Protein AF-A0A8B7DEW8-F1 (afdb_monomer)

Foldseek 3Di:
DFLLVLVVPQPLVPDDPVDPVNLVVSQVVVVVVVDDPQLSVVVVVVVSVLCVVQVVDPVSSCVVCVVRRGDDSCVVRDDDDDDDDPDDDDDDDDDDDDDDLVPDDPVVVCVVCVVVVVPDDPLRVLVVVLVVCVVVVNNVVSVVSVPVNDPPDPPAADQLLLVLLCCLVVVHAPVRSVVVCVVCVVVVNNRYDDVVNNVVVLVLLDFPDWDFDLADTDDPPVRVVVSQVVLVCVVCVVVCVVVVVPDPDDDWDKDKDKDKDADADFDPDDDGDGIDMDIDIGTDGDDDDDAAALFVLLLQVQVLLLLCLLCVVVLAQDQPDPVSVVSSVVLNVQLQVLCCVVPVQRFQDDDPRRDDGSSGSVSSLSLLVVLVSVCVSSVHDSVLSVLSNVLSCQLQVFDQDDLVVSLVSLVVSVVVCCVRRVNHDRDPSSCCCSPVVSVRSVVDPTRNNSSYCPVVVVVVVVLSSCLPPPFDPPGSSRSNVRSVSSVSSSSRPSSVVSHD

Sequence (500 aa):
MKISDVHNRIRHDQLNPSDKSFSLSVEAILVSMNLGSTGCAAFLKVYQKKWKDANRGNIKFESKNKNWLTQDFKSTYSNNISKPDNSSQLHKIGGRSSCSFKDASEKTKRRRLNDIINNFSSDELLHSARFKLRNEYNYEAAKQVAEISEPSSQFKKYTPNEDLELIIDGGMSKSTYQLMRNGAEERDCHIYPSYNNIRLSKAKCYPENIFVDDYSAHVPLQELFKHTVKILCAVQAPVISTMLDGLTRLTLRCKAGFDVATGQSMYKQISSEEAMFITCLAPLELKLKYGLSSLHAWIRFFEMVLHIGYKLETQKWQSRAIEDKENVMQVKKRIQTEFMNQMGLVVDFPKSGGSGTSNDGNTARQAFANYQSTAKILKVDETLLFYFYIILVTLSSGFEIDTVQFKEFCITALKLYISKYSWYYMAQSVHKILVHGHAIIARQYLPIGLMSEEAQEACNKDFKKFREDFSRKTSRIDTNRDLVNRLLVSSDPVITSLRK

Solvent-accessible surface area (backbone atoms only — not comparable to full-atom values): 29169 Å² total; per-residue (Å²): 101,42,37,45,65,57,53,75,70,53,70,71,91,79,55,59,94,89,43,72,65,51,61,54,54,51,48,52,58,44,50,77,67,78,51,61,75,70,32,51,57,56,48,49,57,56,48,54,51,51,36,56,79,26,73,73,36,67,76,49,32,54,70,76,37,49,80,60,32,68,36,46,43,52,83,73,41,57,80,79,94,72,84,79,80,90,73,85,82,88,74,90,70,94,66,83,84,80,70,55,79,88,78,41,54,71,73,56,48,49,66,72,40,46,67,58,63,74,74,50,54,74,66,58,51,47,52,50,51,26,52,53,30,44,77,69,69,36,55,67,64,23,47,56,46,46,54,70,74,42,93,65,67,78,79,82,52,48,48,42,55,57,48,46,33,49,34,60,76,67,68,49,46,75,65,57,48,50,51,56,43,48,61,30,49,77,67,77,42,83,43,65,63,57,70,69,52,32,52,54,48,53,58,71,45,54,54,68,72,70,46,63,40,77,88,50,64,52,58,53,65,70,40,48,48,54,43,53,51,55,51,51,50,63,72,41,37,73,64,50,62,75,55,53,89,80,68,87,78,87,78,86,29,61,53,72,53,71,53,76,55,65,85,55,89,69,63,102,57,103,63,88,59,64,66,47,80,48,79,49,77,45,81,75,52,82,64,89,70,78,89,61,61,46,53,61,44,43,28,53,51,43,53,51,52,50,54,47,35,38,28,60,90,73,60,47,64,71,64,81,52,69,68,52,42,52,50,32,52,54,43,42,53,53,41,36,52,47,36,36,74,78,68,70,39,69,56,78,41,76,43,95,83,84,70,64,56,42,57,39,57,66,54,26,50,56,44,39,75,40,21,66,61,44,17,64,68,41,71,46,64,45,68,58,38,47,46,51,35,52,54,52,50,57,45,53,63,50,50,88,73,63,44,66,64,51,38,56,54,27,46,52,42,49,52,54,45,50,77,77,42,63,57,47,81,76,53,69,70,54,46,45,45,47,74,43,31,36,64,47,57,71,57,38,70,61,30,46,31,71,65,33,55,58,70,58,60,52,46,57,56,54,47,54,50,35,52,69,75,63,25,51,87,86,44,52,39,47,27,43,44,37,34,53,52,48,54,37,47,70,66,25,68,69,41,52,70,68,58,131

Structure (mmCIF, N/CA/C/O backbone):
data_AF-A0A8B7DEW8-F1
#
_entry.id   AF-A0A8B7DEW8-F1
#
loop_
_atom_site.group_PDB
_atom_site.id
_atom_site.type_symbol
_atom_site.label_atom_id
_atom_site.label_alt_id
_atom_site.label_comp_id
_atom_site.label_asym_id
_atom_site.label_entity_id
_atom_site.label_seq_id
_atom_site.pdbx_PDB_ins_code
_atom_site.Cartn_x
_atom_site.Cartn_y
_atom_site.Cartn_z
_atom_site.occupancy
_atom_site.B_iso_or_equiv
_atom_site.auth_seq_id
_atom_site.auth_comp_id
_atom_site.auth_asym_id
_atom_site.auth_atom_id
_atom_site.pdbx_PDB_model_num
ATOM 1 N N . MET A 1 1 ? -63.782 20.867 78.899 1.00 68.19 1 MET A N 1
ATOM 2 C CA . MET A 1 1 ? -63.549 19.552 79.562 1.00 68.19 1 MET A CA 1
ATOM 3 C C . MET A 1 1 ? -62.294 19.710 80.386 1.00 68.19 1 MET A C 1
ATOM 5 O O . MET A 1 1 ? -61.287 20.108 79.810 1.00 68.19 1 MET A O 1
ATOM 9 N N . LYS A 1 2 ? -62.329 19.483 81.701 1.00 78.88 2 LYS A N 1
ATOM 10 C CA . LYS A 1 2 ? -61.137 19.718 82.524 1.00 78.88 2 LYS A CA 1
ATOM 11 C C . LYS A 1 2 ? -60.130 18.593 82.331 1.00 78.88 2 LYS A C 1
ATOM 13 O O . LYS A 1 2 ? -60.497 17.452 82.056 1.00 78.88 2 LYS A O 1
ATOM 18 N N . ILE A 1 3 ? -58.849 18.905 82.500 1.00 79.25 3 ILE A N 1
ATOM 19 C CA . ILE A 1 3 ? -57.789 17.892 82.448 1.00 79.25 3 ILE A CA 1
ATOM 20 C C . ILE A 1 3 ? -57.995 16.821 83.540 1.00 79.25 3 ILE A C 1
ATOM 22 O O . ILE A 1 3 ? -57.688 15.651 83.309 1.00 79.25 3 ILE A O 1
ATOM 26 N N . SER A 1 4 ? -58.590 17.180 84.684 1.00 78.38 4 SER A N 1
ATOM 27 C CA . SER A 1 4 ? -59.024 16.238 85.728 1.00 78.38 4 SER A CA 1
ATOM 28 C C . SER A 1 4 ? -59.975 15.157 85.216 1.00 78.38 4 SER A C 1
ATOM 30 O O . SER A 1 4 ? -59.859 14.001 85.610 1.00 78.38 4 SER A O 1
ATOM 32 N N . ASP A 1 5 ? -60.880 15.504 84.299 1.00 73.69 5 ASP A N 1
ATOM 33 C CA . ASP A 1 5 ? -61.887 14.574 83.778 1.00 73.69 5 ASP A CA 1
ATOM 34 C C . ASP A 1 5 ? -61.237 13.506 82.887 1.00 73.69 5 ASP A C 1
ATOM 36 O O . ASP A 1 5 ? -61.684 12.360 82.842 1.00 73.69 5 ASP A O 1
ATOM 40 N N . VAL A 1 6 ? -60.148 13.876 82.205 1.00 72.88 6 VAL A N 1
ATOM 41 C CA . VAL A 1 6 ? -59.308 12.958 81.423 1.00 72.88 6 VAL A CA 1
ATOM 42 C C . VAL A 1 6 ? -58.459 12.095 82.352 1.00 72.88 6 VAL A C 1
ATOM 44 O O . VAL A 1 6 ? -58.383 10.887 82.153 1.00 72.88 6 VAL A O 1
ATOM 47 N N . HIS A 1 7 ? -57.853 12.693 83.382 1.00 77.38 7 HIS A N 1
ATOM 48 C CA . HIS A 1 7 ? -57.034 11.978 84.362 1.00 77.38 7 HIS A CA 1
ATOM 49 C C . HIS A 1 7 ? -57.823 10.871 85.076 1.00 77.38 7 HIS A C 1
ATOM 51 O O . HIS A 1 7 ? -57.369 9.732 85.096 1.00 77.38 7 HIS A O 1
ATOM 57 N N . ASN A 1 8 ? -59.038 11.164 85.544 1.00 74.00 8 ASN A N 1
ATOM 58 C CA . ASN A 1 8 ? -59.880 10.208 86.274 1.00 74.00 8 ASN A CA 1
ATOM 59 C C . ASN A 1 8 ? -60.351 9.016 85.425 1.00 74.00 8 ASN A C 1
ATOM 61 O O . ASN A 1 8 ? -60.764 7.993 85.966 1.00 74.00 8 ASN A O 1
ATOM 65 N N . ARG A 1 9 ? -60.310 9.133 84.093 1.00 71.12 9 ARG A N 1
ATOM 66 C CA . ARG A 1 9 ? -60.663 8.045 83.167 1.00 71.12 9 ARG A CA 1
ATOM 67 C C . ARG A 1 9 ? -59.483 7.127 82.843 1.00 71.12 9 ARG A C 1
ATOM 69 O O . ARG A 1 9 ? -59.686 6.081 82.230 1.00 71.12 9 ARG A O 1
ATOM 76 N N . ILE A 1 10 ? -58.265 7.492 83.245 1.00 71.25 10 ILE A N 1
ATOM 77 C CA . ILE A 1 10 ? -57.069 6.672 83.051 1.00 71.25 10 ILE A CA 1
ATOM 78 C C . ILE A 1 10 ? -56.986 5.666 84.207 1.00 71.25 10 ILE A C 1
ATOM 80 O O . ILE A 1 10 ? -56.755 6.033 85.356 1.00 71.25 10 ILE A O 1
ATOM 84 N N . ARG A 1 11 ? -57.168 4.376 83.902 1.00 63.09 11 ARG A N 1
ATOM 85 C CA . ARG A 1 11 ? -57.030 3.279 84.874 1.00 63.09 11 ARG A CA 1
ATOM 86 C C . ARG A 1 11 ? -55.557 2.989 85.161 1.00 63.09 11 ARG A C 1
ATOM 88 O O . ARG A 1 11 ? -54.897 2.248 84.438 1.00 63.09 11 ARG A O 1
ATOM 95 N N . HIS A 1 12 ? -55.020 3.631 86.191 1.00 62.38 12 HIS A N 1
ATOM 96 C CA . HIS A 1 12 ? -53.606 3.546 86.575 1.00 62.38 12 HIS A CA 1
ATOM 97 C C . HIS A 1 12 ? -53.171 2.179 87.126 1.00 62.38 12 HIS A C 1
ATOM 99 O O . HIS A 1 12 ? -51.982 1.871 87.141 1.00 62.38 12 HIS A O 1
ATOM 105 N N . ASP A 1 13 ? -54.132 1.372 87.553 1.00 53.75 13 ASP A N 1
ATOM 106 C CA . ASP A 1 13 ? -54.022 0.035 88.134 1.00 53.75 13 ASP A CA 1
ATOM 107 C C . ASP A 1 13 ? -53.723 -1.076 87.109 1.00 53.75 13 ASP A C 1
ATOM 109 O O . ASP A 1 13 ? -53.350 -2.179 87.498 1.00 53.75 13 ASP A O 1
ATOM 113 N N . GLN A 1 14 ? -53.806 -0.791 85.805 1.00 51.53 14 GLN A N 1
ATOM 114 C CA . GLN A 1 14 ? -53.577 -1.781 84.740 1.00 51.53 14 GLN A CA 1
ATOM 115 C C . GLN A 1 14 ? -52.366 -1.480 83.843 1.00 51.53 14 GLN A C 1
ATOM 117 O O . GLN A 1 14 ? -52.235 -2.060 82.768 1.00 51.53 14 GLN A O 1
ATOM 122 N N . LEU A 1 15 ? -51.484 -0.554 84.233 1.00 52.72 15 LEU A N 1
ATOM 123 C CA . LEU A 1 15 ? -50.548 0.054 83.285 1.00 52.72 15 LEU A CA 1
ATOM 124 C C . LEU A 1 15 ? -49.090 0.035 83.765 1.00 52.72 15 LEU A C 1
ATOM 126 O O . LEU A 1 15 ? -48.711 0.730 84.708 1.00 52.72 15 LEU A O 1
ATOM 130 N N . ASN A 1 16 ? -48.247 -0.719 83.047 1.00 53.38 16 ASN A N 1
ATOM 131 C CA . ASN A 1 16 ? -46.799 -0.741 83.244 1.00 53.38 16 ASN A CA 1
ATOM 132 C C . ASN A 1 16 ? -46.125 0.334 82.346 1.00 53.38 16 ASN A C 1
ATOM 134 O O . ASN A 1 16 ? -46.370 0.356 81.141 1.00 53.38 16 ASN A O 1
ATOM 138 N N . PRO A 1 17 ? -45.281 1.252 82.857 1.00 51.97 17 PRO A N 1
ATOM 139 C CA . PRO A 1 17 ? -44.921 2.489 82.136 1.00 51.97 17 PRO A CA 1
ATOM 140 C C . PRO A 1 17 ? -43.922 2.339 80.980 1.00 51.97 17 PRO A C 1
ATOM 142 O O . PRO A 1 17 ? -43.613 3.325 80.313 1.00 51.97 17 PRO A O 1
ATOM 145 N N . SER A 1 18 ? -43.366 1.147 80.779 1.00 53.31 18 SER A N 1
ATOM 146 C CA . SER A 1 18 ? -42.520 0.803 79.627 1.00 53.31 18 SER A CA 1
ATOM 147 C C . SER A 1 18 ? -43.319 0.228 78.457 1.00 53.31 18 SER A C 1
ATOM 149 O O . SER A 1 18 ? -42.736 -0.117 77.432 1.00 53.31 18 SER A O 1
ATOM 151 N N . ASP A 1 19 ? -44.638 0.115 78.606 1.00 54.44 19 ASP A N 1
ATOM 152 C CA . ASP A 1 19 ? -45.482 -0.620 77.686 1.00 54.44 19 ASP A CA 1
ATOM 153 C C . ASP A 1 19 ? -46.203 0.321 76.705 1.00 54.44 19 ASP A C 1
ATOM 155 O O . ASP A 1 19 ? -46.839 1.307 77.096 1.00 54.44 19 ASP A O 1
ATOM 159 N N . LYS A 1 20 ? -46.108 0.028 75.400 1.00 54.84 20 LYS A N 1
ATOM 160 C CA . LYS A 1 20 ? -46.786 0.803 74.336 1.00 54.84 20 LYS A CA 1
ATOM 161 C C . LYS A 1 20 ? -48.314 0.802 74.515 1.00 54.84 20 LYS A C 1
ATOM 163 O O . LYS A 1 20 ? -48.985 1.706 74.015 1.00 54.84 20 LYS A O 1
ATOM 168 N N . SER A 1 21 ? -48.83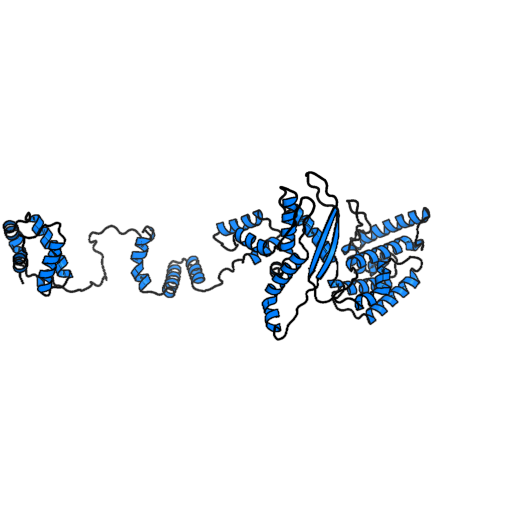8 -0.166 75.271 1.00 54.44 21 SER A N 1
ATOM 169 C CA . SER A 1 21 ? -50.246 -0.313 75.653 1.00 54.44 21 SER A CA 1
ATOM 170 C C . SER A 1 21 ? -50.811 0.901 76.411 1.00 54.44 21 SER A C 1
ATOM 172 O O . SER A 1 21 ? -51.972 1.255 76.196 1.00 54.44 21 SER A O 1
ATOM 174 N N . PHE A 1 22 ? -49.997 1.610 77.211 1.00 59.91 22 PHE A N 1
ATOM 175 C CA . PHE A 1 22 ? -50.421 2.825 77.927 1.00 59.91 22 PHE A CA 1
ATOM 176 C C . PHE A 1 22 ? -50.767 3.966 76.968 1.00 59.91 22 PHE A C 1
ATOM 178 O O . PHE A 1 22 ? -51.829 4.574 77.079 1.00 59.91 22 PHE A O 1
ATOM 185 N N . SER A 1 23 ? -49.883 4.244 76.005 1.00 59.16 23 SER A N 1
ATOM 186 C CA . SER A 1 23 ? -50.084 5.334 75.041 1.00 59.16 23 SER A CA 1
ATOM 187 C C . SER A 1 23 ? -51.309 5.073 74.168 1.00 59.16 23 SER A C 1
ATOM 189 O O . SER A 1 23 ? -52.117 5.973 73.980 1.00 59.16 23 SER A O 1
ATOM 191 N N . LEU A 1 24 ? -51.488 3.826 73.720 1.00 57.94 24 LEU A N 1
ATOM 192 C CA . LEU A 1 24 ? -52.620 3.402 72.891 1.00 57.94 24 LEU A CA 1
ATOM 193 C C . LEU A 1 24 ? -53.962 3.492 73.632 1.00 57.94 24 LEU A C 1
ATOM 195 O O . LEU A 1 24 ? -54.948 3.950 73.061 1.00 57.94 24 LEU A O 1
ATOM 199 N N . SER A 1 25 ? -54.001 3.111 74.913 1.00 61.91 25 SER A N 1
ATOM 200 C CA . SER A 1 25 ? -55.225 3.174 75.727 1.00 61.91 25 SER A CA 1
ATOM 201 C C . SER A 1 25 ? -55.659 4.618 75.993 1.00 61.91 25 SER A C 1
ATOM 203 O O . SER A 1 25 ? -56.843 4.942 75.920 1.00 61.91 25 SER A O 1
ATOM 205 N N . VAL A 1 26 ? -54.701 5.512 76.259 1.00 62.38 26 VAL A N 1
ATOM 206 C CA . VAL A 1 26 ? -54.993 6.933 76.487 1.00 62.38 26 VAL A CA 1
ATOM 207 C C . VAL A 1 26 ? -55.316 7.651 75.171 1.00 62.38 26 VAL A C 1
ATOM 209 O O . VAL A 1 26 ? -56.227 8.474 75.152 1.00 62.38 26 VAL A O 1
ATOM 212 N N . GLU A 1 27 ? -54.659 7.308 74.057 1.00 62.44 27 GLU A N 1
ATOM 213 C CA . GLU A 1 27 ? -55.038 7.796 72.722 1.00 62.44 27 GLU A CA 1
ATOM 214 C C . GLU A 1 27 ? -56.458 7.359 72.345 1.00 62.44 27 GLU A C 1
ATOM 216 O O . GLU A 1 27 ? -57.229 8.194 71.886 1.00 62.44 27 GLU A O 1
ATOM 221 N N . ALA A 1 28 ? -56.858 6.113 72.619 1.00 62.47 28 ALA A N 1
ATOM 222 C CA . ALA A 1 28 ? -58.223 5.642 72.373 1.00 62.47 28 ALA A CA 1
ATOM 223 C C . ALA A 1 28 ? -59.273 6.407 73.205 1.00 62.47 28 ALA A C 1
ATOM 225 O O . ALA A 1 28 ? -60.311 6.813 72.675 1.00 62.47 28 ALA A O 1
ATOM 226 N N . ILE A 1 29 ? -58.987 6.677 74.488 1.00 63.97 29 ILE A N 1
ATOM 227 C CA . ILE A 1 29 ? -59.851 7.498 75.355 1.00 63.97 29 ILE A CA 1
ATOM 228 C C . ILE A 1 29 ? -59.957 8.931 74.810 1.00 63.97 29 ILE A C 1
ATOM 230 O O . ILE A 1 29 ? -61.054 9.483 74.759 1.00 63.97 29 ILE A O 1
ATOM 234 N N . LEU A 1 30 ? -58.851 9.525 74.358 1.00 65.50 30 LEU A N 1
ATOM 235 C CA . LEU A 1 30 ? -58.822 10.893 73.832 1.00 65.50 30 LEU A CA 1
ATOM 236 C C . LEU A 1 30 ? -59.484 11.022 72.447 1.00 65.50 30 LEU A C 1
ATOM 238 O O . LEU A 1 30 ? -60.162 12.016 72.187 1.00 65.50 30 LEU A O 1
ATOM 242 N N . VAL A 1 31 ? -59.358 10.008 71.586 1.00 62.97 31 VAL A N 1
ATOM 243 C CA . VAL A 1 31 ? -60.039 9.937 70.281 1.00 62.97 31 VAL A CA 1
ATOM 244 C C . VAL A 1 31 ? -61.552 9.800 70.464 1.00 62.97 31 VAL A C 1
ATOM 246 O O . VAL A 1 31 ? -62.304 10.492 69.780 1.00 62.97 31 VAL A O 1
ATOM 249 N N . SER A 1 32 ? -62.018 9.022 71.454 1.00 60.53 32 SER A N 1
ATOM 250 C CA . SER A 1 32 ? -63.452 8.928 71.799 1.00 60.53 32 SER A CA 1
ATOM 251 C C . SER A 1 32 ? -64.078 10.262 72.247 1.00 60.53 32 SER A C 1
ATOM 253 O O . SER A 1 32 ? -65.298 10.399 72.294 1.00 60.53 32 SER A O 1
ATOM 255 N N . MET A 1 33 ? -63.249 11.268 72.549 1.00 61.16 33 MET A N 1
ATOM 256 C CA . MET A 1 33 ? -63.658 12.612 72.964 1.00 61.16 33 MET A CA 1
ATOM 257 C C . MET A 1 33 ? -63.623 13.648 71.818 1.00 61.16 33 MET A C 1
ATOM 259 O O . MET A 1 33 ? -63.798 14.840 72.084 1.00 61.16 33 MET A O 1
ATOM 263 N N . ASN A 1 34 ? -63.431 13.224 70.555 1.00 58.06 34 ASN A N 1
ATOM 264 C CA . ASN A 1 34 ? -63.363 14.086 69.358 1.00 58.06 34 ASN A CA 1
ATOM 265 C C . ASN A 1 34 ? -62.280 15.186 69.447 1.00 58.06 34 ASN A C 1
ATOM 267 O O . ASN A 1 34 ? -62.520 16.360 69.149 1.00 58.06 34 ASN A O 1
ATOM 271 N N . LEU A 1 35 ? -61.072 14.819 69.886 1.00 60.56 35 LEU A N 1
ATOM 272 C CA . LEU A 1 35 ? -59.922 15.722 70.016 1.00 60.56 35 LEU A CA 1
ATOM 273 C C . LEU A 1 35 ? -58.854 15.367 68.965 1.00 60.56 35 LEU A C 1
ATOM 275 O O . LEU A 1 35 ? -58.531 14.199 68.774 1.00 60.56 35 LEU A O 1
ATOM 279 N N . GLY A 1 36 ? -58.312 16.367 68.261 1.00 59.94 36 GLY A N 1
ATOM 280 C CA . GLY A 1 36 ? -57.350 16.160 67.166 1.00 59.94 36 GLY A CA 1
ATOM 281 C C . GLY A 1 36 ? -56.050 15.459 67.600 1.00 59.94 36 GLY A C 1
ATOM 282 O O . GLY A 1 36 ? -55.565 15.649 68.719 1.00 59.94 36 GLY A O 1
ATOM 283 N N . SER A 1 37 ? -55.452 14.671 66.697 1.00 59.88 37 SER A N 1
ATOM 284 C CA . SER A 1 37 ? -54.304 13.785 66.977 1.00 59.88 37 SER A CA 1
ATOM 285 C C . SER A 1 37 ? -53.048 14.508 67.490 1.00 59.88 37 SER A C 1
ATOM 287 O O . SER A 1 37 ? -52.331 13.992 68.349 1.00 59.88 37 SER A O 1
ATOM 289 N N . THR A 1 38 ? -52.794 15.736 67.035 1.00 61.50 38 THR A N 1
ATOM 290 C CA . THR A 1 38 ? -51.639 16.556 67.446 1.00 61.50 38 THR A CA 1
ATOM 291 C C . THR A 1 38 ? -51.750 17.091 68.875 1.00 61.50 38 THR A C 1
ATOM 293 O O . THR A 1 38 ? -50.761 17.069 69.612 1.00 61.50 38 THR A O 1
ATOM 296 N N . GLY A 1 39 ? -52.944 17.516 69.303 1.00 65.69 39 GLY A N 1
ATOM 297 C CA . GLY A 1 39 ? -53.196 17.961 70.680 1.00 65.69 39 GLY A CA 1
ATOM 298 C C . GLY A 1 39 ? -53.063 16.819 71.691 1.00 65.69 39 GLY A C 1
ATOM 299 O O . GLY A 1 39 ? -52.514 17.001 72.779 1.00 65.69 39 GLY A O 1
ATOM 300 N N . CYS A 1 40 ? -53.467 15.609 71.291 1.00 67.50 40 CYS A N 1
ATOM 301 C CA . CYS A 1 40 ? -53.345 14.399 72.105 1.00 67.50 40 CYS A CA 1
ATOM 302 C C . CYS A 1 40 ? -51.877 14.023 72.367 1.00 67.50 40 CYS A C 1
ATOM 304 O O . CYS A 1 40 ? -51.495 13.776 73.512 1.00 67.50 40 CYS A O 1
ATOM 306 N N . ALA A 1 41 ? -51.024 14.066 71.337 1.00 67.25 41 ALA A N 1
ATOM 307 C CA . ALA A 1 41 ? -49.595 13.781 71.480 1.00 67.25 41 ALA A CA 1
ATOM 308 C C . ALA A 1 41 ? -48.870 14.802 72.380 1.00 67.25 41 ALA A C 1
ATOM 310 O O . ALA A 1 41 ? -47.977 14.439 73.153 1.00 67.25 41 ALA A O 1
ATOM 311 N N . ALA A 1 42 ? -49.251 16.083 72.303 1.00 72.69 42 ALA A N 1
ATOM 312 C CA . ALA A 1 42 ? -48.710 17.130 73.167 1.00 72.69 42 ALA A CA 1
ATOM 313 C C . ALA A 1 42 ? -49.120 16.923 74.635 1.00 72.69 42 ALA A C 1
ATOM 315 O O . ALA A 1 42 ? -48.266 16.966 75.525 1.00 72.69 42 ALA A O 1
ATOM 316 N N . PHE A 1 43 ? -50.398 16.621 74.880 1.00 79.94 43 PHE A N 1
ATOM 317 C CA . PHE A 1 43 ? -50.906 16.304 76.211 1.00 79.94 43 PHE A CA 1
ATOM 318 C C . PHE A 1 43 ? -50.194 15.094 76.830 1.00 79.94 43 PHE A C 1
ATOM 320 O O . PHE A 1 43 ? -49.720 15.179 77.963 1.00 79.94 43 PHE A O 1
ATOM 327 N N . LEU A 1 44 ? -50.054 13.993 76.084 1.00 76.06 44 LEU A N 1
ATOM 328 C CA . LEU A 1 44 ? -49.427 12.759 76.571 1.00 76.06 44 LEU A CA 1
ATOM 329 C C . LEU A 1 44 ? -47.992 12.972 77.052 1.00 76.06 44 LEU A C 1
ATOM 331 O O . LEU A 1 44 ? -47.620 12.474 78.115 1.00 76.06 44 LEU A O 1
ATOM 335 N N . LYS A 1 45 ? -47.197 13.765 76.324 1.00 75.94 45 LYS A N 1
ATOM 336 C CA . LYS A 1 45 ? -45.825 14.100 76.736 1.00 75.94 45 LYS A CA 1
ATOM 337 C C . LYS A 1 45 ? -45.794 14.845 78.071 1.00 75.94 45 LYS A C 1
ATOM 339 O O . LYS A 1 45 ? -44.986 14.519 78.943 1.00 75.94 45 LYS A O 1
ATOM 344 N N . VAL A 1 46 ? -46.672 15.836 78.243 1.00 81.81 46 VAL A N 1
ATOM 345 C CA . VAL A 1 46 ? -46.755 16.627 79.482 1.00 81.81 46 VAL A CA 1
ATOM 346 C C . VAL A 1 46 ? -47.261 15.763 80.638 1.00 81.81 46 VAL A C 1
ATOM 348 O O . VAL A 1 46 ? -46.687 15.794 81.728 1.00 81.81 46 VAL A O 1
ATOM 351 N N . TYR A 1 47 ? -48.285 14.949 80.386 1.00 82.44 47 TYR A N 1
ATOM 352 C CA . TYR A 1 47 ? -48.876 14.044 81.363 1.00 82.44 47 TYR A CA 1
ATOM 353 C C . TYR A 1 47 ? -47.861 13.010 81.863 1.00 82.44 47 TYR A C 1
ATOM 355 O O . TYR A 1 47 ? -47.667 12.882 83.068 1.00 82.44 47 TYR A O 1
ATOM 363 N N . GLN A 1 48 ? -47.143 12.327 80.964 1.00 78.81 48 GLN A N 1
ATOM 364 C CA . GLN A 1 48 ? -46.128 11.329 81.328 1.00 78.81 48 GLN A CA 1
ATOM 365 C C . GLN A 1 48 ? -45.005 11.923 82.183 1.00 78.81 48 GLN A C 1
ATOM 367 O O . GLN A 1 48 ? -44.570 11.299 83.155 1.00 78.81 48 GLN A O 1
ATOM 372 N N . LYS A 1 49 ? -44.553 13.141 81.858 1.00 81.06 49 LYS A N 1
ATOM 373 C CA . LYS A 1 49 ? -43.542 13.848 82.650 1.00 81.06 49 LYS A CA 1
ATOM 374 C C . LYS A 1 49 ? -44.056 14.138 84.062 1.00 81.06 49 LYS A C 1
ATOM 376 O O . LYS A 1 49 ? -43.430 13.725 85.033 1.00 81.06 49 LYS A O 1
ATOM 381 N N . LYS A 1 50 ? -45.237 14.754 84.180 1.00 83.25 50 LYS A N 1
ATOM 382 C CA . LYS A 1 50 ? -45.860 15.060 85.478 1.00 83.25 50 LYS A CA 1
ATOM 383 C C . LYS A 1 50 ? -46.161 13.799 86.296 1.00 83.25 50 LYS A C 1
ATOM 385 O O . LYS A 1 50 ? -46.034 13.822 87.518 1.00 83.25 50 LYS A O 1
ATOM 390 N N . TRP A 1 51 ? -46.524 12.698 85.634 1.00 81.94 51 TRP A N 1
ATOM 391 C CA . TRP A 1 51 ? -46.775 11.401 86.265 1.00 81.94 51 TRP A CA 1
ATOM 392 C C . TRP A 1 51 ? -45.491 10.807 86.850 1.00 81.94 51 TRP A C 1
ATOM 394 O O . TRP A 1 51 ? -45.477 10.317 87.982 1.00 81.94 51 TRP A O 1
ATOM 404 N N . LYS A 1 52 ? -44.377 10.922 86.118 1.00 79.56 52 LYS A N 1
ATOM 405 C CA . LYS A 1 52 ? -43.047 10.533 86.598 1.00 79.56 52 LYS A CA 1
ATOM 406 C C . LYS A 1 52 ? -42.600 11.387 87.793 1.00 79.56 52 LYS A C 1
ATOM 408 O O . LYS A 1 52 ? -42.158 10.823 88.789 1.00 79.56 52 LYS A O 1
ATOM 413 N N . ASP A 1 53 ? -42.799 12.704 87.744 1.00 80.56 53 ASP A N 1
ATOM 414 C CA . ASP A 1 53 ? -42.421 13.651 88.816 1.00 80.56 53 ASP A CA 1
ATOM 415 C C . ASP A 1 53 ? -43.251 13.482 90.113 1.00 80.56 53 ASP A C 1
ATOM 417 O O . ASP A 1 53 ? -42.874 13.936 91.206 1.00 80.56 53 ASP A O 1
ATOM 421 N N . ALA A 1 54 ? -44.400 12.812 90.004 1.00 81.00 54 ALA A N 1
ATOM 422 C CA . ALA A 1 54 ? -45.253 12.411 91.118 1.00 81.00 54 ALA A CA 1
ATOM 423 C C . ALA A 1 54 ? -44.933 11.003 91.661 1.00 81.00 54 ALA A C 1
ATOM 425 O O . ALA A 1 54 ? -45.691 10.481 92.476 1.00 81.00 54 ALA A O 1
ATOM 426 N N . ASN A 1 55 ? -43.825 10.382 91.237 1.00 78.31 55 ASN A N 1
ATOM 427 C CA . ASN A 1 55 ? -43.475 8.987 91.536 1.00 78.31 55 ASN A CA 1
ATOM 428 C C . ASN A 1 55 ? -44.588 7.992 91.167 1.00 78.31 55 ASN A C 1
ATOM 430 O O . ASN A 1 55 ? -44.723 6.958 91.813 1.00 78.31 55 ASN A O 1
ATOM 434 N N . ARG A 1 56 ? -45.388 8.300 90.134 1.00 75.75 56 ARG A N 1
ATOM 435 C CA . ARG A 1 56 ? -46.473 7.439 89.634 1.00 75.75 56 ARG A CA 1
ATOM 436 C C . ARG A 1 56 ? -47.538 7.084 90.686 1.00 75.75 56 ARG A C 1
ATOM 438 O O . ARG A 1 56 ? -48.211 6.068 90.558 1.00 75.75 56 ARG A O 1
ATOM 445 N N . GLY A 1 57 ? -47.681 7.904 91.728 1.00 76.88 57 GLY A N 1
ATOM 446 C CA . GLY A 1 57 ? -48.714 7.756 92.752 1.00 76.88 57 GLY A CA 1
ATOM 447 C C . GLY A 1 57 ? -49.839 8.763 92.542 1.00 76.88 57 GLY A C 1
ATOM 448 O O . GLY A 1 57 ? -49.572 9.962 92.458 1.00 76.88 57 GLY A O 1
ATOM 449 N N . ASN A 1 58 ? -51.089 8.293 92.504 1.00 77.00 58 ASN A N 1
ATOM 450 C CA . ASN A 1 58 ? -52.241 9.131 92.158 1.00 77.00 58 ASN A CA 1
ATOM 451 C C . ASN A 1 58 ? -52.446 10.303 93.146 1.00 77.00 58 ASN A C 1
ATOM 453 O O . ASN A 1 58 ? -52.415 11.469 92.764 1.00 77.00 58 ASN A O 1
ATOM 457 N N . ILE A 1 59 ? -52.456 10.008 94.450 1.00 78.81 59 ILE A N 1
ATOM 458 C CA . ILE A 1 59 ? -52.602 11.008 95.529 1.00 78.81 59 ILE A CA 1
ATOM 459 C C . ILE A 1 59 ? -51.518 12.105 95.439 1.00 78.81 59 ILE A C 1
ATOM 461 O O . ILE A 1 59 ? -51.762 13.300 95.639 1.00 78.81 59 ILE A O 1
ATOM 465 N N . LYS A 1 60 ? -50.286 11.715 95.089 1.00 80.81 60 LYS A N 1
ATOM 466 C CA . LYS A 1 60 ? -49.148 12.637 94.954 1.00 80.81 60 LYS A CA 1
ATOM 467 C C . LYS A 1 60 ? -49.209 13.442 93.650 1.00 80.81 60 LYS A C 1
ATOM 469 O O . LYS A 1 60 ? -48.704 14.562 93.592 1.00 80.81 60 LYS A O 1
ATOM 474 N N . PHE A 1 61 ? -49.820 12.885 92.608 1.00 84.50 61 PHE A N 1
ATOM 475 C CA . PHE A 1 61 ? -50.018 13.548 91.326 1.00 84.50 61 PHE A CA 1
ATOM 476 C C . PHE A 1 61 ? -51.084 14.639 91.411 1.00 84.50 61 PHE A C 1
ATOM 478 O O . PHE A 1 61 ? -50.815 15.764 90.981 1.00 84.50 61 PHE A O 1
ATOM 485 N N . GLU A 1 62 ? -52.234 14.341 92.019 1.00 82.25 62 GLU A N 1
ATOM 486 C CA . GLU A 1 62 ? -53.331 15.295 92.209 1.00 82.25 62 GLU A CA 1
ATOM 487 C C . GLU A 1 62 ? -52.921 16.474 93.098 1.00 82.25 62 GLU A C 1
ATOM 489 O O . GLU A 1 62 ? -53.163 17.633 92.752 1.00 82.25 62 GLU A O 1
ATOM 494 N N . SER A 1 63 ? -52.213 16.200 94.200 1.00 83.19 63 SER A N 1
ATOM 495 C CA . SER A 1 63 ? -51.726 17.248 95.108 1.00 83.19 63 SER A CA 1
ATOM 496 C C . SER A 1 63 ? -50.695 18.176 94.454 1.00 83.19 63 SER A C 1
ATOM 498 O O . SER A 1 63 ? -50.793 19.393 94.607 1.00 83.19 63 SER A O 1
ATOM 500 N N . LYS A 1 64 ? -49.741 17.647 93.672 1.00 85.25 64 LYS A N 1
ATOM 501 C CA . LYS A 1 64 ? -48.718 18.463 92.987 1.00 85.25 64 LYS A CA 1
ATOM 502 C C . LYS A 1 64 ? -49.228 19.207 91.752 1.00 85.25 64 LYS A C 1
ATOM 504 O O . LYS A 1 64 ? -48.677 20.249 91.404 1.00 85.25 64 LYS A O 1
ATOM 509 N N . ASN A 1 65 ? -50.227 18.673 91.049 1.00 86.56 65 ASN A N 1
ATOM 510 C CA . ASN A 1 65 ? -50.670 19.202 89.754 1.00 86.56 65 ASN A CA 1
ATOM 511 C C . ASN A 1 65 ? -52.070 19.824 89.793 1.00 86.56 65 ASN A C 1
ATOM 513 O O . ASN A 1 65 ? -52.665 20.030 88.737 1.00 86.56 65 ASN A O 1
ATOM 517 N N . LYS A 1 66 ? -52.570 20.183 90.980 1.00 84.19 66 LYS A N 1
ATOM 518 C CA . LYS A 1 66 ? -53.917 20.731 91.195 1.00 84.19 66 LYS A CA 1
ATOM 519 C C . LYS A 1 66 ? -54.280 21.870 90.231 1.00 84.19 66 LYS A C 1
ATOM 521 O O . LYS A 1 66 ? -55.334 21.822 89.611 1.00 84.19 66 LYS A O 1
ATOM 526 N N . ASN A 1 67 ? -53.373 22.828 90.025 1.00 83.19 67 ASN A N 1
ATOM 527 C CA . ASN A 1 67 ? -53.594 23.967 89.119 1.00 83.19 67 ASN A CA 1
ATOM 528 C C . ASN A 1 67 ? -53.605 23.583 87.633 1.00 83.19 67 ASN A C 1
ATOM 530 O O . ASN A 1 67 ? -54.187 24.287 86.819 1.00 83.19 67 ASN A O 1
ATOM 534 N N . TRP A 1 68 ? -52.928 22.496 87.263 1.00 84.38 68 TRP A N 1
ATOM 535 C CA . TRP A 1 68 ? -52.908 22.000 85.888 1.00 84.38 68 TRP A CA 1
ATOM 536 C C . TRP A 1 68 ? -54.150 21.154 85.599 1.00 84.38 68 TRP A C 1
ATOM 538 O O . TRP A 1 68 ? -54.756 21.291 84.546 1.00 84.38 68 TRP A O 1
ATOM 548 N N . LEU A 1 69 ? -54.589 20.342 86.565 1.00 82.56 69 LEU A N 1
ATOM 549 C CA . LEU A 1 69 ? -55.794 19.517 86.455 1.00 82.56 69 LEU A CA 1
ATOM 550 C C . LEU A 1 69 ? -57.078 20.345 86.283 1.00 82.56 69 LEU A C 1
ATOM 552 O O . LEU A 1 69 ? -58.031 19.870 85.667 1.00 82.56 69 LEU A O 1
ATOM 556 N N . THR A 1 70 ? -57.107 21.584 86.782 1.00 81.81 70 THR A N 1
ATOM 557 C CA . THR A 1 70 ? -58.260 22.488 86.661 1.00 81.81 70 THR A CA 1
ATOM 558 C C . THR A 1 70 ? -58.354 23.220 85.319 1.00 81.81 70 THR A C 1
ATOM 560 O O . THR A 1 70 ? -59.393 23.829 85.059 1.00 81.81 70 THR A O 1
ATOM 563 N N . GLN A 1 71 ? -57.324 23.157 84.465 1.00 83.00 71 GLN A N 1
ATOM 564 C CA . GLN A 1 71 ? -57.319 23.810 83.149 1.00 83.00 71 GLN A CA 1
ATOM 565 C C . GLN A 1 71 ? -58.263 23.105 82.165 1.00 83.00 71 GLN A C 1
ATOM 567 O O . GLN A 1 71 ? -58.458 21.886 82.240 1.00 83.00 71 GLN A O 1
ATOM 572 N N . ASP A 1 72 ? -58.839 23.859 81.220 1.00 80.12 72 ASP A N 1
ATOM 573 C CA . ASP A 1 72 ? -59.622 23.261 80.136 1.00 80.12 72 ASP A CA 1
ATOM 574 C C . ASP A 1 72 ? -58.684 22.631 79.099 1.00 80.12 72 ASP A C 1
ATOM 576 O O . ASP A 1 72 ? -57.749 23.253 78.587 1.00 80.12 72 ASP A O 1
ATOM 580 N N . PHE A 1 73 ? -58.935 21.364 78.790 1.00 74.81 73 PHE A N 1
ATOM 581 C CA . PHE A 1 73 ? -58.161 20.597 77.830 1.00 74.81 73 PHE A CA 1
ATOM 582 C C . PHE A 1 73 ? -58.199 21.233 76.434 1.00 74.81 73 PHE A C 1
ATOM 584 O O . PHE A 1 73 ? -57.167 21.315 75.766 1.00 74.81 73 PHE A O 1
ATOM 591 N N . LYS A 1 74 ? -59.371 21.712 75.986 1.00 69.75 74 LYS A N 1
ATOM 592 C CA . LYS A 1 74 ? -59.522 22.258 74.630 1.00 69.75 74 LYS A CA 1
ATOM 593 C C . LYS A 1 74 ? -58.797 23.590 74.479 1.00 69.75 74 LYS A C 1
ATOM 595 O O . LYS A 1 74 ? -58.056 23.745 73.521 1.00 69.75 74 LYS A O 1
ATOM 600 N N . SER A 1 75 ? -58.901 24.505 75.441 1.00 69.00 75 SER A N 1
ATOM 601 C CA . SER A 1 75 ? -58.169 25.781 75.365 1.00 69.00 75 SER A CA 1
ATOM 602 C C . SER A 1 75 ? -56.650 25.603 75.441 1.00 69.00 75 SER A C 1
ATOM 604 O O . SER A 1 75 ? -55.908 26.417 74.903 1.00 69.00 75 SER A O 1
ATOM 606 N N . THR A 1 76 ? -56.184 24.553 76.124 1.00 67.44 76 THR A N 1
ATOM 607 C CA . THR A 1 76 ? -54.751 24.330 76.369 1.00 67.44 76 THR A CA 1
ATOM 608 C C . THR A 1 76 ? -54.072 23.573 75.225 1.00 67.44 76 THR A C 1
ATOM 610 O O . THR A 1 76 ? -52.905 23.825 74.936 1.00 67.44 76 THR A O 1
ATOM 613 N N . TYR A 1 77 ? -54.783 22.652 74.565 1.00 70.44 77 TYR A N 1
ATOM 614 C CA . TYR A 1 77 ? -54.192 21.750 73.565 1.00 70.44 77 TYR A CA 1
ATOM 615 C C . TYR A 1 77 ? -54.914 21.732 72.214 1.00 70.44 77 TYR A C 1
ATOM 617 O O . TYR A 1 77 ? -54.462 21.044 71.300 1.00 70.44 77 TYR A O 1
ATOM 625 N N . SER A 1 78 ? -56.014 22.475 72.055 1.00 58.22 78 SER A N 1
ATOM 626 C CA . SER A 1 78 ? -56.641 22.702 70.750 1.00 58.22 78 SER A CA 1
ATOM 627 C C . SER A 1 78 ? -56.298 24.105 70.276 1.00 58.22 78 SER A C 1
ATOM 629 O O . SER A 1 78 ? -56.927 25.068 70.693 1.00 58.22 78 SER A O 1
ATOM 631 N N . ASN A 1 79 ? -55.318 24.226 69.383 1.00 51.28 79 ASN A N 1
ATOM 632 C CA . ASN A 1 79 ? -55.364 25.295 68.399 1.00 51.28 79 ASN A CA 1
ATOM 633 C C . ASN A 1 79 ? -54.719 24.888 67.079 1.00 51.28 79 ASN A C 1
ATOM 635 O O . ASN A 1 79 ? -53.673 24.241 67.021 1.00 51.28 79 ASN A O 1
ATOM 639 N N . ASN A 1 80 ? -55.456 25.271 66.041 1.00 41.66 80 ASN A N 1
ATOM 640 C CA . ASN A 1 80 ? -55.220 25.064 64.631 1.00 41.66 80 ASN A CA 1
ATOM 641 C C . ASN A 1 80 ? -53.958 25.768 64.130 1.00 41.66 80 ASN A C 1
ATOM 643 O O . ASN A 1 80 ? -53.476 26.754 64.681 1.00 41.66 80 ASN A O 1
ATOM 647 N N . ILE A 1 81 ? -53.487 25.230 63.013 1.00 46.00 81 ILE A N 1
ATOM 648 C CA . ILE A 1 81 ? -52.436 25.730 62.139 1.00 46.00 81 ILE A CA 1
ATOM 649 C C . ILE A 1 81 ? -52.680 27.208 61.805 1.00 46.00 81 ILE A C 1
ATOM 651 O O . ILE A 1 81 ? -53.632 27.559 61.119 1.00 46.00 81 ILE A O 1
ATOM 655 N N . SER A 1 82 ? -51.765 28.065 62.241 1.00 33.59 82 SER A N 1
ATOM 656 C CA . SER A 1 82 ? -51.393 29.291 61.539 1.00 33.59 82 SER A CA 1
ATOM 657 C C . SER A 1 82 ? -49.879 29.210 61.377 1.00 33.59 82 SER A C 1
ATOM 659 O O . SER A 1 82 ? -49.148 29.241 62.367 1.00 33.59 82 SER A O 1
ATOM 661 N N . LYS A 1 83 ? -49.398 28.984 60.149 1.00 35.00 83 LYS A N 1
ATOM 662 C CA . LYS A 1 83 ? -47.971 29.138 59.844 1.00 35.00 83 LYS A CA 1
ATOM 663 C C . LYS A 1 83 ? -47.638 30.622 60.045 1.00 35.00 83 LYS A C 1
ATOM 665 O O . LYS A 1 83 ? -48.351 31.440 59.471 1.00 35.00 83 LYS A O 1
ATOM 670 N N . PRO A 1 84 ? -46.614 30.992 60.827 1.00 31.36 84 PRO A N 1
ATOM 671 C CA . PRO A 1 84 ? -46.134 32.359 60.796 1.00 31.36 84 PRO A CA 1
ATOM 672 C C . PRO A 1 84 ? -45.411 32.590 59.467 1.00 31.36 84 PRO A C 1
ATOM 674 O O . PRO A 1 84 ? -44.531 31.811 59.084 1.00 31.36 84 PRO A O 1
ATOM 677 N N . ASP A 1 85 ? -45.802 33.662 58.783 1.00 30.00 85 ASP A N 1
ATOM 678 C CA . ASP A 1 85 ? -45.017 34.297 57.734 1.00 30.00 85 ASP A CA 1
ATOM 679 C C . ASP A 1 85 ? -43.657 34.693 58.314 1.00 30.00 85 ASP A C 1
ATOM 681 O O . ASP A 1 85 ? -43.552 35.558 59.183 1.00 30.00 85 ASP A O 1
ATOM 685 N N . ASN A 1 86 ? -42.591 34.052 57.838 1.00 31.25 86 ASN A N 1
ATOM 686 C CA . ASN A 1 86 ? -41.229 34.482 58.131 1.00 31.25 86 ASN A CA 1
ATOM 687 C C . ASN A 1 86 ? -40.833 35.594 57.157 1.00 31.25 86 ASN A C 1
ATOM 689 O O . ASN A 1 86 ? -40.030 35.394 56.248 1.00 31.25 86 ASN A O 1
ATOM 693 N N . SER A 1 87 ? -41.362 36.789 57.395 1.00 33.69 87 SER A N 1
ATOM 694 C CA . SER A 1 87 ? -40.666 38.021 57.051 1.00 33.69 87 SER A CA 1
ATOM 695 C C . SER A 1 87 ? -40.225 38.703 58.342 1.00 33.69 87 SER A C 1
ATOM 697 O O . SER A 1 87 ? -41.054 39.047 59.178 1.00 33.69 87 SER A O 1
ATOM 699 N N . SER A 1 88 ? -38.916 38.943 58.437 1.00 34.81 88 SER A N 1
ATOM 700 C CA . SER A 1 88 ? -38.198 39.815 59.381 1.00 34.81 88 SER A CA 1
ATOM 701 C C . SER A 1 88 ? -37.803 39.272 60.776 1.00 34.81 88 SER A C 1
ATOM 703 O O . SER A 1 88 ? -38.616 38.879 61.598 1.00 34.81 88 SER A O 1
ATOM 705 N N . GLN A 1 89 ? -36.480 39.341 61.006 1.00 36.19 89 GLN A N 1
ATOM 706 C CA . GLN A 1 89 ? -35.721 39.346 62.270 1.00 36.19 89 GLN A CA 1
ATOM 707 C C . GLN A 1 89 ? -35.643 38.053 63.114 1.00 36.19 89 GLN A C 1
ATOM 709 O O . GLN A 1 89 ? -36.432 37.769 64.008 1.00 36.19 89 GLN A O 1
ATOM 714 N N . LEU A 1 90 ? -34.549 37.311 62.888 1.00 34.47 90 LEU A N 1
ATOM 715 C CA . LEU A 1 90 ? -34.055 36.214 63.728 1.00 34.47 90 LEU A CA 1
ATOM 716 C C . LEU A 1 90 ? -33.643 36.706 65.130 1.00 34.47 90 LEU A C 1
ATOM 718 O O . LEU A 1 90 ? -32.504 37.125 65.341 1.00 34.47 90 LEU A O 1
ATOM 722 N N . HIS A 1 91 ? -34.516 36.526 66.119 1.00 36.72 91 HIS A N 1
ATOM 723 C CA . HIS A 1 91 ? -34.071 36.246 67.485 1.00 36.72 91 HIS A CA 1
ATOM 724 C C . HIS A 1 91 ? -33.647 34.768 67.572 1.00 36.72 91 HIS A C 1
ATOM 726 O O . HIS A 1 91 ? -34.414 33.863 67.246 1.00 36.72 91 HIS A O 1
ATOM 732 N N . LYS A 1 92 ? -32.395 34.509 67.980 1.00 44.91 92 LYS A N 1
ATOM 733 C CA . LYS A 1 92 ? -31.823 33.158 68.129 1.00 44.91 92 LYS A CA 1
ATOM 734 C C . LYS A 1 92 ? -32.564 32.367 69.215 1.00 44.91 92 LYS A C 1
ATOM 736 O O . LYS A 1 92 ? -32.259 32.499 70.396 1.00 44.91 92 LYS A O 1
ATOM 741 N N . ILE A 1 93 ? -33.487 31.499 68.807 1.00 45.78 93 ILE A N 1
ATOM 742 C CA . ILE A 1 93 ? -34.046 30.438 69.653 1.00 45.78 93 ILE A CA 1
ATOM 743 C C . ILE A 1 93 ? -33.123 29.217 69.530 1.00 45.78 93 ILE A C 1
ATOM 745 O O . ILE A 1 93 ? -32.761 28.812 68.425 1.00 45.78 93 ILE A O 1
ATOM 749 N N . GLY A 1 94 ? -32.681 28.679 70.669 1.00 50.34 94 GLY A N 1
ATOM 750 C CA . GLY A 1 94 ? -31.625 27.669 70.772 1.00 50.34 94 GLY A CA 1
ATOM 751 C C . GLY A 1 94 ? -31.824 26.449 69.867 1.00 50.34 94 GLY A C 1
ATOM 752 O O . GLY A 1 94 ? -32.766 25.676 70.027 1.00 50.34 94 GLY A O 1
ATOM 753 N N . GLY A 1 95 ? -30.880 26.253 68.949 1.00 62.56 95 GLY A N 1
ATOM 754 C CA . GLY A 1 95 ? -30.766 25.091 68.077 1.00 62.56 95 GLY A CA 1
ATOM 755 C C . GLY A 1 95 ? -29.300 24.819 67.745 1.00 62.56 95 GLY A C 1
ATOM 756 O O . GLY A 1 95 ? -28.445 25.692 67.910 1.00 62.56 95 GLY A O 1
ATOM 757 N N . ARG A 1 96 ? -28.998 23.593 67.297 1.00 64.31 96 ARG A N 1
ATOM 758 C CA . ARG A 1 96 ? -27.650 23.200 66.854 1.00 64.31 96 ARG A CA 1
ATOM 759 C C . ARG A 1 96 ? -27.157 24.195 65.800 1.00 64.31 96 ARG A C 1
ATOM 761 O O . ARG A 1 96 ? -27.879 24.455 64.838 1.00 64.31 96 ARG A O 1
ATOM 768 N N . SER A 1 97 ? -25.948 24.729 65.975 1.00 71.31 97 SER A N 1
ATOM 769 C CA . SER A 1 97 ? -25.352 25.673 65.029 1.00 71.31 97 SER A CA 1
ATOM 770 C C . SER A 1 97 ? -25.366 25.093 63.611 1.00 71.31 97 SER A C 1
ATOM 772 O O . SER A 1 97 ? -24.992 23.941 63.376 1.00 71.31 97 SER A O 1
ATOM 774 N N . SER A 1 98 ? -25.864 25.874 62.654 1.00 68.06 98 SER A N 1
ATOM 775 C CA . SER A 1 98 ? -25.926 25.452 61.260 1.00 68.06 98 SER A CA 1
ATOM 776 C C . SER A 1 98 ? -24.536 25.526 60.636 1.00 68.06 98 SER A C 1
ATOM 778 O O . SER A 1 98 ? -23.945 26.602 60.582 1.00 68.06 98 SER A O 1
ATOM 780 N N . CYS A 1 99 ? -24.032 24.407 60.117 1.00 77.31 99 CYS A N 1
ATOM 781 C CA . CYS A 1 99 ? -22.845 24.413 59.265 1.00 77.31 99 CYS A CA 1
ATOM 782 C C . CYS A 1 99 ? -23.134 25.142 57.941 1.00 77.31 99 CYS A C 1
ATOM 784 O O . CYS A 1 99 ? -24.278 25.115 57.448 1.00 77.31 99 CYS A O 1
ATOM 786 N N . SER A 1 100 ? -22.095 25.755 57.364 1.00 83.69 100 SER A N 1
ATOM 787 C CA . SER A 1 100 ? -22.160 26.380 56.041 1.00 83.69 100 SER A CA 1
ATOM 788 C C . SER A 1 100 ? -22.635 25.361 54.994 1.00 83.69 100 SER A C 1
ATOM 790 O O . SER A 1 100 ? -22.551 24.147 55.199 1.00 83.69 100 SER A O 1
ATOM 792 N N . PHE A 1 101 ? -23.192 25.830 53.875 1.00 83.06 101 PHE A N 1
ATOM 793 C CA . PHE A 1 101 ? -23.625 24.917 52.814 1.00 83.06 101 PHE A CA 1
ATOM 794 C C . PHE A 1 101 ? -22.439 24.168 52.182 1.00 83.06 101 PHE A C 1
ATOM 796 O O . PHE A 1 101 ? -22.580 22.992 51.855 1.00 83.06 101 PHE A O 1
ATOM 803 N N . LYS A 1 102 ? -21.268 24.817 52.072 1.00 83.12 102 LYS A N 1
ATOM 804 C CA . LYS A 1 102 ? -20.042 24.215 51.522 1.00 83.12 102 LYS A CA 1
ATOM 805 C C . LYS A 1 102 ? -19.524 23.071 52.401 1.00 83.12 102 LYS A C 1
ATOM 807 O O . LYS A 1 102 ? -19.203 22.013 51.870 1.00 83.12 102 LYS A O 1
ATOM 812 N N . ASP A 1 103 ? -19.571 23.245 53.722 1.00 84.69 103 ASP A N 1
ATOM 813 C CA . ASP A 1 103 ? -19.002 22.299 54.698 1.00 84.69 103 ASP A CA 1
ATOM 814 C C . ASP A 1 103 ? -20.002 21.219 55.162 1.00 84.69 103 ASP A C 1
ATOM 816 O O . ASP A 1 103 ? -19.692 20.376 56.005 1.00 84.69 103 ASP A O 1
ATOM 820 N N . ALA A 1 104 ? -21.240 21.251 54.662 1.00 86.88 104 ALA A N 1
ATOM 821 C CA . ALA A 1 104 ? -22.271 20.276 55.005 1.00 86.88 104 ALA A CA 1
ATOM 822 C C . ALA A 1 104 ? -22.057 18.930 54.285 1.00 86.88 104 ALA A C 1
ATOM 824 O O . ALA A 1 104 ? -21.625 18.882 53.136 1.00 86.88 104 ALA A O 1
ATOM 825 N N . SER A 1 105 ? -22.459 17.819 54.914 1.00 86.50 105 SER A N 1
ATOM 826 C CA . SER A 1 105 ? -22.474 16.508 54.249 1.00 86.50 105 SER A CA 1
ATOM 827 C C . SER A 1 105 ? -23.493 16.457 53.101 1.00 86.50 105 SER A C 1
ATOM 829 O O . SER A 1 105 ? -24.530 17.124 53.161 1.00 86.50 105 SER A O 1
ATOM 831 N N . GLU A 1 106 ? -23.264 15.605 52.093 1.00 86.62 106 GLU A N 1
ATOM 832 C CA . GLU A 1 106 ? -24.164 15.466 50.931 1.00 86.62 106 GLU A CA 1
ATOM 833 C C . GLU A 1 106 ? -25.618 15.158 51.322 1.00 86.62 106 GLU A C 1
ATOM 835 O O . GLU A 1 106 ? -26.560 15.742 50.786 1.00 86.62 106 GLU A O 1
ATOM 840 N N . LYS A 1 107 ? -25.828 14.329 52.353 1.00 84.12 107 LYS A N 1
ATOM 841 C CA . LYS A 1 107 ? -27.168 14.056 52.907 1.00 84.12 107 LYS A CA 1
ATOM 842 C C . LYS A 1 107 ? -27.855 15.328 53.427 1.00 84.12 107 LYS A C 1
ATOM 844 O O . LYS A 1 107 ? -29.067 15.485 53.291 1.00 84.12 107 LYS A O 1
ATOM 849 N N . THR A 1 108 ? -27.087 16.237 54.025 1.00 84.12 108 THR A N 1
ATOM 850 C CA . THR A 1 108 ? -27.591 17.500 54.580 1.00 84.12 108 THR A CA 1
ATOM 851 C C . THR A 1 108 ? -27.862 18.521 53.478 1.00 84.12 108 THR A C 1
ATOM 853 O O . THR A 1 108 ? -28.895 19.188 53.539 1.00 84.12 108 THR A O 1
ATOM 856 N N . LYS A 1 109 ? -26.989 18.612 52.461 1.00 88.06 109 LYS A N 1
ATOM 857 C CA . LYS A 1 109 ? -27.192 19.456 51.271 1.00 88.06 109 LYS A CA 1
ATOM 858 C C . LYS A 1 109 ? -28.464 19.060 50.523 1.00 88.06 109 LYS A C 1
ATOM 860 O O . LYS A 1 109 ? -29.314 19.916 50.311 1.00 88.06 109 LYS A O 1
ATOM 865 N N . ARG A 1 110 ? -28.659 17.763 50.247 1.00 83.88 110 ARG A N 1
ATOM 866 C CA . ARG A 1 110 ? -29.890 17.241 49.621 1.00 83.88 110 ARG A CA 1
ATOM 867 C C . ARG A 1 110 ? -31.136 17.594 50.429 1.00 83.88 110 ARG A C 1
ATOM 869 O O . ARG A 1 110 ? -32.057 18.185 49.890 1.00 83.88 110 ARG A O 1
ATOM 876 N N . ARG A 1 111 ? -31.129 17.353 51.747 1.00 84.44 111 ARG A N 1
ATOM 877 C CA . ARG A 1 111 ? -32.265 17.706 52.619 1.00 84.44 111 ARG A CA 1
ATOM 878 C C . ARG A 1 111 ? -32.610 19.200 52.583 1.00 84.44 111 ARG A C 1
ATOM 880 O O . ARG A 1 111 ? -33.783 19.532 52.654 1.00 84.44 111 ARG A O 1
ATOM 887 N N . ARG A 1 112 ? -31.608 20.087 52.507 1.00 85.44 112 ARG A N 1
ATOM 888 C CA . ARG A 1 112 ? -31.810 21.546 52.401 1.00 85.44 112 ARG A CA 1
ATOM 889 C C . ARG A 1 112 ? -32.314 21.975 51.017 1.00 85.44 112 ARG A C 1
ATOM 891 O O . ARG A 1 112 ? -33.014 22.972 50.933 1.00 85.44 112 ARG A O 1
ATOM 898 N N . LEU A 1 113 ? -31.950 21.243 49.962 1.00 86.62 113 LEU A N 1
ATOM 899 C CA . LEU A 1 113 ? -32.342 21.525 48.578 1.00 86.62 113 LEU A CA 1
ATOM 900 C C . LEU A 1 113 ? -33.630 20.815 48.135 1.00 86.62 113 LEU A C 1
ATOM 902 O O . LEU A 1 113 ? -34.114 21.118 47.052 1.00 86.62 113 LEU A O 1
ATOM 906 N N . ASN A 1 114 ? -34.195 19.907 48.938 1.00 85.94 114 ASN A N 1
ATOM 907 C CA . ASN A 1 114 ? -35.402 19.147 48.587 1.00 85.94 114 ASN A CA 1
ATOM 908 C C . ASN A 1 114 ? -36.557 20.042 48.115 1.00 85.94 114 ASN A C 1
ATOM 910 O O . ASN A 1 114 ? -37.215 19.710 47.137 1.00 85.94 114 ASN A O 1
ATOM 914 N N . ASP A 1 115 ? -36.772 21.183 48.770 1.00 83.75 115 ASP A N 1
ATOM 915 C CA . ASP A 1 115 ? -37.848 22.105 48.393 1.00 83.75 115 ASP A CA 1
ATOM 916 C C . ASP A 1 115 ? -37.582 22.759 47.027 1.00 83.75 115 ASP A C 1
ATOM 918 O O . ASP A 1 115 ? -38.498 22.931 46.234 1.00 83.75 115 ASP A O 1
ATOM 922 N N . ILE A 1 116 ? -36.322 23.075 46.716 1.00 84.56 116 ILE A N 1
ATOM 923 C CA . ILE A 1 116 ? -35.923 23.661 45.426 1.00 84.56 116 ILE A CA 1
ATOM 924 C C . ILE A 1 116 ? -36.042 22.618 44.310 1.00 84.56 116 ILE A C 1
ATOM 926 O O . ILE A 1 116 ? -36.572 22.912 43.246 1.00 84.56 116 ILE A O 1
ATOM 930 N N . ILE A 1 117 ? -35.595 21.388 44.570 1.00 84.69 117 ILE A N 1
ATOM 931 C CA . ILE A 1 117 ? -35.645 20.280 43.606 1.00 84.69 117 ILE A CA 1
ATOM 932 C C . ILE A 1 117 ? -37.093 19.907 43.262 1.00 84.69 117 ILE A C 1
ATOM 934 O O . ILE A 1 117 ? -37.377 19.575 42.118 1.00 84.69 117 ILE A O 1
ATOM 938 N N . ASN A 1 118 ? -38.006 19.963 44.235 1.00 85.56 118 ASN A N 1
ATOM 939 C CA . ASN A 1 118 ? -39.405 19.592 44.020 1.00 85.56 118 ASN A CA 1
ATOM 940 C C . ASN A 1 118 ? -40.238 20.695 43.349 1.00 85.56 118 ASN A C 1
ATOM 942 O O . ASN A 1 118 ? -41.285 20.388 42.787 1.00 85.56 118 ASN A O 1
ATOM 946 N N . ASN A 1 119 ? -39.805 21.957 43.432 1.00 88.88 119 ASN A N 1
ATOM 947 C CA . ASN A 1 119 ? -40.590 23.102 42.966 1.00 88.88 119 ASN A CA 1
ATOM 948 C C . ASN A 1 119 ? -40.170 23.641 41.591 1.00 88.88 119 ASN A C 1
ATOM 950 O O . ASN A 1 119 ? -40.961 24.353 40.982 1.00 88.88 119 ASN A O 1
ATOM 954 N N . PHE A 1 120 ? -38.958 23.344 41.110 1.00 87.88 120 PHE A N 1
ATOM 955 C CA . PHE A 1 120 ? -38.420 23.909 39.866 1.00 87.88 120 PHE A CA 1
ATOM 956 C C . PHE A 1 120 ? -37.961 22.824 38.892 1.00 87.88 120 PHE A C 1
ATOM 958 O O . PHE A 1 120 ? -37.425 21.790 39.297 1.00 87.88 120 PHE A O 1
ATOM 965 N N . SER A 1 121 ? -38.136 23.080 37.595 1.00 86.75 121 SER A N 1
ATOM 966 C CA . SER A 1 121 ? -37.661 22.196 36.527 1.00 86.75 121 SER A CA 1
ATOM 967 C C . SER A 1 121 ? -36.137 22.263 36.353 1.00 86.75 121 SER A C 1
ATOM 969 O O . SER A 1 121 ? -35.477 23.221 36.760 1.00 86.75 121 SER A O 1
ATOM 971 N N . SER A 1 122 ? -35.548 21.239 35.726 1.00 82.31 122 SER A N 1
ATOM 972 C CA . SER A 1 122 ? -34.099 21.186 35.479 1.00 82.31 122 SER A CA 1
ATOM 973 C C . SER A 1 122 ? -33.595 22.358 34.628 1.00 82.31 122 SER A C 1
ATOM 975 O O . SER A 1 122 ? -32.526 22.894 34.917 1.00 82.31 122 SER A O 1
ATOM 977 N N . ASP A 1 123 ? -34.385 22.805 33.650 1.00 82.12 123 ASP A N 1
ATOM 978 C CA . ASP A 1 123 ? -34.033 23.923 32.769 1.00 82.12 123 ASP A CA 1
ATOM 979 C C . ASP A 1 123 ? -34.054 25.264 33.518 1.00 82.12 123 ASP A C 1
ATOM 981 O O . ASP A 1 123 ? -33.128 26.067 33.391 1.00 82.12 123 ASP A O 1
ATOM 985 N N . GLU A 1 124 ? -35.053 25.489 34.379 1.00 83.31 124 GLU A N 1
ATOM 986 C CA . GLU A 1 124 ? -35.126 26.681 35.237 1.00 83.31 124 GLU A CA 1
ATOM 987 C C . GLU A 1 124 ? -33.962 26.734 36.237 1.00 83.31 124 GLU A C 1
ATOM 989 O O . GLU A 1 124 ? -33.399 27.802 36.497 1.00 83.31 124 GLU A O 1
ATOM 994 N N . LEU A 1 125 ? -33.554 25.583 36.779 1.00 88.38 125 LEU A N 1
ATOM 995 C CA . LEU A 1 125 ? -32.411 25.482 37.688 1.00 88.38 125 LEU A CA 1
ATOM 996 C C . LEU A 1 125 ? -31.075 25.741 36.976 1.00 88.38 125 LEU A C 1
ATOM 998 O O . LEU A 1 125 ? -30.233 26.465 37.508 1.00 88.38 125 LEU A O 1
ATOM 1002 N N . LEU A 1 126 ? -30.879 25.218 35.763 1.00 86.06 126 LEU A N 1
ATOM 1003 C CA . LEU A 1 126 ? -29.680 25.486 34.958 1.00 86.06 126 LEU A CA 1
ATOM 1004 C C . LEU A 1 126 ? -29.607 26.956 34.528 1.00 86.06 126 LEU A C 1
ATOM 1006 O O . LEU A 1 126 ? -28.554 27.593 34.637 1.00 86.06 126 LEU A O 1
ATOM 1010 N N . HIS A 1 127 ? -30.735 27.528 34.105 1.00 84.94 127 HIS A N 1
ATOM 1011 C CA . HIS A 1 127 ? -30.800 28.924 33.687 1.00 84.94 127 HIS A CA 1
ATOM 1012 C C . HIS A 1 127 ? -30.591 29.889 34.864 1.00 84.94 127 HIS A C 1
ATOM 1014 O O . HIS A 1 127 ? -29.820 30.847 34.757 1.00 84.94 127 HIS A O 1
ATOM 1020 N N . SER A 1 128 ? -31.212 29.620 36.017 1.00 84.94 128 SER A N 1
ATOM 1021 C CA . SER A 1 128 ? -31.016 30.422 37.232 1.00 84.94 128 SER A CA 1
ATOM 1022 C C . SER A 1 128 ? -29.587 30.319 37.773 1.00 84.94 128 SER A C 1
ATOM 1024 O O . SER A 1 128 ? -29.016 31.342 38.159 1.00 84.94 128 SER A O 1
ATOM 1026 N N . ALA A 1 129 ? -28.958 29.138 37.725 1.00 88.31 129 ALA A N 1
ATOM 1027 C CA . ALA A 1 129 ? -27.548 28.963 38.077 1.00 88.31 129 ALA A CA 1
ATOM 1028 C C . ALA A 1 129 ? -26.624 29.782 37.161 1.00 88.31 129 ALA A C 1
ATOM 1030 O O . ALA A 1 129 ? -25.752 30.508 37.646 1.00 88.31 129 ALA A O 1
ATOM 1031 N N . ARG A 1 130 ? -26.859 29.747 35.842 1.00 85.44 130 ARG A N 1
ATOM 1032 C CA . ARG A 1 130 ? -26.135 30.567 34.858 1.00 85.44 130 ARG A CA 1
ATOM 1033 C C . ARG A 1 130 ? -26.267 32.062 35.157 1.00 85.44 130 ARG A C 1
ATOM 1035 O O . ARG A 1 130 ? -25.271 32.786 35.126 1.00 85.44 130 ARG A O 1
ATOM 1042 N N . PHE A 1 131 ? -27.478 32.533 35.456 1.00 85.94 131 PHE A N 1
ATOM 1043 C CA . PHE A 1 131 ? -27.736 33.942 35.761 1.00 85.94 131 PHE A CA 1
ATOM 1044 C C . PHE A 1 131 ? -27.068 34.378 37.073 1.00 85.94 131 PHE A C 1
ATOM 1046 O O . PHE A 1 131 ? -26.446 35.438 37.139 1.00 85.94 131 PHE A O 1
ATOM 1053 N N . LYS A 1 132 ? -27.119 33.524 38.101 1.00 91.19 132 LYS A N 1
ATOM 1054 C CA . LYS A 1 132 ? -26.467 33.767 39.391 1.00 91.19 132 LYS A CA 1
ATOM 1055 C C . LYS A 1 132 ? -24.949 33.912 39.248 1.00 91.19 132 LYS A C 1
ATOM 1057 O O . LYS A 1 132 ? -24.395 34.864 39.788 1.00 91.19 132 LYS A O 1
ATOM 1062 N N . LEU A 1 133 ? -24.307 33.037 38.471 1.00 88.94 133 LEU A N 1
ATOM 1063 C CA . LEU A 1 133 ? -22.863 33.080 38.207 1.00 88.94 133 LEU A CA 1
ATOM 1064 C C . LEU A 1 133 ? -22.438 34.335 37.431 1.00 88.94 133 LEU A C 1
ATOM 1066 O O . LEU A 1 133 ? -21.393 34.911 37.728 1.00 88.94 133 LEU A O 1
ATOM 1070 N N . ARG A 1 134 ? -23.261 34.812 36.485 1.00 85.94 134 ARG A N 1
ATOM 1071 C CA . ARG A 1 134 ? -23.017 36.090 35.789 1.00 85.94 134 ARG A CA 1
ATOM 1072 C C . ARG A 1 134 ? -23.093 37.286 36.730 1.00 85.94 134 ARG A C 1
ATOM 1074 O O . ARG A 1 134 ? -22.230 38.153 36.666 1.00 85.94 134 ARG A O 1
ATOM 1081 N N . ASN A 1 135 ? -24.081 37.307 37.623 1.00 89.56 135 ASN A N 1
ATOM 1082 C CA . ASN A 1 135 ? -24.222 38.372 38.620 1.00 89.56 135 ASN A CA 1
ATOM 1083 C C . ASN A 1 135 ? -23.078 38.371 39.648 1.00 89.56 135 ASN A C 1
ATOM 1085 O O . ASN A 1 135 ? -22.788 39.401 40.246 1.00 89.56 135 ASN A O 1
ATOM 1089 N N . GLU A 1 136 ? -22.419 37.227 39.842 1.00 91.38 136 GLU A N 1
ATOM 1090 C CA . GLU A 1 136 ? -21.204 37.080 40.652 1.00 91.38 136 GLU A CA 1
ATOM 1091 C C . GLU A 1 136 ? -19.913 37.355 39.854 1.00 91.38 136 GLU A C 1
ATOM 1093 O O . GLU A 1 136 ? -18.820 37.115 40.361 1.00 91.38 136 GLU A O 1
ATOM 1098 N N . TYR A 1 137 ? -20.023 37.866 38.619 1.00 87.38 137 TYR A N 1
ATOM 1099 C CA . TYR A 1 137 ? -18.914 38.138 37.691 1.00 87.38 137 TYR A CA 1
ATOM 1100 C C . TYR A 1 137 ? -18.076 36.900 37.318 1.00 87.38 137 TYR A C 1
ATOM 1102 O O . TYR A 1 137 ? -16.974 37.022 36.783 1.00 87.38 137 TYR A O 1
ATOM 1110 N N . ASN A 1 138 ? -18.603 35.693 37.541 1.00 87.56 138 ASN A N 1
ATOM 1111 C CA . ASN A 1 138 ? -17.962 34.437 37.164 1.00 87.56 138 ASN A CA 1
ATOM 1112 C C . ASN A 1 138 ? -18.416 34.000 35.762 1.00 87.56 138 ASN A C 1
ATOM 1114 O O . ASN A 1 138 ? -19.224 33.082 35.578 1.00 87.56 138 ASN A O 1
ATOM 1118 N N . TYR A 1 139 ? -17.915 34.719 34.758 1.00 83.69 139 TYR A N 1
ATOM 1119 C CA . TYR A 1 139 ? -18.319 34.542 33.365 1.00 83.69 139 TYR A CA 1
ATOM 1120 C C . TYR A 1 139 ? -17.904 33.186 32.774 1.00 83.69 139 TYR A C 1
ATOM 1122 O O . TYR A 1 139 ? -18.654 32.638 31.965 1.00 83.69 139 TYR A O 1
ATOM 1130 N N . GLU A 1 140 ? -16.768 32.615 33.193 1.00 79.50 140 GLU A N 1
ATOM 1131 C CA . GLU A 1 140 ? -16.312 31.299 32.718 1.00 79.50 140 GLU A CA 1
ATOM 1132 C C . GLU A 1 140 ? -17.217 30.166 33.205 1.00 79.50 140 GLU A C 1
ATOM 1134 O O . GLU A 1 140 ? -17.683 29.361 32.398 1.00 79.50 140 GLU A O 1
ATOM 1139 N N . ALA A 1 141 ? -1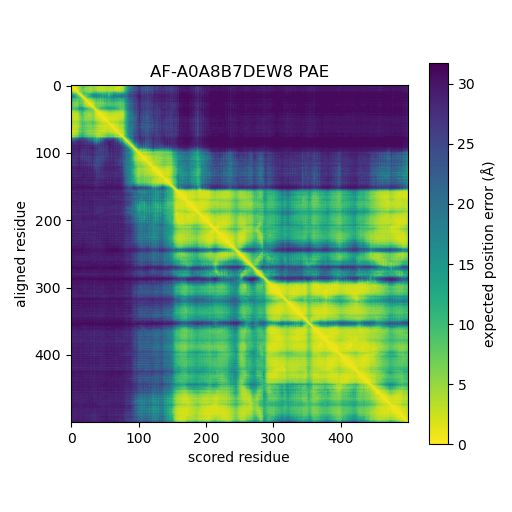7.562 30.142 34.496 1.00 81.56 141 ALA A N 1
ATOM 1140 C CA . ALA A 1 141 ? -18.487 29.141 35.024 1.00 81.56 141 ALA A CA 1
ATOM 1141 C C . ALA A 1 141 ? -19.889 29.284 34.403 1.00 81.56 141 ALA A C 1
ATOM 1143 O O . ALA A 1 141 ? -20.544 28.292 34.090 1.00 81.56 141 ALA A O 1
ATOM 1144 N N . ALA A 1 142 ? -20.346 30.517 34.152 1.00 83.12 142 ALA A N 1
ATOM 1145 C CA . ALA A 1 142 ? -21.609 30.754 33.455 1.00 83.12 142 ALA A CA 1
ATOM 1146 C C . ALA A 1 142 ? -21.593 30.269 31.993 1.00 83.12 142 ALA A C 1
ATOM 1148 O O . ALA A 1 142 ? -22.645 29.910 31.460 1.00 83.12 142 ALA A O 1
ATOM 1149 N N . LYS A 1 143 ? -20.425 30.267 31.337 1.00 81.06 143 LYS A N 1
ATOM 1150 C CA . LYS A 1 143 ? -20.245 29.715 29.989 1.00 81.06 143 LYS A CA 1
ATOM 1151 C C . LYS A 1 143 ? -20.315 28.185 30.007 1.00 81.06 143 LYS A C 1
ATOM 1153 O O . LYS A 1 143 ? -21.060 27.625 29.215 1.00 81.06 143 LYS A O 1
ATOM 1158 N N . GLN A 1 144 ? -19.668 27.531 30.970 1.00 79.81 144 GLN A N 1
ATOM 1159 C CA . GLN A 1 144 ? -19.743 26.072 31.141 1.00 79.81 144 GLN A CA 1
ATOM 1160 C C . GLN A 1 144 ? -21.178 25.584 31.408 1.00 79.81 144 GLN A C 1
ATOM 1162 O O . GLN A 1 144 ? -21.629 24.616 30.808 1.00 79.81 144 GLN A O 1
ATOM 1167 N N . VAL A 1 145 ? -21.942 26.282 32.260 1.00 82.19 145 VAL A N 1
ATOM 1168 C CA . VAL A 1 145 ? -23.361 25.943 32.506 1.00 82.19 145 VAL A CA 1
ATOM 1169 C C . VAL A 1 145 ? -24.217 26.133 31.246 1.00 82.19 145 VAL A C 1
ATOM 1171 O O . VAL A 1 145 ? -25.176 25.393 31.036 1.00 82.19 145 VAL A O 1
ATOM 1174 N N . ALA A 1 146 ? -23.867 27.093 30.383 1.00 76.06 146 ALA A N 1
ATOM 1175 C CA . ALA A 1 146 ? -24.535 27.281 29.096 1.00 76.06 146 ALA A CA 1
ATOM 1176 C C . ALA A 1 146 ? -24.252 26.127 28.121 1.00 76.06 146 ALA A C 1
ATOM 1178 O O . ALA A 1 146 ? -25.185 25.627 27.503 1.00 76.06 146 ALA A O 1
ATOM 1179 N N . GLU A 1 147 ? -22.999 25.671 28.047 1.00 71.62 147 GLU A N 1
ATOM 1180 C CA . GLU A 1 147 ? -22.576 24.528 27.221 1.00 71.62 147 GLU A CA 1
ATOM 1181 C C . GLU A 1 147 ? -23.245 23.208 27.643 1.00 71.62 147 GLU A C 1
ATOM 1183 O O . GLU A 1 147 ? -23.423 22.324 26.814 1.00 71.62 147 GLU A O 1
ATOM 1188 N N . ILE A 1 148 ? -23.651 23.081 28.913 1.00 70.69 148 ILE A N 1
ATOM 1189 C CA . ILE A 1 148 ? -24.417 21.932 29.429 1.00 70.69 148 ILE A CA 1
ATOM 1190 C C . ILE A 1 148 ? -25.910 22.026 29.058 1.00 70.69 148 ILE A C 1
ATOM 1192 O O . ILE A 1 148 ? -26.560 21.002 28.860 1.00 70.69 148 ILE A O 1
ATOM 1196 N N . SER A 1 149 ? -26.465 23.243 29.013 1.00 65.50 149 SER A N 1
ATOM 1197 C CA . SER A 1 149 ? -27.894 23.499 28.771 1.00 65.50 149 SER A CA 1
ATOM 1198 C C . SER A 1 149 ? -28.270 23.483 27.290 1.00 65.50 149 SER A C 1
ATOM 1200 O O . SER A 1 149 ? -29.414 23.188 26.953 1.00 65.50 149 SER A O 1
ATOM 1202 N N . GLU A 1 150 ? -27.340 23.832 26.407 1.00 63.88 150 GLU A N 1
ATOM 1203 C CA . GLU A 1 150 ? -27.493 23.667 24.967 1.00 63.88 150 GLU A CA 1
ATOM 1204 C C . GLU A 1 150 ? -26.895 22.301 24.601 1.00 63.88 150 GLU A C 1
ATOM 1206 O O . GLU A 1 150 ? -25.779 22.016 25.031 1.00 63.88 150 GLU A O 1
ATOM 1211 N N . PRO A 1 151 ? -27.561 21.433 23.815 1.00 52.06 151 PRO A N 1
ATOM 1212 C CA . PRO A 1 151 ? -26.961 20.200 23.307 1.00 52.06 151 PRO A CA 1
ATOM 1213 C C . PRO A 1 151 ? -25.909 20.531 22.233 1.00 52.06 151 PRO A C 1
ATOM 1215 O O . PRO A 1 151 ? -26.000 20.111 21.081 1.00 52.06 151 PRO A O 1
ATOM 1218 N N . SER A 1 152 ? -24.909 21.337 22.587 1.00 48.78 152 SER A N 1
ATOM 1219 C CA . SER A 1 152 ? -23.754 21.612 21.755 1.00 48.78 152 SER A CA 1
ATOM 1220 C C . SER A 1 152 ? -22.867 20.371 21.797 1.00 48.78 152 SER A C 1
ATOM 1222 O O . SER A 1 152 ? -22.290 20.028 22.823 1.00 48.78 152 SER A O 1
ATOM 1224 N N . SER A 1 153 ? -22.872 19.628 20.686 1.00 52.00 153 SER A N 1
ATOM 1225 C CA . SER A 1 153 ? -21.954 18.530 20.361 1.00 52.00 153 SER A CA 1
ATOM 1226 C C . SER A 1 153 ? -21.568 17.635 21.545 1.00 52.00 153 SER A C 1
ATOM 1228 O O . SER A 1 153 ? -20.535 17.840 22.182 1.00 52.00 153 SER A O 1
ATOM 1230 N N . GLN A 1 154 ? -22.337 16.572 21.793 1.00 56.47 154 GLN A N 1
ATOM 1231 C CA . GLN A 1 154 ? -21.808 15.413 22.516 1.00 56.47 154 GLN A CA 1
ATOM 1232 C C . GLN A 1 154 ? -20.438 15.080 21.908 1.00 56.47 154 GLN A C 1
ATOM 1234 O O . GLN A 1 154 ? -20.374 14.748 20.723 1.00 56.47 154 GLN A O 1
ATOM 1239 N N . PHE A 1 155 ? -19.351 15.249 22.672 1.00 64.38 155 PHE A N 1
ATOM 1240 C CA . PHE A 1 155 ? -17.998 14.950 22.203 1.00 64.38 155 PHE A CA 1
ATOM 1241 C C . PHE A 1 155 ? -18.016 13.571 21.540 1.00 64.38 155 PHE A C 1
ATOM 1243 O O . PHE A 1 155 ? -18.294 12.567 22.206 1.00 64.38 155 PHE A O 1
ATOM 1250 N N . LYS A 1 156 ? -17.796 13.523 20.219 1.00 76.62 156 LYS A N 1
ATOM 1251 C CA . LYS A 1 156 ? -17.848 12.272 19.462 1.00 76.62 156 LYS A CA 1
ATOM 1252 C C . LYS A 1 156 ? -16.668 11.417 19.915 1.00 76.62 156 LYS A C 1
ATOM 1254 O O . LYS A 1 156 ? -15.528 11.664 19.533 1.00 76.62 156 LYS A O 1
ATOM 1259 N N . LYS A 1 157 ? -16.946 10.442 20.779 1.00 87.88 157 LYS A N 1
ATOM 1260 C CA . LYS A 1 157 ? -15.960 9.453 21.217 1.00 87.88 157 LYS A CA 1
ATOM 1261 C C . LYS A 1 157 ? -15.617 8.547 20.048 1.00 87.88 157 LYS A C 1
ATOM 1263 O O . LYS A 1 157 ? -16.493 8.233 19.241 1.00 87.88 157 LYS A O 1
ATOM 1268 N N . TYR A 1 158 ? -14.372 8.093 20.003 1.00 89.75 158 TYR A N 1
ATOM 1269 C CA . TYR A 1 158 ? -13.988 7.092 19.024 1.00 89.75 158 TYR A CA 1
ATOM 1270 C C . TYR A 1 158 ? -14.682 5.774 19.347 1.00 89.75 158 TYR A C 1
ATOM 1272 O O . TYR A 1 158 ? -14.703 5.295 20.487 1.00 89.75 158 TYR A O 1
ATOM 1280 N N . THR A 1 159 ? -15.252 5.158 18.323 1.00 92.38 159 THR A N 1
ATOM 1281 C CA . THR A 1 159 ? -15.641 3.755 18.398 1.00 92.38 159 THR A CA 1
ATOM 1282 C C . THR A 1 159 ? -14.388 2.873 18.411 1.00 92.38 159 THR A C 1
ATOM 1284 O O . THR A 1 159 ? -13.339 3.271 17.908 1.00 92.38 159 THR A O 1
ATOM 1287 N N . PRO A 1 160 ? -14.465 1.632 18.924 1.00 93.44 160 PRO A N 1
ATOM 1288 C CA . PRO A 1 160 ? -13.326 0.712 18.900 1.00 93.44 160 PRO A CA 1
ATOM 1289 C C . PRO A 1 160 ? -12.739 0.450 17.504 1.00 93.44 160 PRO A C 1
ATOM 1291 O O . PRO A 1 160 ? -11.565 0.105 17.406 1.00 93.44 160 PRO A O 1
ATOM 1294 N N . ASN A 1 161 ? -13.540 0.597 16.440 1.00 92.50 161 ASN A N 1
ATOM 1295 C CA . ASN A 1 161 ? -13.083 0.431 15.060 1.00 92.50 161 ASN A CA 1
ATOM 1296 C C . ASN A 1 161 ? -12.418 1.700 14.511 1.00 92.50 161 ASN A C 1
ATOM 1298 O O . ASN A 1 161 ? -11.379 1.573 13.877 1.00 92.50 161 ASN A O 1
ATOM 1302 N N . GLU A 1 162 ? -12.964 2.892 14.788 1.00 92.00 162 GLU A N 1
ATOM 1303 C CA . GLU A 1 162 ? -12.305 4.167 14.444 1.00 92.00 162 GLU A CA 1
ATOM 1304 C C . GLU A 1 162 ? -10.950 4.281 15.171 1.00 92.00 162 GLU A C 1
ATOM 1306 O O . GLU A 1 162 ? -9.955 4.677 14.584 1.00 92.00 162 GLU A O 1
ATOM 1311 N N . ASP A 1 163 ? -10.867 3.844 16.429 1.00 92.88 163 ASP A N 1
ATOM 1312 C CA . ASP A 1 163 ? -9.599 3.838 17.170 1.00 92.88 163 ASP A CA 1
ATOM 1313 C C . ASP A 1 163 ? -8.613 2.774 16.675 1.00 92.88 163 ASP A C 1
ATOM 1315 O O . ASP A 1 163 ? -7.396 2.967 16.706 1.00 92.88 163 ASP A O 1
ATOM 1319 N N . LEU A 1 164 ? -9.124 1.620 16.233 1.00 93.75 164 LEU A N 1
ATOM 1320 C CA . LEU A 1 164 ? -8.287 0.605 15.604 1.00 93.75 164 LEU A CA 1
ATOM 1321 C C . LEU A 1 164 ? -7.705 1.129 14.289 1.00 93.75 164 LEU A C 1
ATOM 1323 O O . LEU A 1 164 ? -6.521 0.921 14.045 1.00 93.75 164 LEU A O 1
ATOM 1327 N N . GLU A 1 165 ? -8.510 1.819 13.485 1.00 94.19 165 GLU A N 1
ATOM 1328 C CA . GLU A 1 165 ? -8.070 2.503 12.270 1.00 94.19 165 GLU A CA 1
ATOM 1329 C C . GLU A 1 165 ? -6.965 3.521 12.584 1.00 94.19 165 GLU A C 1
ATOM 1331 O O . GLU A 1 165 ? -5.862 3.376 12.051 1.00 94.19 165 GLU A O 1
ATOM 1336 N N . LEU A 1 166 ? -7.182 4.403 13.565 1.00 92.62 166 LEU A N 1
ATOM 1337 C CA . LEU A 1 166 ? -6.197 5.386 14.023 1.00 92.62 166 LEU A CA 1
ATOM 1338 C C . LEU A 1 166 ? -4.862 4.738 14.441 1.00 92.62 166 LEU A C 1
ATOM 1340 O O . LEU A 1 166 ? -3.784 5.259 14.156 1.00 92.62 166 LEU A O 1
ATOM 1344 N N . ILE A 1 167 ? -4.903 3.577 15.106 1.00 92.81 167 ILE A N 1
ATOM 1345 C CA . ILE A 1 167 ? -3.698 2.819 15.490 1.00 92.81 167 ILE A CA 1
ATOM 1346 C C . ILE A 1 167 ? -2.944 2.269 14.278 1.00 92.81 167 ILE A C 1
ATOM 1348 O O . ILE A 1 167 ? -1.710 2.170 14.317 1.00 92.81 167 ILE A O 1
ATOM 1352 N N . ILE A 1 168 ? -3.663 1.827 13.247 1.00 91.44 168 ILE A N 1
ATOM 1353 C CA . ILE A 1 168 ? -3.043 1.291 12.037 1.00 91.44 168 ILE A CA 1
ATOM 1354 C C . ILE A 1 168 ? -2.424 2.425 11.225 1.00 91.44 168 ILE A C 1
ATOM 1356 O O . ILE A 1 168 ? -1.234 2.334 10.923 1.00 91.44 168 ILE A O 1
ATOM 1360 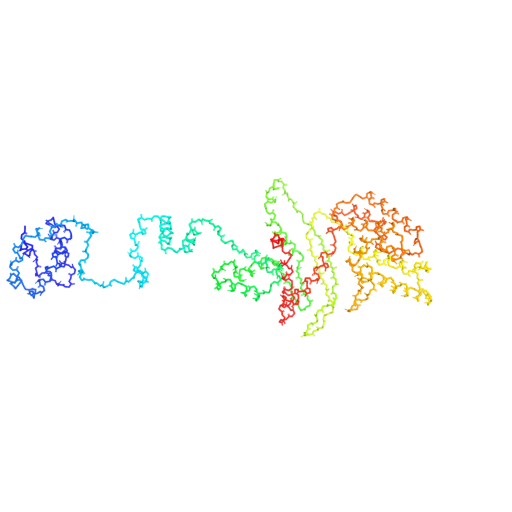N N . ASP A 1 169 ? -3.194 3.475 10.942 1.00 89.81 169 ASP A N 1
ATOM 1361 C CA . ASP A 1 169 ? -2.777 4.595 10.095 1.00 89.81 169 ASP A CA 1
ATOM 1362 C C . ASP A 1 169 ? -1.673 5.431 10.757 1.00 89.81 169 ASP A C 1
ATOM 1364 O O . ASP A 1 169 ? -0.600 5.644 10.193 1.00 89.81 169 ASP A O 1
ATOM 1368 N N . GLY A 1 170 ? -1.849 5.751 12.043 1.00 89.00 170 GLY A N 1
ATOM 1369 C CA . GLY A 1 170 ? -0.843 6.445 12.848 1.00 89.00 170 GLY A CA 1
ATOM 1370 C C . GLY A 1 170 ? 0.389 5.603 13.195 1.00 89.00 170 GLY A C 1
ATOM 1371 O O . GLY A 1 170 ? 1.279 6.089 13.890 1.00 89.00 170 GLY A O 1
ATOM 1372 N N . GLY A 1 171 ? 0.456 4.332 12.776 1.00 90.50 171 GLY A N 1
ATOM 1373 C CA . GLY A 1 171 ? 1.592 3.457 13.069 1.00 90.50 171 GLY A CA 1
ATOM 1374 C C . GLY A 1 171 ? 1.867 3.324 14.571 1.00 90.50 171 GLY A C 1
ATOM 1375 O O . GLY A 1 171 ? 3.019 3.316 14.998 1.00 90.50 171 GLY A O 1
ATOM 1376 N N . MET A 1 172 ? 0.821 3.245 15.396 1.00 91.81 172 MET A N 1
ATOM 1377 C CA . MET A 1 172 ? 0.978 3.249 16.849 1.00 91.81 172 MET A CA 1
ATOM 1378 C C . MET A 1 172 ? 1.190 1.844 17.417 1.00 91.81 172 MET A C 1
ATOM 1380 O O . MET A 1 172 ? 0.516 0.867 17.058 1.00 91.81 172 MET A O 1
ATOM 1384 N N . SER A 1 173 ? 2.130 1.745 18.358 1.00 91.12 173 SER A N 1
ATOM 1385 C CA . SER A 1 173 ? 2.290 0.562 19.200 1.00 91.12 173 SER A CA 1
ATOM 1386 C C . SER A 1 173 ? 1.225 0.540 20.309 1.00 91.12 173 SER A C 1
ATOM 1388 O O . SER A 1 173 ? 0.556 1.540 20.586 1.00 91.12 173 SER A O 1
ATOM 1390 N N . LYS A 1 174 ? 1.075 -0.602 20.993 1.00 91.56 174 LYS A N 1
ATOM 1391 C CA . LYS A 1 174 ? 0.179 -0.704 22.158 1.00 91.56 174 LYS A CA 1
ATOM 1392 C C . LYS A 1 174 ? 0.559 0.302 23.251 1.00 91.56 174 LYS A C 1
ATOM 1394 O O . LYS A 1 174 ? -0.332 0.936 23.806 1.00 91.56 174 LYS A O 1
ATOM 1399 N N . SER A 1 175 ? 1.848 0.429 23.564 1.00 92.06 175 SER A N 1
ATOM 1400 C CA . SER A 1 175 ? 2.325 1.329 24.618 1.00 92.06 175 SER A CA 1
ATOM 1401 C C . SER A 1 175 ? 2.105 2.790 24.239 1.00 92.06 175 SER A C 1
ATOM 1403 O O . SER A 1 175 ? 1.610 3.549 25.065 1.00 92.06 175 SER A O 1
ATOM 1405 N N . THR A 1 176 ? 2.376 3.163 22.985 1.00 94.12 176 THR A N 1
ATOM 1406 C CA . THR A 1 176 ? 2.124 4.516 22.463 1.00 94.12 176 THR A CA 1
ATOM 1407 C C . THR A 1 176 ? 0.648 4.889 22.585 1.00 94.12 176 THR A C 1
ATOM 1409 O O . THR A 1 176 ? 0.318 5.945 23.117 1.00 94.12 176 THR A O 1
ATOM 1412 N N . TYR A 1 177 ? -0.248 3.991 22.169 1.00 94.94 177 TYR A N 1
ATOM 1413 C CA . TYR A 1 177 ? -1.686 4.210 22.293 1.00 94.94 177 TYR A CA 1
ATOM 1414 C C . TYR A 1 177 ? -2.128 4.338 23.759 1.00 94.94 177 TYR A C 1
ATOM 1416 O O . TYR A 1 177 ? -2.900 5.228 24.108 1.00 94.94 177 TYR A O 1
ATOM 1424 N N . GLN A 1 178 ? -1.628 3.466 24.640 1.00 94.75 178 GLN A N 1
ATOM 1425 C CA . GLN A 1 178 ? -1.950 3.528 26.067 1.00 94.75 178 GLN A CA 1
ATOM 1426 C C . GLN A 1 178 ? -1.447 4.823 26.711 1.00 94.75 178 GLN A C 1
ATOM 1428 O O . GLN A 1 178 ? -2.168 5.398 27.517 1.00 94.75 178 GLN A O 1
ATOM 1433 N N . LEU A 1 179 ? -0.260 5.302 26.332 1.00 95.19 179 LEU A N 1
ATOM 1434 C CA . LEU A 1 179 ? 0.281 6.578 26.795 1.00 95.19 179 LEU A CA 1
ATOM 1435 C C . LEU A 1 179 ? -0.610 7.749 26.361 1.00 95.19 179 LEU A C 1
ATOM 1437 O O . LEU A 1 179 ? -1.000 8.558 27.198 1.00 95.19 179 LEU A O 1
ATOM 1441 N N . MET A 1 180 ? -0.984 7.799 25.078 1.00 94.62 180 MET A N 1
ATOM 1442 C CA . MET A 1 180 ? -1.891 8.816 24.534 1.00 94.62 180 MET A CA 1
ATOM 1443 C C . MET A 1 180 ? -3.240 8.811 25.262 1.00 94.62 180 MET A C 1
ATOM 1445 O O . MET A 1 180 ? -3.718 9.857 25.699 1.00 94.62 180 MET A O 1
ATOM 1449 N N . ARG A 1 181 ? -3.837 7.626 25.435 1.00 94.69 181 ARG A N 1
ATOM 1450 C CA . ARG A 1 181 ? -5.102 7.470 26.152 1.00 94.69 181 ARG A CA 1
ATOM 1451 C C . ARG A 1 181 ? -4.980 7.926 27.601 1.00 94.69 181 ARG A C 1
ATOM 1453 O O . ARG A 1 181 ? -5.811 8.701 28.048 1.00 94.69 181 ARG A O 1
ATOM 1460 N N . ASN A 1 182 ? -3.965 7.465 28.328 1.00 94.00 182 ASN A N 1
ATOM 1461 C CA . ASN A 1 182 ? -3.787 7.819 29.735 1.00 94.00 182 ASN A CA 1
ATOM 1462 C C . ASN A 1 182 ? -3.585 9.331 29.905 1.00 94.00 182 ASN A C 1
ATOM 1464 O O . ASN A 1 182 ? -4.192 9.914 30.791 1.00 94.00 182 ASN A O 1
ATOM 1468 N N . GLY A 1 183 ? -2.835 9.981 29.009 1.00 94.81 183 GLY A N 1
ATOM 1469 C CA . GLY A 1 183 ? -2.683 11.438 29.024 1.00 94.81 183 GLY A CA 1
ATOM 1470 C C . GLY A 1 183 ? -3.993 12.202 28.778 1.00 94.81 183 GLY A C 1
ATOM 1471 O O . GLY A 1 183 ? -4.164 13.303 29.306 1.00 94.81 183 GLY A O 1
ATOM 1472 N N . ALA A 1 184 ? -4.928 11.634 28.009 1.00 92.75 184 ALA A N 1
ATOM 1473 C CA . ALA A 1 184 ? -6.275 12.186 27.852 1.00 92.75 184 ALA A CA 1
ATOM 1474 C C . ALA A 1 184 ? -7.140 11.941 29.103 1.00 92.75 184 ALA A C 1
ATOM 1476 O O . ALA A 1 184 ? -7.818 12.852 29.570 1.00 92.75 184 ALA A O 1
ATOM 1477 N N . GLU A 1 185 ? -7.065 10.743 29.686 1.00 91.81 185 GLU A N 1
ATOM 1478 C CA . GLU A 1 185 ? -7.775 10.375 30.920 1.00 91.81 185 GLU A CA 1
ATOM 1479 C C . GLU A 1 185 ? -7.327 11.232 32.119 1.00 91.81 185 GLU A C 1
ATOM 1481 O O . GLU A 1 185 ? -8.164 11.666 32.899 1.00 91.81 185 GLU A O 1
ATOM 1486 N N . GLU A 1 186 ? -6.036 11.566 32.228 1.00 93.25 186 GLU A N 1
ATOM 1487 C CA . GLU A 1 186 ? -5.491 12.493 33.241 1.00 93.25 186 GLU A CA 1
ATOM 1488 C C . GLU A 1 186 ? -6.069 13.916 33.153 1.00 93.25 186 GLU A C 1
ATOM 1490 O O . GLU A 1 186 ? -5.958 14.691 34.100 1.00 93.25 186 GLU A O 1
ATOM 1495 N N . ARG A 1 187 ? -6.658 14.273 32.008 1.00 90.44 187 ARG A N 1
ATOM 1496 C CA . ARG A 1 187 ? -7.294 15.571 31.740 1.00 90.44 187 ARG A CA 1
ATOM 1497 C C . ARG A 1 187 ? -8.821 15.459 31.705 1.00 90.44 187 ARG A C 1
ATOM 1499 O O . ARG A 1 187 ? -9.470 16.300 31.088 1.00 90.44 187 ARG A O 1
ATOM 1506 N N . ASP A 1 188 ? -9.377 14.388 32.278 1.00 84.69 188 ASP A N 1
ATOM 1507 C CA . ASP A 1 188 ? -10.809 14.055 32.273 1.00 84.69 188 ASP A CA 1
ATOM 1508 C C . ASP A 1 188 ? -11.428 13.994 30.856 1.00 84.69 188 ASP A C 1
ATOM 1510 O O . ASP A 1 188 ? -12.633 14.160 30.651 1.00 84.69 188 ASP A O 1
ATOM 1514 N N . CYS A 1 189 ? -10.600 13.722 29.839 1.00 86.00 189 CYS A N 1
ATOM 1515 C CA . CYS A 1 189 ? -11.006 13.612 28.441 1.00 86.00 189 CYS A CA 1
ATOM 1516 C C . CYS A 1 189 ? -11.174 12.137 28.040 1.00 86.00 189 CYS A C 1
ATOM 1518 O O . CYS A 1 189 ? -10.269 11.501 27.498 1.00 86.00 189 CYS A O 1
ATOM 1520 N N . HIS A 1 190 ? -12.373 11.588 28.247 1.00 87.75 190 HIS A N 1
ATOM 1521 C CA . HIS A 1 190 ? -12.709 10.186 27.942 1.00 87.75 190 HIS A CA 1
ATOM 1522 C C . HIS A 1 190 ? -13.042 9.944 26.455 1.00 87.75 190 HIS A C 1
ATOM 1524 O O . HIS A 1 190 ? -14.149 9.506 26.117 1.00 87.75 190 HIS A O 1
ATOM 1530 N N . ILE A 1 191 ? -12.101 10.275 25.568 1.00 90.75 191 ILE A N 1
ATOM 1531 C CA . ILE A 1 191 ? -12.284 10.251 24.106 1.00 90.75 191 ILE A CA 1
ATOM 1532 C C . ILE A 1 191 ? -11.991 8.859 23.518 1.00 90.75 191 ILE A C 1
ATOM 1534 O O . ILE A 1 191 ? -12.725 8.396 22.641 1.00 90.75 191 ILE A O 1
ATOM 1538 N N . TYR A 1 192 ? -10.947 8.193 24.022 1.00 93.50 192 TYR A N 1
ATOM 1539 C CA . TYR A 1 192 ? -10.414 6.945 23.469 1.00 93.50 192 TYR A CA 1
ATOM 1540 C C . TYR A 1 192 ? -10.911 5.702 24.238 1.00 93.50 192 TYR A C 1
ATOM 1542 O O . TYR A 1 192 ? -10.776 5.648 25.470 1.00 93.50 192 TYR A O 1
ATOM 1550 N N . PRO A 1 193 ? -11.467 4.672 23.568 1.00 92.88 193 PRO A N 1
ATOM 1551 C CA . PRO A 1 193 ? -11.840 3.405 24.195 1.00 92.88 193 PRO A CA 1
ATOM 1552 C C . PRO A 1 193 ? -10.679 2.703 24.917 1.00 92.88 193 PRO A C 1
ATOM 1554 O O . PRO A 1 193 ? -9.504 2.960 24.710 1.00 92.88 193 PRO A O 1
ATOM 1557 N N . SER A 1 194 ? -10.986 1.747 25.794 1.00 93.00 194 SER A N 1
ATOM 1558 C CA . SER A 1 194 ? -9.926 0.926 26.390 1.00 93.00 194 SER A CA 1
ATOM 1559 C C . SER A 1 194 ? -9.256 0.027 25.339 1.00 93.00 194 SER A C 1
ATOM 1561 O O . SER A 1 194 ? -9.908 -0.474 24.418 1.00 93.00 194 SER A O 1
ATOM 1563 N N . TYR A 1 195 ? -7.971 -0.293 25.532 1.00 93.62 195 TYR A N 1
ATOM 1564 C CA . TYR A 1 195 ? -7.264 -1.223 24.640 1.00 93.62 195 TYR A CA 1
ATOM 1565 C C . TYR A 1 195 ? -7.920 -2.615 24.585 1.00 93.62 195 TYR A C 1
ATOM 1567 O O . TYR A 1 195 ? -7.813 -3.318 23.582 1.00 93.62 195 TYR A O 1
ATOM 1575 N N . ASN A 1 196 ? -8.636 -3.022 25.638 1.00 94.38 196 ASN A N 1
ATOM 1576 C CA . ASN A 1 196 ? -9.385 -4.278 25.638 1.00 94.38 196 ASN A CA 1
ATOM 1577 C C . ASN A 1 196 ? -10.507 -4.271 24.593 1.00 94.38 196 ASN A C 1
ATOM 1579 O O . ASN A 1 196 ? -10.688 -5.275 23.908 1.00 94.38 196 ASN A O 1
ATOM 1583 N N . ASN A 1 197 ? -11.194 -3.141 24.411 1.00 93.25 197 ASN A N 1
ATOM 1584 C CA . ASN A 1 197 ? -12.224 -2.999 23.381 1.00 93.25 197 ASN A CA 1
ATOM 1585 C C . ASN A 1 197 ? -11.610 -3.053 21.978 1.00 93.25 197 ASN A C 1
ATOM 1587 O O . ASN A 1 197 ? -12.128 -3.748 21.109 1.00 93.25 197 ASN A O 1
ATOM 1591 N N . ILE A 1 198 ? -10.453 -2.416 21.780 1.00 93.56 198 ILE A N 1
ATOM 1592 C CA . ILE A 1 198 ? -9.703 -2.498 20.518 1.00 93.56 198 ILE A CA 1
ATOM 1593 C C . ILE A 1 198 ? -9.248 -3.932 20.243 1.00 93.56 198 ILE A C 1
ATOM 1595 O O . ILE A 1 198 ? -9.327 -4.403 19.113 1.00 93.56 198 ILE A O 1
ATOM 1599 N N . ARG A 1 199 ? -8.792 -4.664 21.267 1.00 94.00 199 ARG A N 1
ATOM 1600 C CA . ARG A 1 199 ? -8.412 -6.078 21.134 1.00 94.00 199 ARG A CA 1
ATOM 1601 C C . ARG A 1 199 ? -9.590 -6.932 20.663 1.00 94.00 199 ARG A C 1
ATOM 1603 O O . ARG A 1 199 ? -9.390 -7.818 19.839 1.00 94.00 199 ARG A O 1
ATOM 1610 N N . LEU A 1 200 ? -10.796 -6.661 21.166 1.00 94.25 200 LEU A N 1
ATOM 1611 C CA . LEU A 1 200 ? -12.014 -7.330 20.706 1.00 94.25 200 LEU A CA 1
ATOM 1612 C C . LEU A 1 200 ? -12.342 -6.966 19.254 1.00 94.25 200 LEU A C 1
ATOM 1614 O O . LEU A 1 200 ? -12.723 -7.852 18.497 1.00 94.25 200 LEU A O 1
ATOM 1618 N N . SER A 1 201 ? -12.152 -5.710 18.841 1.00 93.38 201 SER A N 1
ATOM 1619 C CA . SER A 1 201 ? -12.281 -5.321 17.430 1.00 93.38 201 SER A CA 1
ATOM 1620 C C . SER A 1 201 ? -11.258 -6.023 16.540 1.00 93.38 201 SER A C 1
ATOM 1622 O O . SER A 1 201 ? -11.646 -6.600 15.535 1.00 93.38 201 SER A O 1
ATOM 1624 N N . LYS A 1 202 ? -9.985 -6.096 16.949 1.00 94.00 202 LYS A N 1
ATOM 1625 C CA . LYS A 1 202 ? -8.948 -6.851 16.227 1.00 94.00 202 LYS A CA 1
ATOM 1626 C C . LYS A 1 202 ? -9.319 -8.320 16.046 1.00 94.00 202 LYS A C 1
ATOM 1628 O O . LYS A 1 202 ? -9.140 -8.863 14.967 1.00 94.00 202 LYS A O 1
ATOM 1633 N N . ALA A 1 203 ? -9.863 -8.951 17.087 1.00 93.62 203 ALA A N 1
ATOM 1634 C CA . ALA A 1 203 ? -10.279 -10.349 17.027 1.00 93.62 203 ALA A CA 1
ATOM 1635 C C . ALA A 1 203 ? -11.378 -10.605 15.982 1.00 93.62 203 ALA A C 1
ATOM 1637 O O . ALA A 1 203 ? -11.448 -11.701 15.438 1.00 93.62 203 ALA A O 1
ATOM 1638 N N . LYS A 1 204 ? -12.212 -9.602 15.675 1.00 92.25 204 LYS A N 1
ATOM 1639 C CA . LYS A 1 204 ? -13.243 -9.701 14.630 1.00 92.25 204 LYS A CA 1
ATOM 1640 C C . LYS A 1 204 ? -12.665 -9.679 13.213 1.00 92.25 204 LYS A C 1
ATOM 1642 O O . LYS A 1 204 ? -13.352 -10.146 12.313 1.00 92.25 204 LYS A O 1
ATOM 1647 N N . CYS A 1 205 ? -11.443 -9.177 13.036 1.00 92.44 205 CYS A N 1
ATOM 1648 C CA . CYS A 1 205 ? -10.732 -9.106 11.755 1.00 92.44 205 CYS A CA 1
ATOM 1649 C C . CYS A 1 205 ? -9.925 -10.380 11.447 1.00 92.44 205 CYS A C 1
ATOM 1651 O O . CYS A 1 205 ? -9.186 -10.425 10.465 1.00 92.44 205 CYS A O 1
ATOM 1653 N N . TYR A 1 206 ? -9.970 -11.390 12.323 1.00 93.56 206 TYR A N 1
ATOM 1654 C CA . TYR A 1 206 ? -9.199 -12.618 12.154 1.00 93.56 206 TYR A CA 1
ATOM 1655 C C . TYR A 1 206 ? -10.089 -13.740 11.596 1.00 93.56 206 TYR A C 1
ATOM 1657 O O . TYR A 1 206 ? -11.149 -14.012 12.170 1.00 93.56 206 TYR A O 1
ATOM 1665 N N . PRO A 1 207 ? -9.676 -14.416 10.507 1.00 93.31 207 PRO A N 1
ATOM 1666 C CA . PRO A 1 207 ? -10.333 -15.623 10.036 1.00 93.31 207 PRO A CA 1
ATOM 1667 C C . PRO A 1 207 ? -10.103 -16.780 11.015 1.00 93.31 207 PRO A C 1
ATOM 1669 O O . PRO A 1 207 ? -9.181 -16.769 11.835 1.00 93.31 207 PRO A O 1
ATOM 1672 N N . GLU A 1 208 ? -10.944 -17.803 10.912 1.00 91.12 208 GLU A N 1
ATOM 1673 C CA . GLU A 1 208 ? -10.779 -19.033 11.684 1.00 91.12 208 GLU A CA 1
ATOM 1674 C C . GLU A 1 208 ? -9.585 -19.854 11.158 1.00 91.12 208 GLU A C 1
ATOM 1676 O O . GLU A 1 208 ? -9.201 -19.751 9.993 1.00 91.12 208 GLU A O 1
ATOM 1681 N N . ASN A 1 209 ? -9.006 -20.693 12.024 1.00 92.31 209 ASN A N 1
ATOM 1682 C CA . ASN A 1 209 ? -7.943 -21.650 11.680 1.00 92.31 209 ASN A CA 1
ATOM 1683 C C . ASN A 1 209 ? -6.649 -21.028 11.118 1.00 92.31 209 ASN A C 1
ATOM 1685 O O . ASN A 1 209 ? -6.106 -21.493 10.117 1.00 92.31 209 ASN A O 1
ATOM 1689 N N . ILE A 1 210 ? -6.121 -19.993 11.778 1.00 93.19 210 ILE A N 1
ATOM 1690 C CA . ILE A 1 210 ? -4.778 -19.469 11.483 1.00 93.19 210 ILE A CA 1
ATOM 1691 C C . ILE A 1 210 ? -3.724 -20.436 12.036 1.00 93.19 210 ILE A C 1
ATOM 1693 O O . ILE A 1 210 ? -3.629 -20.626 13.254 1.00 93.19 210 ILE A O 1
ATOM 1697 N N . PHE A 1 211 ? -2.899 -20.997 11.153 1.00 93.88 211 PHE A N 1
ATOM 1698 C CA . PHE A 1 211 ? -1.770 -21.848 11.517 1.00 93.88 211 PHE A CA 1
ATOM 1699 C C . PHE A 1 211 ? -0.488 -21.025 11.545 1.00 93.88 211 PHE A C 1
ATOM 1701 O O . PHE A 1 211 ? -0.211 -20.250 10.628 1.00 93.88 211 PHE A O 1
ATOM 1708 N N . VAL A 1 212 ? 0.283 -21.175 12.620 1.00 93.44 212 VAL A N 1
ATOM 1709 C CA . VAL A 1 212 ? 1.549 -20.468 12.816 1.00 93.44 212 VAL A CA 1
ATOM 1710 C C . VAL A 1 212 ? 2.558 -21.432 13.408 1.00 93.44 212 VAL A C 1
ATOM 1712 O O . VAL A 1 212 ? 2.299 -22.020 14.460 1.00 93.44 212 VAL A O 1
ATOM 1715 N N . ASP A 1 213 ? 3.704 -21.534 12.753 1.00 90.44 213 ASP A N 1
ATOM 1716 C CA . ASP A 1 213 ? 4.881 -22.251 13.218 1.00 90.44 213 ASP A CA 1
ATOM 1717 C C . ASP A 1 213 ? 6.122 -21.330 13.161 1.00 90.44 213 ASP A C 1
ATOM 1719 O O . ASP A 1 213 ? 6.016 -20.114 12.947 1.00 90.44 213 ASP A O 1
ATOM 1723 N N . ASP A 1 214 ? 7.303 -21.889 13.429 1.00 85.69 214 ASP A N 1
ATOM 1724 C CA . ASP A 1 214 ? 8.564 -21.140 13.465 1.00 85.69 214 ASP A CA 1
ATOM 1725 C C . ASP A 1 214 ? 9.022 -20.612 12.096 1.00 85.69 214 ASP A C 1
ATOM 1727 O O . ASP A 1 214 ? 9.802 -19.661 12.049 1.00 85.69 214 ASP A O 1
ATOM 1731 N N . TYR A 1 215 ? 8.544 -21.200 10.999 1.00 84.62 215 TYR A N 1
ATOM 1732 C CA . TYR A 1 215 ? 8.999 -20.949 9.628 1.00 84.62 215 TYR A CA 1
ATOM 1733 C C . TYR A 1 215 ? 7.902 -20.382 8.721 1.00 84.62 215 TYR A C 1
ATOM 1735 O O . TYR A 1 215 ? 8.194 -19.804 7.675 1.00 84.62 215 TYR A O 1
ATOM 1743 N N . SER A 1 216 ? 6.636 -20.561 9.087 1.00 87.38 216 SER A N 1
ATOM 1744 C CA . SER A 1 216 ? 5.490 -20.245 8.254 1.00 87.38 216 SER A CA 1
ATOM 1745 C C . SER A 1 216 ? 4.296 -19.779 9.082 1.00 87.38 216 SER A C 1
ATOM 1747 O O . SER A 1 216 ? 4.094 -20.149 10.241 1.00 87.38 216 SER A O 1
ATOM 1749 N N . ALA A 1 217 ? 3.469 -18.951 8.458 1.00 90.31 217 ALA A N 1
ATOM 1750 C CA . ALA A 1 217 ? 2.142 -18.643 8.950 1.00 90.31 217 ALA A CA 1
ATOM 1751 C C . ALA A 1 217 ? 1.189 -18.607 7.764 1.00 90.31 217 ALA A C 1
ATOM 1753 O O . ALA A 1 217 ? 1.450 -17.933 6.767 1.00 90.31 217 ALA A O 1
ATOM 1754 N N . HIS A 1 218 ? 0.104 -19.364 7.855 1.00 90.12 218 HIS A N 1
ATOM 1755 C CA . HIS A 1 218 ? -0.830 -19.518 6.753 1.00 90.12 218 HIS A CA 1
ATOM 1756 C C . HIS A 1 218 ? -2.266 -19.657 7.252 1.00 90.12 218 HIS A C 1
ATOM 1758 O O . HIS A 1 218 ? -2.544 -20.126 8.356 1.00 90.12 218 HIS A O 1
ATOM 1764 N N . VAL A 1 219 ? -3.192 -19.230 6.400 1.00 90.31 219 VAL A N 1
ATOM 1765 C CA . VAL A 1 219 ? -4.633 -19.353 6.609 1.00 90.31 219 VAL A CA 1
ATOM 1766 C C . VAL A 1 219 ? -5.185 -20.192 5.461 1.00 90.31 219 VAL A C 1
ATOM 1768 O O . VAL A 1 219 ? -4.860 -19.901 4.305 1.00 90.31 219 VAL A O 1
ATOM 1771 N N . PRO A 1 220 ? -6.016 -21.215 5.725 1.00 92.88 220 PRO A N 1
ATOM 1772 C CA . PRO A 1 220 ? -6.689 -21.948 4.666 1.00 92.88 220 PRO A CA 1
ATOM 1773 C C . PRO A 1 220 ? -7.469 -20.993 3.763 1.00 92.88 220 PRO A C 1
ATOM 1775 O O . PRO A 1 220 ? -8.282 -20.195 4.231 1.00 92.88 220 PRO A O 1
ATOM 1778 N N . LEU A 1 221 ? -7.248 -21.097 2.452 1.00 88.19 221 LEU A N 1
ATOM 1779 C CA . LEU A 1 221 ? -7.809 -20.162 1.475 1.00 88.19 221 LEU A CA 1
ATOM 1780 C C . LEU A 1 221 ? -9.342 -20.062 1.565 1.00 88.19 221 LEU A C 1
ATOM 1782 O O . LEU A 1 221 ? -9.907 -18.978 1.445 1.00 88.19 221 LEU A O 1
ATOM 1786 N N . GLN A 1 222 ? -10.015 -21.184 1.834 1.00 90.69 222 GLN A N 1
ATOM 1787 C CA . GLN A 1 222 ? -11.466 -21.221 2.005 1.00 90.69 222 GLN A CA 1
ATOM 1788 C C . GLN A 1 222 ? -11.942 -20.409 3.221 1.00 90.69 222 GLN A C 1
ATOM 1790 O O . GLN A 1 222 ? -12.969 -19.737 3.132 1.00 90.69 222 GLN A O 1
ATOM 1795 N N . GLU A 1 223 ? -11.210 -20.453 4.336 1.00 92.12 223 GLU A N 1
ATOM 1796 C CA . GLU A 1 223 ? -11.551 -19.706 5.553 1.00 92.12 223 GLU A CA 1
ATOM 1797 C C . GLU A 1 223 ? -11.283 -18.214 5.377 1.00 92.12 223 GLU A C 1
ATOM 1799 O O . GLU A 1 223 ? -12.113 -17.389 5.764 1.00 92.12 223 GLU A O 1
ATOM 1804 N N . LEU A 1 224 ? -10.195 -17.863 4.682 1.00 90.38 224 LEU A N 1
ATOM 1805 C CA . LEU A 1 224 ? -9.935 -16.483 4.284 1.00 90.38 224 LEU A CA 1
ATOM 1806 C C . LEU A 1 224 ? -11.072 -15.942 3.403 1.00 90.38 224 LEU A C 1
ATOM 1808 O O . LEU A 1 224 ? -11.627 -14.891 3.705 1.00 90.38 224 LEU A O 1
ATOM 1812 N N . PHE A 1 225 ? -11.491 -16.685 2.369 1.00 89.12 225 PHE A N 1
ATOM 1813 C CA . PHE A 1 225 ? -12.599 -16.266 1.506 1.00 89.12 225 PHE A CA 1
ATOM 1814 C C . PHE A 1 225 ? -13.913 -16.101 2.267 1.00 89.12 225 PHE A C 1
ATOM 1816 O O . PHE A 1 225 ? -14.579 -15.080 2.103 1.00 89.12 225 PHE A O 1
ATOM 1823 N N . LYS A 1 226 ? -14.295 -17.076 3.103 1.00 90.31 226 LYS A N 1
ATOM 1824 C CA . LYS A 1 226 ? -15.511 -16.982 3.928 1.00 90.31 226 LYS A CA 1
ATOM 1825 C C . LYS A 1 226 ? -15.483 -15.728 4.800 1.00 90.31 226 LYS A C 1
ATOM 1827 O O . LYS A 1 226 ? -16.473 -14.999 4.851 1.00 90.31 226 LYS A O 1
ATOM 1832 N N . HIS A 1 227 ? -14.353 -15.469 5.453 1.00 91.12 227 HIS A N 1
ATOM 1833 C CA . HIS A 1 227 ? -14.173 -14.315 6.323 1.00 91.12 227 HIS A CA 1
ATOM 1834 C C . HIS A 1 227 ? -14.275 -12.992 5.551 1.00 91.12 227 HIS A C 1
ATOM 1836 O O . HIS A 1 227 ? -15.093 -12.140 5.899 1.00 91.12 227 HIS A O 1
ATOM 1842 N N . THR A 1 228 ? -13.528 -12.847 4.453 1.00 89.00 228 THR A N 1
ATOM 1843 C CA . THR A 1 228 ? -13.555 -11.641 3.616 1.00 89.00 228 THR A CA 1
ATOM 1844 C C . THR A 1 228 ? -14.946 -11.389 3.029 1.00 89.00 228 THR A C 1
ATOM 1846 O O . THR A 1 228 ? -15.437 -10.266 3.102 1.00 89.00 228 THR A O 1
ATOM 1849 N N . VAL A 1 229 ? -15.626 -12.418 2.504 1.00 87.19 229 VAL A N 1
ATOM 1850 C CA . VAL A 1 229 ? -16.995 -12.292 1.966 1.00 87.19 229 VAL A CA 1
ATOM 1851 C C . VAL A 1 229 ? -17.968 -11.843 3.051 1.00 87.19 229 VAL A C 1
ATOM 1853 O O . VAL A 1 229 ? -18.765 -10.938 2.811 1.00 87.19 229 VAL A O 1
ATOM 1856 N N . LYS A 1 230 ? -17.895 -12.436 4.249 1.00 89.06 230 LYS A N 1
ATOM 1857 C CA . LYS A 1 230 ? -18.751 -12.067 5.383 1.00 89.06 230 LYS A CA 1
ATOM 1858 C C . LYS A 1 230 ? -18.600 -10.588 5.737 1.00 89.06 230 LYS A C 1
ATOM 1860 O O . LYS A 1 230 ? -19.605 -9.908 5.932 1.00 89.06 230 LYS A O 1
ATOM 1865 N N . ILE A 1 231 ? -17.365 -10.089 5.788 1.00 88.25 231 ILE A N 1
ATOM 1866 C CA . ILE A 1 231 ? -17.089 -8.681 6.087 1.00 88.25 231 ILE A CA 1
ATOM 1867 C C . ILE A 1 231 ? -17.586 -7.773 4.958 1.00 88.25 231 ILE A C 1
ATOM 1869 O O . ILE A 1 231 ? -18.283 -6.798 5.228 1.00 88.25 231 ILE A O 1
ATOM 1873 N N . LEU A 1 232 ? -17.297 -8.107 3.698 1.00 84.81 232 LEU A N 1
ATOM 1874 C CA . LEU A 1 232 ? -17.757 -7.331 2.542 1.00 84.81 232 LEU A CA 1
ATOM 1875 C C . LEU A 1 232 ? -19.285 -7.224 2.494 1.00 84.81 232 LEU A C 1
ATOM 1877 O O . LEU A 1 232 ? -19.809 -6.138 2.265 1.00 84.81 232 LEU A O 1
ATOM 1881 N N . CYS A 1 233 ? -19.997 -8.320 2.768 1.00 82.31 233 CYS A N 1
ATOM 1882 C CA . CYS A 1 233 ? -21.458 -8.311 2.837 1.00 82.31 233 CYS A CA 1
ATOM 1883 C C . CYS A 1 233 ? -21.974 -7.411 3.965 1.00 82.31 233 CYS A C 1
ATOM 1885 O O . CYS A 1 233 ? -22.998 -6.763 3.793 1.00 82.31 233 CYS A O 1
ATOM 1887 N N . ALA A 1 234 ? -21.272 -7.345 5.102 1.00 84.06 234 ALA A N 1
ATOM 1888 C CA . ALA A 1 234 ? -21.642 -6.460 6.202 1.00 84.06 234 ALA A CA 1
ATOM 1889 C C . ALA A 1 234 ? -21.422 -4.978 5.851 1.00 84.06 234 ALA A C 1
ATOM 1891 O O . ALA A 1 234 ? -22.288 -4.155 6.133 1.00 84.06 234 ALA A O 1
ATOM 1892 N N . VAL A 1 235 ? -20.301 -4.643 5.202 1.00 82.50 235 VAL A N 1
ATOM 1893 C CA . VAL A 1 235 ? -19.997 -3.270 4.750 1.00 82.50 235 VAL A CA 1
ATOM 1894 C C . VAL A 1 235 ? -20.988 -2.811 3.681 1.00 82.50 235 VAL A C 1
ATOM 1896 O O . VAL A 1 235 ? -21.506 -1.702 3.746 1.00 82.50 235 VAL A O 1
ATOM 1899 N N . GLN A 1 236 ? -21.279 -3.676 2.710 1.00 79.12 236 GLN A N 1
ATOM 1900 C CA . GLN A 1 236 ? -22.154 -3.371 1.578 1.00 79.12 236 GLN A CA 1
ATOM 1901 C C . GLN A 1 236 ? -23.627 -3.694 1.850 1.00 79.12 236 GLN A C 1
ATOM 1903 O O . GLN A 1 236 ? -24.441 -3.607 0.936 1.00 79.12 236 GLN A O 1
ATOM 1908 N N . ALA A 1 237 ? -23.999 -4.040 3.087 1.00 79.31 237 ALA A N 1
ATOM 1909 C CA . ALA A 1 237 ? -25.370 -4.407 3.440 1.00 79.31 237 ALA A CA 1
ATOM 1910 C C . ALA A 1 237 ? -26.424 -3.384 2.965 1.00 79.31 237 ALA A C 1
ATOM 1912 O O . ALA A 1 237 ? -27.430 -3.827 2.410 1.00 79.31 237 ALA A O 1
ATOM 1913 N N . PRO A 1 238 ? -26.208 -2.051 3.070 1.00 76.31 238 PRO A N 1
ATOM 1914 C CA . PRO A 1 238 ? -27.162 -1.068 2.555 1.00 76.31 238 PRO A CA 1
ATOM 1915 C C . PRO A 1 238 ? -27.369 -1.178 1.038 1.00 76.31 238 PRO A C 1
ATOM 1917 O O . PRO A 1 238 ? -28.504 -1.161 0.575 1.00 76.31 238 PRO A O 1
ATOM 1920 N N . VAL A 1 239 ? -26.292 -1.363 0.269 1.00 70.62 239 VAL A N 1
ATOM 1921 C CA . VAL A 1 239 ? -26.328 -1.479 -1.201 1.00 70.62 239 VAL A CA 1
ATOM 1922 C C . VAL A 1 239 ? -26.907 -2.821 -1.637 1.00 70.62 239 VAL A C 1
ATOM 1924 O O . VAL A 1 239 ? -27.709 -2.895 -2.559 1.00 70.62 239 VAL A O 1
ATOM 1927 N N . ILE A 1 240 ? -26.534 -3.901 -0.952 1.00 67.19 240 ILE A N 1
ATOM 1928 C CA . ILE A 1 240 ? -27.078 -5.229 -1.229 1.00 67.19 240 ILE A CA 1
ATOM 1929 C C . ILE A 1 240 ? -28.584 -5.218 -0.959 1.00 67.19 240 ILE A C 1
ATOM 1931 O O . ILE A 1 240 ? -29.341 -5.740 -1.771 1.00 67.19 240 ILE A O 1
ATOM 1935 N N . SER A 1 241 ? -29.028 -4.569 0.125 1.00 70.56 241 SER A N 1
ATOM 1936 C CA . SER A 1 241 ? -30.440 -4.538 0.514 1.00 70.56 241 SER A CA 1
ATOM 1937 C C . SER A 1 241 ? -31.358 -3.863 -0.506 1.00 70.56 241 SER A C 1
ATOM 1939 O O . SER A 1 241 ? -32.499 -4.286 -0.657 1.00 70.56 241 SER A O 1
ATOM 1941 N N . THR A 1 242 ? -30.855 -2.876 -1.252 1.00 66.31 242 THR A N 1
ATOM 1942 C CA . THR A 1 242 ? -31.616 -2.194 -2.309 1.00 66.31 242 THR A CA 1
ATOM 1943 C C . THR A 1 242 ? -31.647 -2.971 -3.626 1.00 66.31 242 THR A C 1
ATOM 1945 O O . THR A 1 242 ? -32.495 -2.697 -4.468 1.00 66.31 242 THR A O 1
ATOM 1948 N N . MET A 1 243 ? -30.755 -3.950 -3.808 1.00 58.16 243 MET A N 1
ATOM 1949 C CA . MET A 1 243 ? -30.669 -4.800 -5.002 1.00 58.16 243 MET A CA 1
ATOM 1950 C C . MET A 1 243 ? -31.335 -6.178 -4.820 1.00 58.16 243 MET A C 1
ATOM 1952 O O . MET A 1 243 ? -31.311 -6.993 -5.739 1.00 58.16 243 MET A O 1
ATOM 1956 N N . LEU A 1 244 ? -31.903 -6.471 -3.644 1.00 54.41 244 LEU A N 1
ATOM 1957 C CA . LEU A 1 244 ? -32.366 -7.814 -3.262 1.00 54.41 244 LEU A CA 1
ATOM 1958 C C . LEU A 1 244 ? -33.575 -8.348 -4.048 1.00 54.41 244 LEU A C 1
ATOM 1960 O O . LEU A 1 244 ? -33.816 -9.557 -3.994 1.00 54.41 244 LEU A O 1
ATOM 1964 N N . ASP A 1 245 ? -34.297 -7.520 -4.806 1.00 51.44 245 ASP A N 1
ATOM 1965 C CA . ASP A 1 245 ? -35.419 -7.983 -5.630 1.00 51.44 245 ASP A CA 1
ATOM 1966 C C . ASP A 1 245 ? -34.912 -8.833 -6.817 1.00 51.44 245 ASP A C 1
ATOM 1968 O O . ASP A 1 245 ? -34.633 -8.341 -7.908 1.00 51.44 245 ASP A O 1
ATOM 1972 N N . GLY A 1 246 ? -34.774 -10.147 -6.591 1.00 51.03 246 GLY A N 1
ATOM 1973 C CA . GLY A 1 246 ? -34.470 -11.157 -7.620 1.00 51.03 246 GLY A CA 1
ATOM 1974 C C . GLY A 1 246 ? -33.026 -11.679 -7.664 1.00 51.03 246 GLY A C 1
ATOM 1975 O O . GLY A 1 246 ? -32.679 -12.464 -8.551 1.00 51.03 246 GLY A O 1
ATOM 1976 N N . LEU A 1 247 ? -32.168 -11.295 -6.715 1.00 58.25 247 LEU A N 1
ATOM 1977 C CA . LEU A 1 247 ? -30.745 -11.652 -6.718 1.00 58.25 247 LEU A CA 1
ATOM 1978 C C . LEU A 1 247 ? -30.499 -13.049 -6.111 1.00 58.25 247 LEU A C 1
ATOM 1980 O O . LEU A 1 247 ? -30.459 -13.231 -4.899 1.00 58.25 247 LEU A O 1
ATOM 1984 N N . THR A 1 248 ? -30.315 -14.064 -6.964 1.00 60.56 248 THR A N 1
ATOM 1985 C CA . THR A 1 248 ? -30.152 -15.477 -6.543 1.00 60.56 248 THR A CA 1
ATOM 1986 C C . THR A 1 248 ? -28.703 -15.910 -6.328 1.00 60.56 248 THR A C 1
ATOM 1988 O O . THR A 1 248 ? -28.442 -16.901 -5.645 1.00 60.56 248 THR A O 1
ATOM 1991 N N . ARG A 1 249 ? -27.735 -15.199 -6.920 1.00 68.69 249 ARG A N 1
ATOM 1992 C CA . ARG A 1 249 ? -26.314 -15.549 -6.826 1.00 68.69 249 ARG A CA 1
ATOM 1993 C C . ARG A 1 249 ? -25.414 -14.334 -6.995 1.00 68.69 249 ARG A C 1
ATOM 1995 O O . ARG A 1 249 ? -25.309 -13.781 -8.086 1.00 68.69 249 ARG A O 1
ATOM 2002 N N . LEU A 1 250 ? -24.659 -14.029 -5.946 1.00 69.62 250 LEU A N 1
ATOM 2003 C CA . LEU A 1 250 ? -23.464 -13.198 -6.027 1.00 69.62 250 LEU A CA 1
ATOM 2004 C C . LEU A 1 250 ? -22.258 -14.099 -6.246 1.00 69.62 250 LEU A C 1
ATOM 2006 O O . LEU A 1 250 ? -22.179 -15.213 -5.736 1.00 69.62 250 LEU A O 1
ATOM 2010 N N . THR A 1 251 ? -21.313 -13.632 -7.039 1.00 71.69 251 THR A N 1
ATOM 2011 C CA . THR A 1 251 ? -20.036 -14.316 -7.202 1.00 71.69 251 THR A CA 1
ATOM 2012 C C . THR A 1 251 ? -18.969 -13.345 -6.655 1.00 71.69 251 THR A C 1
ATOM 2014 O O . THR A 1 251 ? -19.103 -12.135 -6.792 1.00 71.69 251 THR A O 1
ATOM 2017 N N . LEU A 1 252 ? -17.876 -13.831 -6.071 1.00 73.25 252 LEU A N 1
ATOM 2018 C CA . LEU A 1 252 ? -16.706 -12.998 -5.757 1.00 73.25 252 LEU A CA 1
ATOM 2019 C C . LEU A 1 252 ? -15.537 -13.441 -6.630 1.00 73.25 252 LEU A C 1
ATOM 2021 O O . LEU A 1 252 ? -15.360 -14.637 -6.867 1.00 73.25 252 LEU A O 1
ATOM 2025 N N . ARG A 1 253 ? -14.725 -12.495 -7.097 1.00 70.50 253 ARG A N 1
ATOM 2026 C CA . ARG A 1 253 ? -13.457 -12.805 -7.751 1.00 70.50 253 ARG A CA 1
ATOM 2027 C C . ARG A 1 253 ? -12.349 -11.895 -7.282 1.00 70.50 253 ARG A C 1
ATOM 2029 O O . ARG A 1 253 ? -12.545 -10.736 -6.926 1.00 70.50 253 ARG A O 1
ATOM 2036 N N . CYS A 1 254 ? -11.177 -12.498 -7.246 1.00 73.94 254 CYS A N 1
ATOM 2037 C CA . CYS A 1 254 ? -10.020 -11.978 -6.560 1.00 73.94 254 CYS A CA 1
ATOM 2038 C C . CYS A 1 254 ? -8.813 -12.120 -7.474 1.00 73.94 254 CYS A C 1
ATOM 2040 O O . CYS A 1 254 ? -8.726 -13.082 -8.244 1.00 73.94 254 CYS A O 1
ATOM 2042 N N . LYS A 1 255 ? -7.860 -11.200 -7.339 1.00 76.12 255 LYS A N 1
ATOM 2043 C CA . LYS A 1 255 ? -6.487 -11.465 -7.755 1.00 76.12 255 LYS A CA 1
ATOM 2044 C C . LYS A 1 255 ? -5.747 -12.126 -6.605 1.00 76.12 255 LYS A C 1
ATOM 2046 O O . LYS A 1 255 ? -5.937 -11.765 -5.445 1.00 76.12 255 LYS A O 1
ATOM 2051 N N . ALA A 1 256 ? -4.899 -13.077 -6.952 1.00 78.75 256 ALA A N 1
ATOM 2052 C CA . ALA A 1 256 ? -3.894 -13.621 -6.062 1.00 78.75 256 ALA A CA 1
ATOM 2053 C C . ALA A 1 256 ? -2.545 -13.450 -6.746 1.00 78.75 256 ALA A C 1
ATOM 2055 O O . ALA A 1 256 ? -2.433 -13.666 -7.955 1.00 78.75 256 ALA A O 1
ATOM 2056 N N . GLY A 1 257 ? -1.543 -13.070 -5.975 1.00 73.56 257 GLY A N 1
ATOM 2057 C CA . GLY A 1 257 ? -0.170 -12.989 -6.432 1.00 73.56 257 GLY A CA 1
ATOM 2058 C C . GLY A 1 257 ? 0.764 -13.439 -5.327 1.00 73.56 257 GLY A C 1
ATOM 2059 O O . GLY A 1 257 ? 0.395 -13.507 -4.149 1.00 73.56 257 GLY A O 1
ATOM 2060 N N . PHE A 1 258 ? 1.987 -13.760 -5.707 1.00 79.19 258 PHE A N 1
ATOM 2061 C CA . PHE A 1 258 ? 3.048 -14.096 -4.777 1.00 79.19 258 PHE A CA 1
ATOM 2062 C C . PHE A 1 258 ? 4.320 -13.380 -5.192 1.00 79.19 258 PHE A C 1
ATOM 2064 O O . PHE A 1 258 ? 4.598 -13.250 -6.384 1.00 79.19 258 PHE A O 1
ATOM 2071 N N . ASP A 1 259 ? 5.062 -12.914 -4.200 1.00 76.50 259 ASP A N 1
ATOM 2072 C CA . ASP A 1 259 ? 6.304 -12.192 -4.418 1.00 76.50 259 ASP A CA 1
ATOM 2073 C C . ASP A 1 259 ? 7.329 -12.539 -3.334 1.00 76.50 259 ASP A C 1
ATOM 2075 O O . ASP A 1 259 ? 6.973 -12.957 -2.223 1.00 76.50 259 ASP A O 1
ATOM 2079 N N . VAL A 1 260 ? 8.608 -12.402 -3.689 1.00 74.44 260 VAL A N 1
ATOM 2080 C CA . VAL A 1 260 ? 9.745 -12.663 -2.806 1.00 74.44 260 VAL A CA 1
ATOM 2081 C C . VAL A 1 260 ? 10.473 -11.364 -2.517 1.00 74.44 260 VAL A C 1
ATOM 2083 O O . VAL A 1 260 ? 11.011 -10.724 -3.415 1.00 74.44 260 VAL A O 1
ATOM 2086 N N . ALA A 1 261 ? 10.590 -11.035 -1.233 1.00 71.00 261 ALA A N 1
ATOM 2087 C CA . ALA A 1 261 ? 11.384 -9.903 -0.778 1.00 71.00 261 ALA A CA 1
ATOM 2088 C C . ALA A 1 261 ? 12.645 -10.380 -0.044 1.00 71.00 261 ALA A C 1
ATOM 2090 O O . ALA A 1 261 ? 12.565 -11.065 0.980 1.00 71.00 261 ALA A O 1
ATOM 2091 N N . THR A 1 262 ? 13.812 -9.964 -0.536 1.00 72.69 262 THR A N 1
ATOM 2092 C CA . THR A 1 262 ? 15.127 -10.201 0.083 1.00 72.69 262 THR A CA 1
ATOM 2093 C C . THR A 1 262 ? 15.541 -9.044 1.009 1.00 72.69 262 THR A C 1
ATOM 2095 O O . THR A 1 262 ? 14.877 -7.998 1.092 1.00 72.69 262 THR A O 1
ATOM 2098 N N . GLY A 1 263 ? 16.641 -9.232 1.750 1.00 68.81 263 GLY A N 1
ATOM 2099 C CA . GLY A 1 263 ? 17.200 -8.205 2.638 1.00 68.81 263 GLY A CA 1
ATOM 2100 C C . GLY A 1 263 ? 16.316 -7.955 3.859 1.00 68.81 263 GLY A C 1
ATOM 2101 O O . GLY A 1 263 ? 15.906 -6.820 4.118 1.00 68.81 263 GLY A O 1
ATOM 2102 N N . GLN A 1 264 ? 15.942 -9.036 4.541 1.00 72.88 264 GLN A N 1
ATOM 2103 C CA . GLN A 1 264 ? 15.189 -9.008 5.791 1.00 72.88 264 GLN A CA 1
ATOM 2104 C C . GLN A 1 264 ? 16.144 -8.930 6.986 1.00 72.88 264 GLN A C 1
ATOM 2106 O O . GLN A 1 264 ? 17.233 -9.502 6.955 1.00 72.88 264 GLN A O 1
ATOM 2111 N N . SER A 1 265 ? 15.727 -8.256 8.059 1.00 74.56 265 SER A N 1
ATOM 2112 C CA . SER A 1 265 ? 16.502 -8.211 9.302 1.00 74.56 265 SER A CA 1
ATOM 2113 C C . SER A 1 265 ? 16.633 -9.615 9.898 1.00 74.56 265 SER A C 1
ATOM 2115 O O . SER A 1 265 ? 15.629 -10.289 10.150 1.00 74.56 265 SER A O 1
ATOM 2117 N N . MET A 1 266 ? 17.872 -10.053 10.132 1.00 75.31 266 MET A N 1
ATOM 2118 C CA . MET A 1 266 ? 18.163 -11.338 10.764 1.00 75.31 266 MET A CA 1
ATOM 2119 C C . MET A 1 266 ? 18.031 -11.223 12.284 1.00 75.31 266 MET A C 1
ATOM 2121 O O . MET A 1 266 ? 18.692 -10.399 12.918 1.00 75.31 266 MET A O 1
ATOM 2125 N N . TYR A 1 267 ? 17.202 -12.077 12.883 1.00 72.19 267 TYR A N 1
ATOM 2126 C CA . TYR A 1 267 ? 17.083 -12.168 14.336 1.00 72.19 267 TYR A CA 1
ATOM 2127 C C . TYR A 1 267 ? 18.070 -13.188 14.898 1.00 72.19 267 TYR A C 1
ATOM 2129 O O . TYR A 1 267 ? 18.288 -14.246 14.311 1.00 72.19 267 TYR A O 1
ATOM 2137 N N . LYS A 1 268 ? 18.635 -12.885 16.072 1.00 72.75 268 LYS A N 1
ATOM 2138 C CA . LYS A 1 268 ? 19.534 -13.777 16.820 1.00 72.75 268 LYS A CA 1
ATOM 2139 C C . LYS A 1 268 ? 18.743 -14.932 17.455 1.00 72.75 268 LYS A C 1
ATOM 2141 O O . LYS A 1 268 ? 18.548 -14.971 18.664 1.00 72.75 268 LYS A O 1
ATOM 2146 N N . GLN A 1 269 ? 18.216 -15.821 16.621 1.00 68.31 269 GLN A N 1
ATOM 2147 C CA . GLN A 1 269 ? 17.453 -17.019 16.982 1.00 68.31 269 GLN A CA 1
ATOM 2148 C C . GLN A 1 269 ? 18.024 -18.236 16.228 1.00 68.31 269 GLN A C 1
ATOM 2150 O O . GLN A 1 269 ? 18.963 -18.088 15.454 1.00 68.31 269 GLN A O 1
ATOM 2155 N N . ILE A 1 270 ? 17.474 -19.431 16.469 1.00 59.44 270 ILE A N 1
ATOM 2156 C CA . ILE A 1 270 ? 18.071 -20.759 16.199 1.00 59.44 270 ILE A CA 1
ATOM 2157 C C . ILE A 1 270 ? 18.554 -20.988 14.735 1.00 59.44 270 ILE A C 1
ATOM 2159 O O . ILE A 1 270 ? 19.401 -21.848 14.517 1.00 59.44 270 ILE A O 1
ATOM 2163 N N . SER A 1 271 ? 18.107 -20.207 13.738 1.00 58.94 271 SER A N 1
ATOM 2164 C CA . SER A 1 271 ? 18.612 -20.258 12.343 1.00 58.94 271 SER A CA 1
ATOM 2165 C C . SER A 1 271 ? 18.582 -18.895 11.615 1.00 58.94 271 SER A C 1
ATOM 2167 O O . SER A 1 271 ? 17.886 -17.983 12.046 1.00 58.94 271 SER A O 1
ATOM 2169 N N . SER A 1 272 ? 19.293 -18.706 10.503 1.00 54.38 272 SER A N 1
ATOM 2170 C CA . SER A 1 272 ? 19.196 -17.480 9.682 1.00 54.38 272 SER A CA 1
ATOM 2171 C C . SER A 1 272 ? 18.077 -17.574 8.631 1.00 54.38 272 SER A C 1
ATOM 2173 O O . SER A 1 272 ? 17.828 -18.643 8.080 1.00 54.38 272 SER A O 1
ATOM 2175 N N . GLU A 1 273 ? 17.401 -16.455 8.347 1.00 57.97 273 GLU A N 1
ATOM 2176 C CA . GLU A 1 273 ? 16.445 -16.305 7.237 1.00 57.97 273 GLU A CA 1
ATOM 2177 C C . GLU A 1 273 ? 16.943 -15.205 6.294 1.00 57.97 273 GLU A C 1
ATOM 2179 O O . GLU A 1 273 ? 17.162 -14.074 6.730 1.00 57.97 273 GLU A O 1
ATOM 2184 N N . GLU A 1 274 ? 17.107 -15.524 5.009 1.00 56.03 274 GLU A N 1
ATOM 2185 C CA . GLU A 1 274 ? 17.649 -14.591 4.004 1.00 56.03 274 GLU A CA 1
ATOM 2186 C C . GLU A 1 274 ? 16.571 -14.010 3.074 1.00 56.03 274 GLU A C 1
ATOM 2188 O O . GLU A 1 274 ? 16.695 -12.883 2.581 1.00 56.03 274 GLU A O 1
ATOM 2193 N N . ALA A 1 275 ? 15.492 -14.763 2.852 1.00 52.72 275 ALA A N 1
ATOM 2194 C CA . ALA A 1 275 ? 14.430 -14.424 1.917 1.00 52.72 275 ALA A CA 1
ATOM 2195 C C . ALA A 1 275 ? 13.069 -14.858 2.452 1.00 52.72 275 ALA A C 1
ATOM 2197 O O . ALA A 1 275 ? 12.956 -15.776 3.263 1.00 52.72 275 ALA A O 1
ATOM 2198 N N . MET A 1 276 ? 12.030 -14.193 1.967 1.00 56.75 276 MET A N 1
ATOM 2199 C CA . MET A 1 276 ? 10.671 -14.434 2.408 1.00 56.75 276 MET A CA 1
ATOM 2200 C C . MET A 1 276 ? 9.707 -14.393 1.234 1.00 56.75 276 MET A C 1
ATOM 2202 O O . MET A 1 276 ? 9.796 -13.509 0.384 1.00 56.75 276 MET A O 1
ATOM 2206 N N . PHE A 1 277 ? 8.767 -15.333 1.247 1.00 56.88 277 PHE A N 1
ATOM 2207 C CA . PHE A 1 277 ? 7.734 -15.509 0.240 1.00 56.88 277 PHE A CA 1
ATOM 2208 C C . PHE A 1 277 ? 6.368 -15.135 0.823 1.00 56.88 277 PHE A C 1
ATOM 2210 O O . PHE A 1 277 ? 5.946 -15.712 1.825 1.00 56.88 277 PHE A O 1
ATOM 2217 N N . ILE A 1 278 ? 5.675 -14.179 0.202 1.00 60.31 278 ILE A N 1
ATOM 2218 C CA . ILE A 1 278 ? 4.343 -13.736 0.635 1.00 60.31 278 ILE A CA 1
ATOM 2219 C C . ILE A 1 278 ? 3.334 -14.027 -0.468 1.00 60.31 278 ILE A C 1
ATOM 2221 O O . ILE A 1 278 ? 3.553 -13.681 -1.626 1.00 60.31 278 ILE A O 1
ATOM 2225 N N . THR A 1 279 ? 2.193 -14.603 -0.091 1.00 61.62 279 THR A N 1
ATOM 2226 C CA . THR A 1 279 ? 1.012 -14.709 -0.956 1.00 61.62 279 THR A CA 1
ATOM 2227 C C . THR A 1 279 ? -0.045 -13.711 -0.496 1.00 61.62 279 THR A C 1
ATOM 2229 O O . THR A 1 279 ? -0.475 -13.756 0.655 1.00 61.62 279 THR A O 1
ATOM 2232 N N . CYS A 1 280 ? -0.481 -12.833 -1.399 1.00 64.12 280 CYS A N 1
ATOM 2233 C CA . CYS A 1 28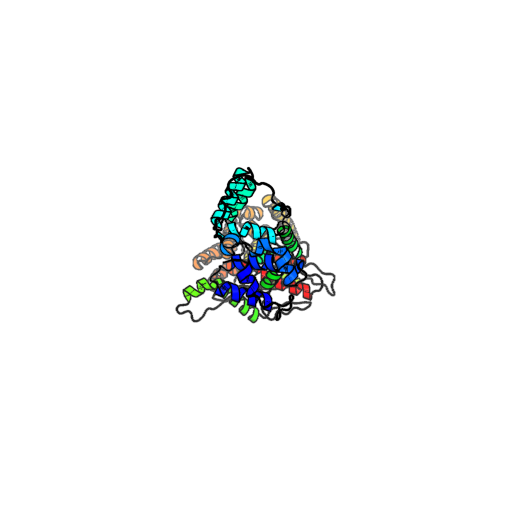0 ? -1.519 -11.839 -1.139 1.00 64.12 280 CYS A CA 1
ATOM 2234 C C . CYS A 1 280 ? -2.746 -12.110 -2.010 1.00 64.12 280 CYS A C 1
ATOM 2236 O O . CYS A 1 280 ? -2.631 -12.495 -3.176 1.00 64.12 280 CYS A O 1
ATOM 2238 N N . LEU A 1 281 ? -3.925 -11.859 -1.446 1.00 68.94 281 LEU A N 1
ATOM 2239 C CA . LEU A 1 281 ? -5.208 -11.961 -2.128 1.00 68.94 281 LEU A CA 1
ATOM 2240 C C . LEU A 1 281 ? -5.924 -10.614 -2.014 1.00 68.94 281 LEU A C 1
ATOM 2242 O O . LEU A 1 281 ? -6.118 -10.119 -0.908 1.00 68.94 281 LEU A O 1
ATOM 2246 N N . ALA A 1 282 ? -6.350 -10.049 -3.142 1.00 63.81 282 ALA A N 1
ATOM 2247 C CA . ALA A 1 282 ? -7.171 -8.844 -3.165 1.00 63.81 282 ALA A CA 1
ATOM 2248 C C . ALA A 1 282 ? -8.500 -9.124 -3.889 1.00 63.81 282 ALA A C 1
ATOM 2250 O O . ALA A 1 282 ? -8.477 -9.600 -5.032 1.00 63.81 282 ALA A O 1
ATOM 2251 N N . PRO A 1 283 ? -9.661 -8.864 -3.260 1.00 60.19 283 PRO A N 1
ATOM 2252 C CA . PRO A 1 283 ? -10.943 -8.894 -3.955 1.00 60.19 283 PRO A CA 1
ATOM 2253 C C . PRO A 1 283 ? -11.001 -7.734 -4.957 1.00 60.19 283 PRO A C 1
ATOM 2255 O O . PRO A 1 283 ? -10.608 -6.619 -4.625 1.00 60.19 283 PRO A O 1
ATOM 2258 N N . LEU A 1 284 ? -11.440 -8.010 -6.186 1.00 55.75 284 LEU A N 1
ATOM 2259 C CA . LEU A 1 284 ? -11.495 -7.015 -7.261 1.00 55.75 284 LEU A CA 1
ATOM 2260 C C . LEU A 1 284 ? -12.917 -6.902 -7.818 1.00 55.75 284 LEU A C 1
ATOM 2262 O O . LEU A 1 284 ? -13.614 -5.956 -7.487 1.00 55.75 284 LEU A O 1
ATOM 2266 N N . GLU A 1 285 ? -13.356 -7.878 -8.622 1.00 49.78 285 GLU A N 1
ATOM 2267 C CA . GLU A 1 285 ? -14.697 -7.959 -9.219 1.00 49.78 285 GLU A CA 1
ATOM 2268 C C . GLU A 1 285 ? -14.857 -9.250 -10.049 1.00 49.78 285 GLU A C 1
ATOM 2270 O O . GLU A 1 285 ? -13.894 -9.989 -10.259 1.00 49.78 285 GLU A O 1
ATOM 2275 N N . LEU A 1 286 ? -16.061 -9.506 -10.578 1.00 33.12 286 LEU A N 1
ATOM 2276 C CA . LEU A 1 286 ? -16.498 -10.724 -11.257 1.00 33.12 286 LEU A CA 1
ATOM 2277 C C . LEU A 1 286 ? -16.236 -10.881 -12.771 1.00 33.12 286 LEU A C 1
ATOM 2279 O O . LEU A 1 286 ? -17.158 -10.819 -13.564 1.00 33.12 286 LEU A O 1
ATOM 2283 N N . LYS A 1 287 ? -15.035 -11.293 -13.187 1.00 35.06 287 LYS A N 1
ATOM 2284 C CA . LYS A 1 287 ? -14.694 -12.494 -14.011 1.00 35.06 287 LYS A CA 1
ATOM 2285 C C . LYS A 1 287 ? -13.127 -12.630 -14.121 1.00 35.06 287 LYS A C 1
ATOM 2287 O O . LYS A 1 287 ? -12.494 -11.983 -13.317 1.00 35.06 287 LYS A O 1
ATOM 2292 N N . LEU A 1 288 ? -12.472 -13.567 -14.850 1.00 30.39 288 LEU A N 1
ATOM 2293 C CA . LEU A 1 288 ? -11.224 -14.374 -14.550 1.00 30.39 288 LEU A CA 1
ATOM 2294 C C . LEU A 1 288 ? -10.543 -15.193 -15.678 1.00 30.39 288 LEU A C 1
ATOM 2296 O O . LEU A 1 288 ? -11.097 -16.259 -15.955 1.00 30.39 288 LEU A O 1
ATOM 2300 N N . LYS A 1 289 ? -9.376 -14.805 -16.249 1.00 35.66 289 LYS A N 1
ATOM 2301 C CA . LYS A 1 289 ? -8.226 -15.690 -16.633 1.00 35.66 289 LYS A CA 1
ATOM 2302 C C . LYS A 1 289 ? -7.043 -14.953 -17.335 1.00 35.66 289 LYS A C 1
ATOM 2304 O O . LYS A 1 289 ? -7.161 -14.600 -18.502 1.00 35.66 289 LYS A O 1
ATOM 2309 N N . TYR A 1 290 ? -5.896 -14.897 -16.625 1.00 46.16 290 TYR A N 1
ATOM 2310 C CA . TYR A 1 290 ? -4.511 -14.464 -16.989 1.00 46.16 290 TYR A CA 1
ATOM 2311 C C . TYR A 1 290 ? -4.291 -12.989 -17.298 1.00 46.16 290 TYR A C 1
ATOM 2313 O O . TYR A 1 290 ? -5.033 -12.515 -18.118 1.00 46.16 290 TYR A O 1
ATOM 2321 N N . GLY A 1 291 ? -3.237 -12.324 -16.788 1.00 51.34 291 GLY A N 1
ATOM 2322 C CA . GLY A 1 291 ? -2.991 -10.879 -16.982 1.00 51.34 291 GLY A CA 1
ATOM 2323 C C . GLY A 1 291 ? -1.572 -10.483 -17.435 1.00 51.34 291 GLY A C 1
ATOM 2324 O O . GLY A 1 291 ? -0.680 -11.324 -17.588 1.00 51.34 291 GLY A O 1
ATOM 2325 N N . LEU A 1 292 ? -1.381 -9.184 -17.686 1.00 59.41 292 LEU A N 1
ATOM 2326 C CA . LEU A 1 292 ? -0.092 -8.519 -17.931 1.00 59.41 292 LEU A CA 1
ATOM 2327 C C . LEU A 1 292 ? 0.365 -7.820 -16.648 1.00 59.41 292 LEU A C 1
ATOM 2329 O O . LEU A 1 292 ? -0.455 -7.229 -15.957 1.00 59.41 292 LEU A O 1
ATOM 2333 N N . SER A 1 293 ? 1.664 -7.871 -16.360 1.00 66.50 293 SER A N 1
ATOM 2334 C CA . SER A 1 293 ? 2.255 -7.196 -15.205 1.00 66.50 293 SER A CA 1
ATOM 2335 C C . SER A 1 293 ? 2.673 -5.778 -15.619 1.00 66.50 293 SER A C 1
ATOM 2337 O O . SER A 1 293 ? 3.509 -5.602 -16.513 1.00 66.50 293 SER A O 1
ATOM 2339 N N . SER A 1 294 ? 2.019 -4.759 -15.051 1.00 72.75 294 SER A N 1
ATOM 2340 C CA . SER A 1 294 ? 2.229 -3.364 -15.459 1.00 72.75 294 SER A CA 1
ATOM 2341 C C . SER A 1 294 ? 3.526 -2.795 -14.890 1.00 72.75 294 SER A C 1
ATOM 2343 O O . SER A 1 294 ? 4.215 -2.063 -15.593 1.00 72.75 294 SER A O 1
ATOM 2345 N N . LEU A 1 295 ? 3.915 -3.163 -13.663 1.00 69.38 295 LEU A N 1
ATOM 2346 C CA . LEU A 1 295 ? 5.150 -2.667 -13.047 1.00 69.38 295 LEU A CA 1
ATOM 2347 C C . LEU A 1 295 ? 6.383 -3.165 -13.789 1.00 69.38 295 LEU A C 1
ATOM 2349 O O . LEU A 1 295 ? 7.246 -2.375 -14.178 1.00 69.38 295 LEU A O 1
ATOM 2353 N N . HIS A 1 296 ? 6.449 -4.474 -14.043 1.00 79.12 296 HIS A N 1
ATOM 2354 C CA . HIS A 1 296 ? 7.572 -5.023 -14.791 1.00 79.12 296 HIS A CA 1
ATOM 2355 C C . HIS A 1 296 ? 7.567 -4.546 -16.245 1.00 79.12 296 HIS A C 1
ATOM 2357 O O . HIS A 1 296 ? 8.631 -4.515 -16.857 1.00 79.12 296 HIS A O 1
ATOM 2363 N N . ALA A 1 297 ? 6.428 -4.128 -16.812 1.00 83.00 297 ALA A N 1
ATOM 2364 C CA . ALA A 1 297 ? 6.427 -3.472 -18.117 1.00 83.00 297 ALA A CA 1
ATOM 2365 C C . ALA A 1 297 ? 7.285 -2.198 -18.089 1.00 83.00 297 ALA A C 1
ATOM 2367 O O . ALA A 1 297 ? 8.218 -2.094 -18.883 1.00 83.00 297 ALA A O 1
ATOM 2368 N N . TRP A 1 298 ? 7.056 -1.287 -17.136 1.00 87.56 298 TRP A N 1
ATOM 2369 C CA . TRP A 1 298 ? 7.854 -0.060 -16.995 1.00 87.56 298 TRP A CA 1
ATOM 2370 C C . TRP A 1 298 ? 9.355 -0.350 -16.886 1.00 87.56 298 TRP A C 1
ATOM 2372 O O . TRP A 1 298 ? 10.152 0.218 -17.633 1.00 87.56 298 TRP A O 1
ATOM 2382 N N . ILE A 1 299 ? 9.733 -1.280 -16.004 1.00 86.62 299 ILE A N 1
ATOM 2383 C CA . ILE A 1 299 ? 11.138 -1.637 -15.763 1.00 86.62 299 ILE A CA 1
ATOM 2384 C C . ILE A 1 299 ? 11.769 -2.251 -17.021 1.00 86.62 299 ILE A C 1
ATOM 2386 O O . ILE A 1 299 ? 12.829 -1.810 -17.455 1.00 86.62 299 ILE A O 1
ATOM 2390 N N . ARG A 1 300 ? 11.107 -3.225 -17.664 1.00 88.06 300 ARG A N 1
ATOM 2391 C CA . ARG A 1 300 ? 11.661 -3.929 -18.836 1.00 88.06 300 ARG A CA 1
ATOM 2392 C C . ARG A 1 300 ? 11.761 -3.045 -20.074 1.00 88.06 300 ARG A C 1
ATOM 2394 O O . ARG A 1 300 ? 12.712 -3.193 -20.841 1.00 88.06 300 ARG A O 1
ATOM 2401 N N . PHE A 1 301 ? 10.811 -2.131 -20.277 1.00 90.50 301 PHE A N 1
ATOM 2402 C CA . PHE A 1 301 ? 10.917 -1.124 -21.333 1.00 90.50 301 PHE A CA 1
ATOM 2403 C C . PHE A 1 301 ? 12.108 -0.196 -21.078 1.00 90.50 301 PHE A C 1
ATOM 2405 O O . PHE A 1 301 ? 12.874 0.070 -22.004 1.00 90.50 301 PHE A O 1
ATOM 2412 N N . PHE A 1 302 ? 12.297 0.251 -19.833 1.00 93.06 302 PHE A N 1
ATOM 2413 C CA . PHE A 1 302 ? 13.406 1.134 -19.485 1.00 93.06 302 PHE A CA 1
ATOM 2414 C C . PHE A 1 302 ? 14.766 0.441 -19.640 1.00 93.06 302 PHE A C 1
ATOM 2416 O O . PHE A 1 302 ? 15.642 0.971 -20.316 1.00 93.06 302 PHE A O 1
ATOM 2423 N N . GLU A 1 303 ? 14.923 -0.779 -19.117 1.00 91.94 303 GLU A N 1
ATOM 2424 C CA . GLU A 1 303 ? 16.141 -1.589 -19.277 1.00 91.94 303 GLU A CA 1
ATOM 2425 C C . GLU A 1 303 ? 16.500 -1.803 -20.754 1.00 91.94 303 GLU A C 1
ATOM 2427 O O . GLU A 1 303 ? 17.653 -1.629 -21.150 1.00 91.94 303 GLU A O 1
ATOM 2432 N N . MET A 1 304 ? 15.515 -2.135 -21.596 1.00 93.06 304 MET A N 1
ATOM 2433 C CA . MET A 1 304 ? 15.740 -2.310 -23.033 1.00 93.06 304 MET A CA 1
ATOM 2434 C C . MET A 1 304 ? 16.246 -1.015 -23.681 1.00 93.06 304 MET A C 1
ATOM 2436 O O . MET A 1 304 ? 17.218 -1.042 -24.435 1.00 93.06 304 MET A O 1
ATOM 2440 N N . VAL A 1 305 ? 15.608 0.116 -23.378 1.00 94.06 305 VAL A N 1
ATOM 2441 C CA . VAL A 1 305 ? 15.981 1.434 -23.907 1.00 94.06 305 VAL A CA 1
ATOM 2442 C C . VAL A 1 305 ? 17.387 1.844 -23.447 1.00 94.06 305 VAL A C 1
ATOM 2444 O O . VAL A 1 305 ? 18.180 2.309 -24.267 1.00 94.06 305 VAL A O 1
ATOM 2447 N N . LEU A 1 306 ? 17.740 1.598 -22.181 1.00 93.31 306 LEU A N 1
ATOM 2448 C CA . LEU A 1 306 ? 19.093 1.817 -21.662 1.00 93.31 306 LEU A CA 1
ATOM 2449 C C . LEU A 1 306 ? 20.125 0.986 -22.423 1.00 93.31 306 LEU A C 1
ATOM 2451 O O . LEU A 1 306 ? 21.138 1.516 -22.874 1.00 93.31 306 LEU A O 1
ATOM 2455 N N . HIS A 1 307 ? 19.856 -0.304 -22.628 1.00 92.19 307 HIS A N 1
ATOM 2456 C CA . HIS A 1 307 ? 20.772 -1.178 -23.351 1.00 92.19 307 HIS A CA 1
ATOM 2457 C C . HIS A 1 307 ? 20.934 -0.810 -24.828 1.00 92.19 307 HIS A C 1
ATOM 2459 O O . HIS A 1 307 ? 22.022 -1.011 -25.369 1.00 92.19 307 HIS A O 1
ATOM 2465 N N . ILE A 1 308 ? 19.894 -0.274 -25.470 1.00 93.06 308 ILE A N 1
ATOM 2466 C CA . ILE A 1 308 ? 20.001 0.294 -26.819 1.00 93.06 308 ILE A CA 1
ATOM 2467 C C . ILE A 1 308 ? 20.914 1.521 -26.787 1.00 93.06 308 ILE A C 1
ATOM 2469 O O . ILE A 1 308 ? 21.860 1.579 -27.569 1.00 93.06 308 ILE A O 1
ATOM 2473 N N . GLY A 1 309 ? 20.700 2.447 -25.847 1.00 92.81 309 GLY A N 1
ATOM 2474 C CA . GLY A 1 309 ? 21.549 3.631 -25.681 1.00 92.81 309 GLY A CA 1
ATOM 2475 C C . GLY A 1 309 ? 23.019 3.283 -25.421 1.00 92.81 309 GLY A C 1
ATOM 2476 O O . GLY A 1 309 ? 23.911 3.861 -26.036 1.00 92.81 309 GLY A O 1
ATOM 2477 N N . TYR A 1 310 ? 23.290 2.272 -24.588 1.00 93.38 310 TYR A N 1
ATOM 2478 C CA . TYR A 1 310 ? 24.653 1.806 -24.300 1.00 93.38 310 TYR A CA 1
ATOM 2479 C C . TYR A 1 310 ? 25.371 1.213 -25.513 1.00 93.38 310 TYR A C 1
ATOM 2481 O O . TYR A 1 310 ? 26.597 1.222 -25.565 1.00 93.38 310 TYR A O 1
ATOM 2489 N N . LYS A 1 311 ? 24.619 0.660 -26.467 1.00 92.50 311 LYS A N 1
ATOM 2490 C CA . LYS A 1 311 ? 25.160 -0.080 -27.614 1.00 92.50 311 LYS A CA 1
ATOM 2491 C C . LYS A 1 311 ? 24.985 0.654 -28.936 1.00 92.50 311 LYS A C 1
ATOM 2493 O O . LYS A 1 311 ? 25.335 0.100 -29.972 1.00 92.50 311 LYS A O 1
ATOM 2498 N N . LEU A 1 312 ? 24.490 1.889 -28.912 1.00 90.44 312 LEU A N 1
ATOM 2499 C CA . LEU A 1 312 ? 24.142 2.643 -30.113 1.00 90.44 312 LEU A CA 1
ATOM 2500 C C . LEU A 1 312 ? 25.334 2.833 -31.065 1.00 90.44 312 LEU A C 1
ATOM 2502 O O . LEU A 1 312 ? 25.157 2.796 -32.277 1.00 90.44 312 LEU A O 1
ATOM 2506 N N . GLU A 1 313 ? 26.541 2.986 -30.517 1.00 88.19 313 GLU A N 1
ATOM 2507 C CA . GLU A 1 313 ? 27.778 3.158 -31.291 1.00 88.19 313 GLU A CA 1
ATOM 2508 C C . GLU A 1 313 ? 28.268 1.852 -31.931 1.00 88.19 313 GLU A C 1
ATOM 2510 O O . GLU A 1 313 ? 28.856 1.873 -33.006 1.00 88.19 313 GLU A O 1
ATOM 2515 N N . THR A 1 314 ? 28.004 0.705 -31.295 1.00 87.06 314 THR A N 1
ATOM 2516 C CA . THR A 1 314 ? 28.448 -0.608 -31.800 1.00 87.06 314 THR A CA 1
ATOM 2517 C C . THR A 1 314 ? 27.401 -1.288 -32.678 1.00 87.06 314 THR A C 1
ATOM 2519 O O . THR A 1 314 ? 27.761 -2.136 -33.487 1.00 87.06 314 THR A O 1
ATOM 2522 N N . GLN A 1 315 ? 26.117 -0.952 -32.502 1.00 88.75 315 GLN A N 1
ATOM 2523 C CA . GLN A 1 315 ? 24.957 -1.546 -33.184 1.00 88.75 315 GLN A CA 1
ATOM 2524 C C . GLN A 1 315 ? 24.961 -3.083 -33.192 1.00 88.75 315 GLN A C 1
ATOM 2526 O O . GLN A 1 315 ? 24.484 -3.733 -34.120 1.00 88.75 315 GLN A O 1
ATOM 2531 N N . LYS A 1 316 ? 25.496 -3.689 -32.128 1.00 87.06 316 LYS A N 1
ATOM 2532 C CA . LYS A 1 316 ? 25.525 -5.139 -31.932 1.00 87.06 316 LYS A CA 1
ATOM 2533 C C . LYS A 1 316 ? 24.676 -5.501 -30.729 1.00 87.06 316 LYS A C 1
ATOM 2535 O O . LYS A 1 316 ? 24.823 -4.927 -29.652 1.00 87.06 316 LYS A O 1
ATOM 2540 N N . TRP A 1 317 ? 23.842 -6.527 -30.867 1.00 84.12 317 TRP A N 1
ATOM 2541 C CA . TRP A 1 317 ? 23.095 -7.051 -29.725 1.00 84.12 317 TRP A CA 1
ATOM 2542 C C . TRP A 1 317 ? 24.018 -7.630 -28.636 1.00 84.12 317 TRP A C 1
ATOM 2544 O O . TRP A 1 317 ? 23.826 -7.359 -27.447 1.00 84.12 317 TRP A O 1
ATOM 2554 N N . GLN A 1 318 ? 25.051 -8.387 -29.023 1.00 83.31 318 GLN A N 1
ATOM 2555 C CA . GLN A 1 318 ? 26.033 -8.973 -28.105 1.00 83.31 318 GLN A CA 1
ATOM 2556 C C . GLN A 1 318 ? 27.397 -8.293 -28.218 1.00 83.31 318 GLN A C 1
ATOM 2558 O O . GLN A 1 318 ? 28.016 -8.296 -29.277 1.00 83.31 318 GLN A O 1
ATOM 2563 N N . SER A 1 319 ? 27.903 -7.808 -27.087 1.00 81.25 319 SER A N 1
ATOM 2564 C CA . SER A 1 319 ? 29.238 -7.214 -26.958 1.00 81.25 319 SER A CA 1
ATOM 2565 C C . SER A 1 319 ? 30.227 -8.287 -26.487 1.00 81.25 319 SER A C 1
ATOM 2567 O O . SER A 1 319 ? 30.503 -8.418 -25.293 1.00 81.25 319 SER A O 1
ATOM 2569 N N . ARG A 1 320 ? 30.686 -9.146 -27.412 1.00 81.88 320 ARG A N 1
ATOM 2570 C CA . ARG A 1 320 ? 31.617 -10.251 -27.094 1.00 81.88 320 ARG A CA 1
ATOM 2571 C C . ARG A 1 320 ? 33.083 -9.812 -27.115 1.00 81.88 320 ARG A C 1
ATOM 2573 O O . ARG A 1 320 ? 33.848 -10.294 -26.280 1.00 81.88 320 ARG A O 1
ATOM 2580 N N . ALA A 1 321 ? 33.448 -8.910 -28.027 1.00 85.94 321 ALA A N 1
ATOM 2581 C CA . ALA A 1 321 ? 34.804 -8.381 -28.144 1.00 85.94 321 ALA A CA 1
ATOM 2582 C C . ALA A 1 321 ? 35.169 -7.495 -26.943 1.00 85.94 321 ALA A C 1
ATOM 2584 O O . ALA A 1 321 ? 34.297 -6.883 -26.326 1.00 85.94 321 ALA A O 1
ATOM 2585 N N . ILE A 1 322 ? 36.460 -7.441 -26.608 1.00 83.44 322 ILE A N 1
ATOM 2586 C CA . ILE A 1 322 ? 36.974 -6.651 -25.477 1.00 83.44 322 ILE A CA 1
ATOM 2587 C C . ILE A 1 322 ? 36.727 -5.157 -25.722 1.00 83.44 322 ILE A C 1
ATOM 2589 O O . ILE A 1 322 ? 36.190 -4.481 -24.850 1.00 83.44 322 ILE A O 1
ATOM 2593 N N . GLU A 1 323 ? 36.993 -4.691 -26.942 1.00 84.88 323 GLU A N 1
ATOM 2594 C CA . GLU A 1 323 ? 36.762 -3.307 -27.375 1.00 84.88 323 GLU A CA 1
ATOM 2595 C C . GLU A 1 323 ? 35.284 -2.897 -27.246 1.00 84.88 323 GLU A C 1
ATOM 2597 O O . GLU A 1 323 ? 34.968 -1.858 -26.669 1.00 84.88 323 GLU A O 1
ATOM 2602 N N . ASP A 1 324 ? 34.355 -3.755 -27.695 1.00 84.38 324 ASP A N 1
ATOM 2603 C CA . ASP A 1 324 ? 32.912 -3.495 -27.587 1.00 84.38 324 ASP A CA 1
ATOM 2604 C C . ASP A 1 324 ? 32.469 -3.387 -26.109 1.00 84.38 324 ASP A C 1
ATOM 2606 O O . ASP A 1 324 ? 31.579 -2.603 -25.779 1.00 84.38 324 ASP A O 1
ATOM 2610 N N . LYS A 1 325 ? 33.068 -4.178 -25.203 1.00 86.94 325 LYS A N 1
ATOM 2611 C CA . LYS A 1 325 ? 32.758 -4.134 -23.762 1.00 86.94 325 LYS A CA 1
ATOM 2612 C C . LYS A 1 325 ? 33.278 -2.862 -23.105 1.00 86.94 325 LYS A C 1
ATOM 2614 O O . LYS A 1 325 ? 32.586 -2.298 -22.257 1.00 86.94 325 LYS A O 1
ATOM 2619 N N . GLU A 1 326 ? 34.478 -2.430 -23.476 1.00 88.94 326 GLU A N 1
ATOM 2620 C CA . GLU A 1 326 ? 35.077 -1.209 -22.947 1.00 88.94 326 GLU A CA 1
ATOM 2621 C C . GLU A 1 326 ? 34.291 0.026 -23.392 1.00 88.94 326 GLU A C 1
ATOM 2623 O O . GLU A 1 326 ? 33.938 0.850 -22.546 1.00 88.94 326 GLU A O 1
ATOM 2628 N N . ASN A 1 327 ? 33.889 0.089 -24.668 1.00 88.88 327 ASN A N 1
ATOM 2629 C CA . ASN A 1 327 ? 33.033 1.168 -25.156 1.00 88.88 327 ASN A CA 1
ATOM 2630 C C . ASN A 1 327 ? 31.692 1.211 -24.394 1.00 88.88 327 ASN A C 1
ATOM 2632 O O . ASN A 1 327 ? 31.323 2.233 -23.814 1.00 88.88 327 ASN A O 1
ATOM 2636 N N . VAL A 1 328 ? 30.999 0.070 -24.278 1.00 89.38 328 VAL A N 1
ATOM 2637 C CA . VAL A 1 328 ? 29.737 -0.016 -23.517 1.00 89.38 328 VAL A CA 1
ATOM 2638 C C . VAL A 1 328 ? 29.914 0.452 -22.069 1.00 89.38 328 VAL A C 1
ATOM 2640 O O . VAL A 1 328 ? 29.037 1.129 -21.533 1.00 89.38 328 VAL A O 1
ATOM 2643 N N . MET A 1 329 ? 31.040 0.131 -21.424 1.00 89.12 329 MET A N 1
ATOM 2644 C CA . MET A 1 329 ? 31.320 0.575 -20.058 1.00 89.12 329 MET A CA 1
ATOM 2645 C C . MET A 1 329 ? 31.524 2.094 -19.970 1.00 89.12 329 MET A C 1
ATOM 2647 O O . MET A 1 329 ? 31.007 2.722 -19.043 1.00 89.12 329 MET A O 1
ATOM 2651 N N . GLN A 1 330 ? 32.250 2.689 -20.919 1.00 91.69 330 GLN A N 1
ATOM 2652 C CA . GLN A 1 330 ? 32.467 4.137 -20.981 1.00 91.69 330 GLN A CA 1
ATOM 2653 C C . GLN A 1 330 ? 31.153 4.889 -21.240 1.00 91.69 330 GLN A C 1
ATOM 2655 O O . GLN A 1 330 ? 30.810 5.815 -20.500 1.00 91.69 330 GLN A O 1
ATOM 2660 N N . VAL A 1 331 ? 30.366 4.439 -22.221 1.00 92.00 331 VAL A N 1
ATOM 2661 C CA . VAL A 1 331 ? 29.057 5.020 -22.556 1.00 92.00 331 VAL A CA 1
ATOM 2662 C C . VAL A 1 331 ? 28.070 4.865 -21.399 1.00 92.00 331 VAL A C 1
ATOM 2664 O O . VAL A 1 331 ? 27.362 5.819 -21.069 1.00 92.00 331 VAL A O 1
ATOM 2667 N N . LYS A 1 332 ? 28.056 3.708 -20.721 1.00 93.06 332 LYS A N 1
ATOM 2668 C CA . LYS A 1 332 ? 27.238 3.494 -19.520 1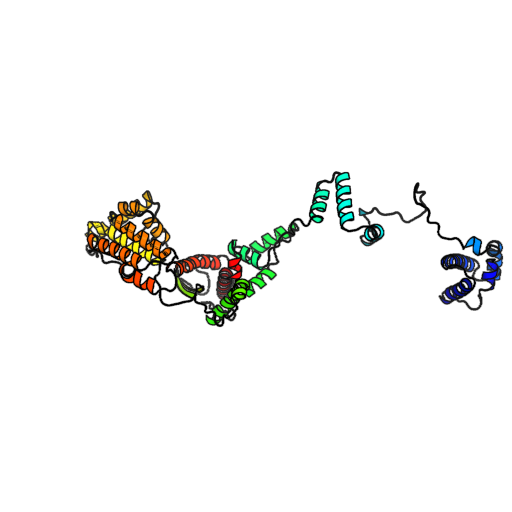.00 93.06 332 LYS A CA 1
ATOM 2669 C C . LYS A 1 332 ? 27.583 4.508 -18.429 1.00 93.06 332 LYS A C 1
ATOM 2671 O O . LYS A 1 332 ? 26.669 5.142 -17.911 1.00 93.06 332 LYS A O 1
ATOM 2676 N N . LYS A 1 333 ? 28.870 4.721 -18.124 1.00 92.56 333 LYS A N 1
ATOM 2677 C CA . LYS A 1 333 ? 29.299 5.724 -17.130 1.00 92.56 333 LYS A CA 1
ATOM 2678 C C . LYS A 1 333 ? 28.851 7.135 -17.512 1.00 92.56 333 LYS A C 1
ATOM 2680 O O . LYS A 1 333 ? 28.293 7.829 -16.668 1.00 92.56 333 LYS A O 1
ATOM 2685 N N . ARG A 1 334 ? 29.024 7.534 -18.781 1.00 95.00 334 ARG A N 1
ATOM 2686 C CA . ARG A 1 334 ? 28.555 8.837 -19.290 1.00 95.00 334 ARG A CA 1
ATOM 2687 C C . ARG A 1 334 ? 27.060 9.020 -19.038 1.00 95.00 334 ARG A C 1
ATOM 2689 O O . ARG A 1 334 ? 26.654 9.998 -18.421 1.00 95.00 334 ARG A O 1
ATOM 2696 N N . ILE A 1 335 ? 26.256 8.055 -19.483 1.00 93.00 335 ILE A N 1
ATOM 2697 C CA . ILE A 1 335 ? 24.797 8.100 -19.357 1.00 93.00 335 ILE A CA 1
ATOM 2698 C C . ILE A 1 335 ? 24.377 8.141 -17.884 1.00 93.00 335 ILE A C 1
ATOM 2700 O O . ILE A 1 335 ? 23.511 8.930 -17.526 1.00 93.00 335 ILE A O 1
ATOM 2704 N N . GLN A 1 336 ? 25.009 7.353 -17.012 1.00 92.25 336 GLN A N 1
ATOM 2705 C CA . GLN A 1 336 ? 24.735 7.382 -15.572 1.00 92.25 336 GLN A CA 1
ATOM 2706 C C . GLN A 1 336 ? 24.982 8.768 -14.962 1.00 92.25 336 GLN A C 1
ATOM 2708 O O . GLN A 1 336 ? 24.153 9.258 -14.197 1.00 92.25 336 GLN A O 1
ATOM 2713 N N . THR A 1 337 ? 26.090 9.421 -15.322 1.00 93.00 337 THR A N 1
ATOM 2714 C CA . THR A 1 337 ? 26.397 10.784 -14.868 1.00 93.00 337 THR A CA 1
ATOM 2715 C C . THR A 1 337 ? 25.410 11.809 -15.425 1.00 93.00 337 THR A C 1
ATOM 2717 O O . THR A 1 337 ? 24.963 12.684 -14.689 1.00 93.00 337 THR A O 1
ATOM 2720 N N . GLU A 1 338 ? 25.022 11.699 -16.696 1.00 93.75 338 GLU A N 1
ATOM 2721 C CA . GLU A 1 338 ? 24.047 12.605 -17.314 1.00 93.75 338 GLU A CA 1
ATOM 2722 C C . GLU A 1 338 ? 22.647 12.468 -16.697 1.00 93.75 338 GLU A C 1
ATOM 2724 O O . GLU A 1 338 ? 22.024 13.485 -16.396 1.00 93.75 338 GLU A O 1
ATOM 2729 N N . PHE A 1 339 ? 22.175 11.245 -16.425 1.00 92.88 339 PHE A N 1
ATOM 2730 C CA . PHE A 1 339 ? 20.909 11.025 -15.712 1.00 92.88 339 PHE A CA 1
ATOM 2731 C C . PHE A 1 339 ? 20.924 11.615 -14.301 1.00 92.88 339 PHE A C 1
ATOM 2733 O O . PHE A 1 339 ? 19.936 12.225 -13.885 1.00 92.88 339 PHE A O 1
ATOM 2740 N N . MET A 1 340 ? 22.041 11.483 -13.582 1.00 91.44 340 MET A N 1
ATOM 2741 C CA . MET A 1 340 ? 22.175 12.051 -12.244 1.00 91.44 340 MET A CA 1
ATOM 2742 C C . MET A 1 340 ? 22.202 13.585 -12.286 1.00 91.44 340 MET A C 1
ATOM 2744 O O . MET A 1 340 ? 21.475 14.233 -11.539 1.00 91.44 340 MET A O 1
ATOM 2748 N N . ASN A 1 341 ? 22.987 14.176 -13.188 1.00 92.19 341 ASN A N 1
ATOM 2749 C CA . ASN A 1 341 ? 23.168 15.628 -13.254 1.00 92.19 341 ASN A CA 1
ATOM 2750 C C . ASN A 1 341 ? 21.944 16.362 -13.812 1.00 92.19 341 ASN A C 1
ATOM 2752 O O . ASN A 1 341 ? 21.618 17.446 -13.339 1.00 92.19 341 ASN A O 1
ATOM 2756 N N . GLN A 1 342 ? 21.287 15.804 -14.835 1.00 91.69 342 GLN A N 1
ATOM 2757 C CA . GLN A 1 342 ? 20.172 16.475 -15.512 1.00 91.69 342 GLN A CA 1
ATOM 2758 C C . GLN A 1 342 ? 18.811 16.127 -14.910 1.00 91.69 342 GLN A C 1
ATOM 2760 O O . GLN A 1 342 ? 17.906 16.955 -14.957 1.00 91.69 342 GLN A O 1
ATOM 2765 N N . MET A 1 343 ? 18.641 14.913 -14.373 1.00 87.62 343 MET A N 1
ATOM 2766 C CA . MET A 1 343 ? 17.339 14.428 -13.893 1.00 87.62 343 MET A CA 1
ATOM 2767 C C . MET A 1 343 ? 17.342 13.967 -12.431 1.00 87.62 343 MET A C 1
ATOM 2769 O O . MET A 1 343 ? 16.291 13.585 -11.924 1.00 87.62 343 MET A O 1
ATOM 2773 N N . GLY A 1 344 ? 18.488 13.985 -11.742 1.00 89.75 344 GLY A N 1
ATOM 2774 C CA . GLY A 1 344 ? 18.595 13.497 -10.364 1.00 89.75 344 GLY A CA 1
ATOM 2775 C C . GLY A 1 344 ? 18.349 11.991 -10.2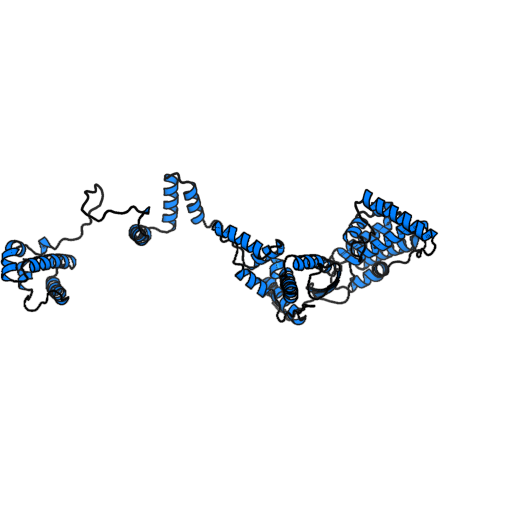23 1.00 89.75 344 GLY A C 1
ATOM 2776 O O . GLY A 1 344 ? 18.035 11.529 -9.127 1.00 89.75 344 GLY A O 1
ATOM 2777 N N . LEU A 1 345 ? 18.448 11.224 -11.317 1.00 89.19 345 LEU A N 1
ATOM 2778 C CA . LEU A 1 345 ? 18.124 9.796 -11.332 1.00 89.19 345 LEU A CA 1
ATOM 2779 C C . LEU A 1 345 ? 19.380 8.933 -11.242 1.00 89.19 345 LEU A C 1
ATOM 2781 O O . LEU A 1 345 ? 20.305 9.061 -12.043 1.00 89.19 345 LEU A O 1
ATOM 2785 N N . VAL A 1 346 ? 19.363 7.974 -10.317 1.00 87.62 346 VAL A N 1
ATOM 2786 C CA . VAL A 1 346 ? 20.411 6.957 -10.179 1.00 87.62 346 VAL A CA 1
ATOM 2787 C C . VAL A 1 346 ? 20.016 5.720 -10.985 1.00 87.62 346 VAL A C 1
ATOM 2789 O O . VAL A 1 346 ? 19.134 4.958 -10.590 1.00 87.62 346 VAL A O 1
ATOM 2792 N N . VAL A 1 347 ? 20.682 5.490 -12.115 1.00 86.88 347 VAL A N 1
ATOM 2793 C CA . VAL A 1 347 ? 20.294 4.462 -13.098 1.00 86.88 347 VAL A CA 1
ATOM 2794 C C . VAL A 1 347 ? 21.336 3.342 -13.194 1.00 86.88 347 VAL A C 1
ATOM 2796 O O . VAL A 1 347 ? 22.535 3.596 -13.265 1.00 86.88 347 VAL A O 1
ATOM 2799 N N . ASP A 1 348 ? 20.873 2.093 -13.239 1.00 83.19 348 ASP A N 1
ATOM 2800 C CA . ASP A 1 348 ? 21.666 0.880 -13.480 1.00 83.19 348 ASP A CA 1
ATOM 2801 C C . ASP A 1 348 ? 22.868 0.679 -12.524 1.00 83.19 348 ASP A C 1
ATOM 2803 O O . ASP A 1 348 ? 23.938 0.187 -12.911 1.00 83.19 348 ASP A O 1
ATOM 2807 N N . PHE A 1 349 ? 22.684 1.075 -11.257 1.00 82.81 349 PHE A N 1
ATOM 2808 C CA . PHE A 1 349 ? 23.599 0.779 -10.152 1.00 82.81 349 PHE A CA 1
ATOM 2809 C C . PHE A 1 349 ? 23.121 -0.444 -9.357 1.00 82.81 349 PHE A C 1
ATOM 2811 O O . PHE A 1 349 ? 21.925 -0.560 -9.078 1.00 82.81 349 PHE A O 1
ATOM 2818 N N . PRO A 1 350 ? 24.020 -1.358 -8.955 1.00 77.31 350 PRO A N 1
ATOM 2819 C CA . PRO A 1 350 ? 23.657 -2.456 -8.065 1.00 77.31 350 PRO A CA 1
ATOM 2820 C C . PRO A 1 350 ? 23.272 -1.911 -6.684 1.00 77.31 350 PRO A C 1
ATOM 2822 O O . PRO A 1 350 ? 23.953 -1.039 -6.142 1.00 77.31 350 PRO A O 1
ATOM 2825 N N . LYS A 1 351 ? 22.187 -2.428 -6.097 1.00 72.94 351 LYS A N 1
ATOM 2826 C CA . LYS A 1 351 ? 21.803 -2.075 -4.722 1.00 72.94 351 LYS A CA 1
ATOM 2827 C C . LYS A 1 351 ? 22.745 -2.751 -3.715 1.00 72.94 351 LYS A C 1
ATOM 2829 O O . LYS A 1 351 ? 23.150 -3.903 -3.897 1.00 72.94 351 LYS A O 1
ATOM 2834 N N . SER A 1 352 ? 23.080 -2.046 -2.635 1.00 52.72 352 SER A N 1
ATOM 2835 C CA . SER A 1 352 ? 23.851 -2.567 -1.501 1.00 52.72 352 SER A CA 1
ATOM 2836 C C . SER A 1 352 ? 23.061 -3.691 -0.816 1.00 52.72 352 SER A C 1
ATOM 2838 O O . SER A 1 352 ? 22.109 -3.436 -0.086 1.00 52.72 352 SER A O 1
ATOM 2840 N N . GLY A 1 353 ? 23.410 -4.947 -1.114 1.00 57.50 353 GLY A N 1
ATOM 2841 C CA . GLY A 1 353 ? 22.670 -6.136 -0.661 1.00 57.50 353 GLY A CA 1
ATOM 2842 C C . GLY A 1 353 ? 22.620 -7.296 -1.663 1.00 57.50 353 GLY A C 1
ATOM 2843 O O . GLY A 1 353 ? 22.120 -8.361 -1.325 1.00 57.50 353 GLY A O 1
ATOM 2844 N N . GLY A 1 354 ? 23.148 -7.121 -2.880 1.00 50.69 354 GLY A N 1
ATOM 2845 C CA . GLY A 1 354 ? 23.431 -8.228 -3.807 1.00 50.69 354 GLY A CA 1
ATOM 2846 C C . GLY A 1 354 ? 22.286 -8.649 -4.736 1.00 50.69 354 GLY A C 1
ATOM 2847 O O . GLY A 1 354 ? 22.535 -9.397 -5.677 1.00 50.69 354 GLY A O 1
ATOM 2848 N N . SER A 1 355 ? 21.062 -8.138 -4.553 1.00 49.94 355 SER A N 1
ATOM 2849 C CA . SER A 1 355 ? 19.931 -8.414 -5.455 1.00 49.94 355 SER A CA 1
ATOM 2850 C C . SER A 1 355 ? 19.262 -7.132 -5.966 1.00 49.94 355 SER A C 1
ATOM 2852 O O . SER A 1 355 ? 18.718 -6.356 -5.179 1.00 49.94 355 SER A O 1
ATOM 2854 N N . GLY A 1 356 ? 19.252 -6.951 -7.290 1.00 59.66 356 GLY A N 1
ATOM 2855 C CA . GLY A 1 356 ? 18.532 -5.882 -7.991 1.00 59.66 356 GLY A CA 1
ATOM 2856 C C . GLY A 1 356 ? 19.384 -4.673 -8.404 1.00 59.66 356 GLY A C 1
ATOM 2857 O O . GLY A 1 356 ? 20.462 -4.414 -7.867 1.00 59.66 356 GLY A O 1
ATOM 2858 N N . THR A 1 357 ? 18.870 -3.922 -9.379 1.00 70.38 357 THR A N 1
ATOM 2859 C CA . THR A 1 357 ? 19.446 -2.653 -9.861 1.00 70.38 357 THR A CA 1
ATOM 2860 C C . THR A 1 357 ? 18.646 -1.454 -9.346 1.00 70.38 357 THR A C 1
ATOM 2862 O O . THR A 1 357 ? 17.512 -1.610 -8.893 1.00 70.38 357 THR A O 1
ATOM 2865 N N . SER A 1 358 ? 19.189 -0.242 -9.454 1.00 73.25 358 SER A N 1
ATOM 2866 C CA . SER A 1 358 ? 18.485 1.016 -9.158 1.00 73.25 358 SER A CA 1
ATOM 2867 C C . SER A 1 358 ? 17.363 1.360 -10.156 1.00 73.25 358 SER A C 1
ATOM 2869 O O . SER A 1 358 ? 16.656 2.352 -9.978 1.00 73.25 358 SER A O 1
ATOM 2871 N N . ASN A 1 359 ? 17.154 0.520 -11.175 1.00 79.12 359 ASN A N 1
ATOM 2872 C CA . ASN A 1 359 ? 16.053 0.609 -12.135 1.00 79.12 359 ASN A CA 1
ATOM 2873 C C . ASN A 1 359 ? 14.748 0.078 -11.524 1.00 79.12 359 ASN A C 1
ATOM 2875 O O . ASN A 1 359 ? 14.219 -0.945 -11.952 1.00 79.12 359 ASN A O 1
ATOM 2879 N N . ASP A 1 360 ? 14.246 0.737 -10.484 1.00 80.12 360 ASP A N 1
ATOM 2880 C CA . ASP A 1 360 ? 12.914 0.439 -9.966 1.00 80.12 360 ASP A CA 1
ATOM 2881 C C . ASP A 1 360 ? 11.816 1.152 -10.774 1.00 80.12 360 ASP A C 1
ATOM 2883 O O . ASP A 1 360 ? 12.076 1.951 -11.682 1.00 80.12 360 ASP A O 1
ATOM 2887 N N . GLY A 1 361 ? 10.558 0.834 -10.459 1.00 81.38 361 GLY A N 1
ATOM 2888 C CA . GLY A 1 361 ? 9.409 1.405 -11.156 1.00 81.38 361 GLY A CA 1
ATOM 2889 C C . GLY A 1 361 ? 9.342 2.933 -11.077 1.00 81.38 361 GLY A C 1
ATOM 2890 O O . GLY A 1 361 ? 8.823 3.560 -11.997 1.00 81.38 361 GLY A O 1
ATOM 2891 N N . ASN A 1 362 ? 9.881 3.559 -10.026 1.00 85.56 362 ASN A N 1
ATOM 2892 C CA . ASN A 1 362 ? 9.870 5.017 -9.906 1.00 85.56 362 ASN A CA 1
ATOM 2893 C C . ASN A 1 362 ? 10.876 5.650 -10.864 1.00 85.56 362 ASN A C 1
ATOM 2895 O O . ASN A 1 362 ? 10.499 6.553 -11.614 1.00 85.56 362 ASN A O 1
ATOM 2899 N N . THR A 1 363 ? 12.103 5.123 -10.909 1.00 88.38 363 THR A N 1
ATOM 2900 C CA . THR A 1 363 ? 13.127 5.555 -11.870 1.00 88.38 363 THR A CA 1
ATOM 2901 C C . THR A 1 363 ? 12.617 5.428 -13.308 1.00 88.38 363 THR A C 1
ATOM 2903 O O . THR A 1 363 ? 12.723 6.374 -14.089 1.00 88.38 363 THR A O 1
ATOM 2906 N N . ALA A 1 364 ? 11.991 4.295 -13.653 1.00 90.38 364 ALA A N 1
ATOM 2907 C CA . ALA A 1 364 ? 11.442 4.070 -14.990 1.00 90.38 364 ALA A CA 1
ATOM 2908 C C . ALA A 1 364 ? 10.318 5.066 -15.342 1.00 90.38 364 ALA A C 1
ATOM 2910 O O . ALA A 1 364 ? 10.344 5.667 -16.418 1.00 90.38 364 ALA A O 1
ATOM 2911 N N . ARG A 1 365 ? 9.353 5.292 -14.437 1.00 92.00 365 ARG A N 1
ATOM 2912 C CA . ARG A 1 365 ? 8.251 6.245 -14.668 1.00 92.00 365 ARG A CA 1
ATOM 2913 C C . ARG A 1 365 ? 8.757 7.674 -14.850 1.00 92.00 365 ARG A C 1
ATOM 2915 O O . ARG A 1 365 ? 8.306 8.352 -15.768 1.00 92.00 365 ARG A O 1
ATOM 2922 N N . GLN A 1 366 ? 9.708 8.120 -14.026 1.00 92.81 366 GLN A N 1
ATOM 2923 C CA . GLN A 1 366 ? 10.292 9.460 -14.149 1.00 92.81 366 GLN A CA 1
ATOM 2924 C C . GLN A 1 366 ? 11.083 9.629 -15.452 1.00 92.81 366 GLN A C 1
ATOM 2926 O O . GLN A 1 366 ? 10.978 10.673 -16.098 1.00 92.81 366 GLN A O 1
ATOM 2931 N N . ALA A 1 367 ? 11.823 8.602 -15.879 1.00 92.88 367 ALA A N 1
ATOM 2932 C CA . ALA A 1 367 ? 12.561 8.641 -17.137 1.00 92.88 367 ALA A CA 1
ATOM 2933 C C . ALA A 1 367 ? 11.633 8.733 -18.362 1.00 92.88 367 ALA A C 1
ATOM 2935 O O . ALA A 1 367 ? 11.893 9.521 -19.271 1.00 92.88 367 ALA A O 1
ATOM 2936 N N . PHE A 1 368 ? 10.536 7.972 -18.391 1.00 94.50 368 PHE A N 1
ATOM 2937 C CA . PHE A 1 368 ? 9.577 8.028 -19.499 1.00 94.50 368 PHE A CA 1
ATOM 2938 C C . PHE A 1 368 ? 8.664 9.259 -19.461 1.00 94.50 368 PHE A C 1
ATOM 2940 O O . PHE A 1 368 ? 8.312 9.765 -20.521 1.00 94.50 368 PHE A O 1
ATOM 2947 N N . ALA A 1 369 ? 8.319 9.783 -18.280 1.00 94.62 369 ALA A N 1
ATOM 2948 C CA . ALA A 1 369 ? 7.599 11.054 -18.175 1.00 94.62 369 ALA A CA 1
ATOM 2949 C C . ALA A 1 369 ? 8.404 12.203 -18.810 1.00 94.62 369 ALA A C 1
ATOM 2951 O O . ALA A 1 369 ? 7.848 13.036 -19.518 1.00 94.62 369 ALA A O 1
ATOM 2952 N N . ASN A 1 370 ? 9.729 12.187 -18.636 1.00 94.69 370 ASN A N 1
ATOM 2953 C CA . ASN A 1 370 ? 10.664 13.123 -19.260 1.00 94.69 370 ASN A CA 1
ATOM 2954 C C . ASN A 1 370 ? 11.308 12.537 -20.532 1.00 94.69 370 ASN A C 1
ATOM 2956 O O . ASN A 1 370 ? 12.526 12.621 -20.720 1.00 94.69 370 ASN A O 1
ATOM 2960 N N . TYR A 1 371 ? 10.503 11.926 -21.412 1.00 95.44 371 TYR A N 1
ATOM 2961 C CA . TYR A 1 371 ? 10.991 11.197 -22.593 1.00 95.44 371 TYR A CA 1
ATOM 2962 C C . TYR A 1 371 ? 11.910 12.033 -23.500 1.00 95.44 371 TYR A C 1
ATOM 2964 O O . TYR A 1 371 ? 12.851 11.482 -24.061 1.00 95.44 371 TYR A O 1
ATOM 2972 N N . GLN A 1 372 ? 11.701 13.349 -23.602 1.00 96.25 372 GLN A N 1
ATOM 2973 C CA . GLN A 1 372 ? 12.549 14.276 -24.368 1.00 96.25 372 GLN A CA 1
ATOM 2974 C C . GLN A 1 372 ? 13.986 14.328 -23.843 1.00 96.25 372 GLN A C 1
ATOM 2976 O O . GLN A 1 372 ? 14.948 14.193 -24.600 1.00 96.25 372 GLN A O 1
ATOM 2981 N N . SER A 1 373 ? 14.143 14.523 -22.533 1.00 94.06 373 SER A N 1
ATOM 2982 C CA . SER A 1 373 ? 15.454 14.559 -21.881 1.00 94.06 373 SER A CA 1
ATOM 2983 C C . SER A 1 373 ? 16.114 13.185 -21.939 1.00 94.06 373 SER A C 1
ATOM 2985 O O . SER A 1 373 ? 17.285 13.073 -22.297 1.00 94.06 373 SER A O 1
ATOM 2987 N N . THR A 1 374 ? 15.339 12.126 -21.699 1.00 94.62 374 THR A N 1
ATOM 2988 C CA . THR A 1 374 ? 15.796 10.736 -21.820 1.00 94.62 374 THR A CA 1
ATOM 2989 C C . THR A 1 374 ? 16.283 10.408 -23.236 1.00 94.62 374 THR A C 1
ATOM 2991 O O . THR A 1 374 ? 17.344 9.801 -23.387 1.00 94.62 374 THR A O 1
ATOM 2994 N N . ALA A 1 375 ? 15.570 10.853 -24.277 1.00 96.00 375 ALA A N 1
ATOM 2995 C CA . ALA A 1 375 ? 15.966 10.695 -25.677 1.00 96.00 375 ALA A CA 1
ATOM 2996 C C . ALA A 1 375 ? 17.324 11.348 -25.950 1.00 96.00 375 ALA A C 1
ATOM 2998 O O . ALA A 1 375 ? 18.198 10.728 -26.555 1.00 96.00 375 ALA A O 1
ATOM 2999 N N . LYS A 1 376 ? 17.524 12.576 -25.451 1.00 95.88 376 LYS A N 1
ATOM 3000 C CA . LYS A 1 376 ? 18.771 13.337 -25.616 1.00 95.88 376 LYS A CA 1
ATOM 3001 C C . LYS A 1 376 ? 19.957 12.660 -24.929 1.00 95.88 376 LYS A C 1
ATOM 3003 O O . LYS A 1 376 ? 20.991 12.483 -25.566 1.00 95.88 376 LYS A O 1
ATOM 3008 N N . ILE A 1 377 ? 19.789 12.238 -23.674 1.00 93.62 377 ILE A N 1
ATOM 3009 C CA . ILE A 1 377 ? 20.832 11.558 -22.884 1.00 93.62 377 ILE A CA 1
ATOM 3010 C C . ILE A 1 377 ? 21.237 10.230 -23.546 1.00 93.62 377 ILE A C 1
ATOM 3012 O O . ILE A 1 377 ? 22.418 9.926 -23.735 1.00 93.62 377 ILE A O 1
ATOM 3016 N N . LEU A 1 378 ? 20.247 9.426 -23.944 1.00 93.75 378 LEU A N 1
ATOM 3017 C CA . LEU A 1 378 ? 20.486 8.109 -24.537 1.00 93.75 378 LEU A CA 1
ATOM 3018 C C . LEU A 1 378 ? 20.827 8.152 -26.026 1.00 93.75 378 LEU A C 1
ATOM 3020 O O . LEU A 1 378 ? 21.272 7.141 -26.569 1.00 93.75 378 LEU A O 1
ATOM 3024 N N . LYS A 1 379 ? 20.627 9.301 -26.678 1.00 94.88 379 LYS A N 1
ATOM 3025 C CA . LYS A 1 379 ? 20.698 9.475 -28.136 1.00 94.88 379 LYS A CA 1
ATOM 3026 C C . LYS A 1 379 ? 19.761 8.515 -28.888 1.00 94.88 379 LYS A C 1
ATOM 3028 O O . LYS A 1 379 ? 20.075 8.035 -29.974 1.00 94.88 379 LYS A O 1
ATOM 3033 N N . VAL A 1 380 ? 18.606 8.222 -28.292 1.00 94.75 380 VAL A N 1
ATOM 3034 C CA . VAL A 1 380 ? 17.553 7.359 -28.854 1.00 94.75 380 VAL A CA 1
ATOM 3035 C C . VAL A 1 380 ? 16.457 8.237 -29.457 1.00 94.75 380 VAL A C 1
ATOM 3037 O O . VAL A 1 380 ? 16.315 9.404 -29.105 1.00 94.75 380 VAL A O 1
ATOM 3040 N N . ASP A 1 381 ? 15.688 7.686 -30.390 1.00 96.00 381 ASP A N 1
ATOM 3041 C CA . ASP A 1 381 ? 14.593 8.385 -31.045 1.00 96.00 381 ASP A CA 1
ATOM 3042 C C . ASP A 1 381 ? 13.513 8.845 -30.052 1.00 96.00 381 ASP A C 1
ATOM 3044 O O . ASP A 1 381 ? 12.888 8.034 -29.366 1.00 96.00 381 ASP A O 1
ATOM 3048 N N . GLU A 1 382 ? 13.268 10.155 -30.013 1.00 96.62 382 GLU A N 1
ATOM 3049 C CA . GLU A 1 382 ? 12.288 10.772 -29.114 1.00 96.62 382 GLU A CA 1
ATOM 3050 C C . GLU A 1 382 ? 10.866 10.269 -29.380 1.00 96.62 382 GLU A C 1
ATOM 3052 O O . GLU A 1 382 ? 10.121 9.980 -28.444 1.00 96.62 382 GLU A O 1
ATOM 3057 N N . THR A 1 383 ? 10.502 10.119 -30.657 1.00 96.75 383 THR A N 1
ATOM 3058 C CA . THR A 1 383 ? 9.154 9.696 -31.056 1.00 96.75 383 THR A CA 1
ATOM 3059 C C . THR A 1 383 ? 8.859 8.283 -30.559 1.00 96.75 383 THR A C 1
ATOM 3061 O O . THR A 1 383 ? 7.786 8.025 -30.017 1.00 96.75 383 THR A O 1
ATOM 3064 N N . LEU A 1 384 ? 9.823 7.367 -30.664 1.00 95.69 384 LEU A N 1
ATOM 3065 C CA . LEU A 1 384 ? 9.696 6.020 -30.118 1.00 95.69 384 LEU A CA 1
ATOM 3066 C C . LEU A 1 384 ? 9.491 6.023 -28.595 1.00 95.69 384 LEU A C 1
ATOM 3068 O O . LEU A 1 384 ? 8.644 5.280 -28.095 1.00 95.69 384 LEU A O 1
ATOM 3072 N N . LEU A 1 385 ? 10.229 6.858 -27.856 1.00 96.31 385 LEU A N 1
ATOM 3073 C CA . LEU A 1 385 ? 10.064 6.959 -26.403 1.00 96.31 385 LEU A CA 1
ATOM 3074 C C . LEU A 1 385 ? 8.709 7.548 -26.011 1.00 96.31 385 LEU A C 1
ATOM 3076 O O . LEU A 1 385 ? 8.112 7.072 -25.046 1.00 96.31 385 LEU A O 1
ATOM 3080 N N . PHE A 1 386 ? 8.194 8.508 -26.779 1.00 97.44 386 PHE A N 1
ATOM 3081 C CA . PHE A 1 386 ? 6.832 9.011 -26.613 1.00 97.44 386 PHE A CA 1
ATOM 3082 C C . PHE A 1 386 ? 5.796 7.887 -26.772 1.00 97.44 386 PHE A C 1
ATOM 3084 O O . PHE A 1 386 ? 4.954 7.700 -25.894 1.00 97.44 386 PHE A O 1
ATOM 3091 N N . TYR A 1 387 ? 5.892 7.075 -27.833 1.00 97.19 387 TYR A N 1
ATOM 3092 C CA . TYR A 1 387 ? 4.998 5.925 -28.018 1.00 97.19 387 TYR A CA 1
ATOM 3093 C C . TYR A 1 387 ? 5.064 4.949 -26.837 1.00 97.19 387 TYR A C 1
ATOM 3095 O O . TYR A 1 387 ? 4.027 4.524 -26.327 1.00 97.19 387 TYR A O 1
ATOM 3103 N N . PHE A 1 388 ? 6.269 4.606 -26.372 1.00 96.06 388 PHE A N 1
ATOM 3104 C CA . PHE A 1 388 ? 6.438 3.721 -25.217 1.00 96.06 388 PHE A CA 1
ATOM 3105 C C . PHE A 1 388 ? 5.834 4.310 -23.943 1.00 96.06 388 PHE A C 1
ATOM 3107 O O . PHE A 1 388 ? 5.136 3.596 -23.227 1.00 96.06 388 PHE A O 1
ATOM 3114 N N . TYR A 1 389 ? 6.034 5.604 -23.691 1.00 96.50 389 TYR A N 1
ATOM 3115 C CA . TYR A 1 389 ? 5.440 6.289 -22.549 1.00 96.50 389 TYR A CA 1
ATOM 3116 C C . TYR A 1 389 ? 3.908 6.201 -22.568 1.00 96.50 389 TYR A C 1
ATOM 3118 O O . TYR A 1 389 ? 3.316 5.738 -21.595 1.00 96.50 389 TYR A O 1
ATOM 3126 N N . ILE A 1 390 ? 3.265 6.548 -23.687 1.00 96.25 390 ILE A N 1
ATOM 3127 C CA . ILE A 1 390 ? 1.799 6.506 -23.805 1.00 96.25 390 ILE A CA 1
ATOM 3128 C C . ILE A 1 390 ? 1.255 5.080 -23.648 1.00 96.25 390 ILE A C 1
ATOM 3130 O O . ILE A 1 390 ? 0.258 4.882 -22.950 1.00 96.25 390 ILE A O 1
ATOM 3134 N N . ILE A 1 391 ? 1.918 4.070 -24.225 1.00 94.19 391 ILE A N 1
ATOM 3135 C CA . ILE A 1 391 ? 1.528 2.658 -24.063 1.00 94.19 391 ILE A CA 1
ATOM 3136 C C . ILE A 1 391 ? 1.555 2.260 -22.585 1.00 94.19 391 ILE A C 1
ATOM 3138 O O . ILE A 1 391 ? 0.600 1.665 -22.084 1.00 94.19 391 ILE A O 1
ATOM 3142 N N . LEU A 1 392 ? 2.630 2.605 -21.877 1.00 92.50 392 LEU A N 1
ATOM 3143 C CA . LEU A 1 392 ? 2.810 2.251 -20.472 1.00 92.50 392 LEU A CA 1
ATOM 3144 C C . LEU A 1 392 ? 1.818 2.992 -19.557 1.00 92.50 392 LEU A C 1
ATOM 3146 O O . LEU A 1 392 ? 1.228 2.366 -18.677 1.00 92.50 392 LEU A O 1
ATOM 3150 N N . VAL A 1 393 ? 1.553 4.283 -19.804 1.00 92.88 393 VAL A N 1
ATOM 3151 C CA . VAL A 1 393 ? 0.508 5.048 -19.093 1.00 92.88 393 VAL A CA 1
ATOM 3152 C C . VAL A 1 393 ? -0.862 4.412 -19.306 1.00 92.88 393 VAL A C 1
ATOM 3154 O O . VAL A 1 393 ? -1.593 4.195 -18.342 1.00 92.88 393 VAL A O 1
ATOM 3157 N N . THR A 1 394 ? -1.189 4.054 -20.548 1.00 91.50 394 THR A N 1
ATOM 3158 C CA . THR A 1 394 ? -2.477 3.440 -20.896 1.00 91.50 394 THR A CA 1
ATOM 3159 C C . THR A 1 394 ? -2.677 2.122 -20.146 1.00 91.50 394 THR A C 1
ATOM 3161 O O . THR A 1 394 ? -3.728 1.918 -19.541 1.00 91.50 394 THR A O 1
ATOM 3164 N N . LEU A 1 395 ? -1.651 1.262 -20.099 1.00 86.19 395 LEU A N 1
ATOM 3165 C CA . LEU A 1 395 ? -1.688 -0.003 -19.352 1.00 86.19 395 LEU A CA 1
ATOM 3166 C C . LEU A 1 395 ? -1.855 0.193 -17.835 1.00 86.19 395 LEU A C 1
ATOM 3168 O O . LEU A 1 395 ? -2.530 -0.611 -17.192 1.00 86.19 395 LEU A O 1
ATOM 3172 N N . SER A 1 396 ? -1.262 1.248 -17.270 1.00 86.75 396 SER A N 1
ATOM 3173 C CA . SER A 1 396 ? -1.325 1.571 -15.836 1.00 86.75 396 SER A CA 1
ATOM 3174 C C . SER A 1 396 ? -2.552 2.393 -15.419 1.00 86.75 396 SER A C 1
ATOM 3176 O O . SER A 1 396 ? -2.771 2.573 -14.226 1.00 86.75 396 SER A O 1
ATOM 3178 N N . SER A 1 397 ? -3.354 2.880 -16.366 1.00 85.75 397 SER A N 1
ATOM 3179 C CA . SER A 1 397 ? -4.422 3.862 -16.124 1.00 85.75 397 SER A CA 1
ATOM 3180 C C . SER A 1 397 ? -5.605 3.348 -15.289 1.00 85.75 397 SER A C 1
ATOM 3182 O O . SER A 1 397 ? -6.293 4.137 -14.651 1.00 85.75 397 SER A O 1
ATOM 3184 N N . GLY A 1 398 ? -5.849 2.033 -15.286 1.00 81.38 398 GLY A N 1
ATOM 3185 C CA . GLY A 1 398 ? -6.994 1.428 -14.598 1.00 81.38 398 GLY A CA 1
ATOM 3186 C C . GLY A 1 398 ? -8.345 1.626 -15.300 1.00 81.38 398 GLY A C 1
ATOM 3187 O O . GLY A 1 398 ? -9.352 1.176 -14.764 1.00 81.38 398 GLY A O 1
ATOM 3188 N N . PHE A 1 399 ? -8.372 2.232 -16.493 1.00 85.44 399 PHE A N 1
ATOM 3189 C CA . PHE A 1 399 ? -9.578 2.402 -17.310 1.00 85.44 399 PHE A CA 1
ATOM 3190 C C . PHE A 1 399 ? -9.705 1.321 -18.387 1.00 85.44 399 PHE A C 1
ATOM 3192 O O . PHE A 1 399 ? -8.733 0.647 -18.738 1.00 85.44 399 PHE A O 1
ATOM 3199 N N . GLU A 1 400 ? -10.914 1.157 -18.925 1.00 85.94 400 GLU A N 1
ATOM 3200 C CA . GLU A 1 400 ? -11.122 0.329 -20.111 1.00 85.94 400 GLU A CA 1
ATOM 3201 C C . GLU A 1 400 ? -10.368 0.915 -21.310 1.00 85.94 400 GLU A C 1
ATOM 3203 O O . GLU A 1 400 ? -10.358 2.124 -21.537 1.00 85.94 400 GLU A O 1
ATOM 3208 N N . ILE A 1 401 ? -9.707 0.041 -22.068 1.00 88.94 401 ILE A N 1
ATOM 3209 C CA . ILE A 1 401 ? -8.855 0.426 -23.194 1.00 88.94 401 ILE A CA 1
ATOM 3210 C C . ILE A 1 401 ? -9.518 -0.056 -24.479 1.00 88.94 401 ILE A C 1
ATOM 3212 O O . ILE A 1 401 ? -9.800 -1.248 -24.623 1.00 88.94 401 ILE A O 1
ATOM 3216 N N . ASP A 1 402 ? -9.682 0.845 -25.448 1.00 92.00 402 ASP A N 1
ATOM 3217 C CA . ASP A 1 402 ? -10.069 0.462 -26.803 1.00 92.00 402 ASP A CA 1
ATOM 3218 C C . ASP A 1 402 ? -8.962 -0.393 -27.437 1.00 92.00 402 ASP A C 1
ATOM 3220 O O . ASP A 1 402 ? -7.873 0.074 -27.789 1.00 92.00 402 ASP A O 1
ATOM 3224 N N . THR A 1 403 ? -9.256 -1.683 -27.578 1.00 90.50 403 THR A N 1
ATOM 3225 C CA . THR A 1 403 ? -8.304 -2.679 -28.072 1.00 90.50 403 THR A CA 1
ATOM 3226 C C . THR A 1 403 ? -7.892 -2.462 -29.528 1.00 90.50 403 THR A C 1
ATOM 3228 O O . THR A 1 403 ? -6.784 -2.863 -29.894 1.00 90.50 403 THR A O 1
ATOM 3231 N N . VAL A 1 404 ? -8.737 -1.835 -30.354 1.00 94.06 404 VAL A N 1
ATOM 3232 C CA . VAL A 1 404 ? -8.445 -1.578 -31.770 1.00 94.06 404 VAL A CA 1
ATOM 3233 C C . VAL A 1 404 ? -7.453 -0.428 -31.879 1.00 94.06 404 VAL A C 1
ATOM 3235 O O . VAL A 1 404 ? -6.369 -0.614 -32.436 1.00 94.06 404 VAL A O 1
ATOM 3238 N N . GLN A 1 405 ? -7.762 0.709 -31.251 1.00 94.88 405 GLN A N 1
ATOM 3239 C CA . GLN A 1 405 ? -6.868 1.871 -31.234 1.00 94.88 405 GLN A CA 1
ATOM 3240 C C . GLN A 1 405 ? -5.524 1.535 -30.578 1.00 94.88 405 GLN A C 1
ATOM 3242 O O . GLN A 1 405 ? -4.460 1.861 -31.108 1.00 94.88 405 GLN A O 1
ATOM 3247 N N . PHE A 1 406 ? -5.547 0.796 -29.464 1.00 94.44 406 PHE A N 1
ATOM 3248 C CA . PHE A 1 406 ? -4.327 0.364 -28.787 1.00 94.44 406 PHE A CA 1
ATOM 3249 C C . PHE A 1 406 ? -3.445 -0.525 -29.678 1.00 94.44 406 PHE A C 1
ATOM 3251 O O . PHE A 1 406 ? -2.219 -0.384 -29.681 1.00 94.44 406 PHE A O 1
ATOM 3258 N N . LYS A 1 407 ? -4.050 -1.427 -30.465 1.00 94.69 407 LYS A N 1
ATOM 3259 C CA . LYS A 1 407 ? -3.322 -2.283 -31.412 1.00 94.69 407 LYS A CA 1
ATOM 3260 C C . LYS A 1 407 ? -2.624 -1.459 -32.491 1.00 94.69 407 LYS A C 1
ATOM 3262 O O . LYS A 1 407 ? -1.446 -1.692 -32.755 1.00 94.69 407 LYS A O 1
ATOM 3267 N N . GLU A 1 408 ? -3.326 -0.516 -33.112 1.00 96.19 408 GLU A N 1
ATOM 3268 C CA . GLU A 1 408 ? -2.758 0.342 -34.161 1.00 96.19 408 GLU A CA 1
ATOM 3269 C C . GLU A 1 408 ? -1.602 1.196 -33.631 1.00 96.19 408 GLU A C 1
ATOM 3271 O O . GLU A 1 408 ? -0.543 1.291 -34.264 1.00 96.19 408 GLU A O 1
ATOM 3276 N N . PHE A 1 409 ? -1.762 1.731 -32.419 1.00 96.06 409 PHE A N 1
ATOM 3277 C CA . PHE A 1 409 ? -0.728 2.499 -31.735 1.00 96.06 409 PHE A CA 1
ATOM 3278 C C . PHE A 1 409 ? 0.524 1.647 -31.456 1.00 96.06 409 PHE A C 1
ATOM 3280 O O . PHE A 1 409 ? 1.644 2.051 -31.780 1.00 96.06 409 PHE A O 1
ATOM 3287 N N . CYS A 1 410 ? 0.348 0.416 -30.958 1.00 95.25 410 CYS A N 1
ATOM 3288 C CA . CYS A 1 410 ? 1.455 -0.519 -30.724 1.00 95.25 410 CYS A CA 1
ATOM 3289 C C . CYS A 1 410 ? 2.157 -0.952 -32.019 1.00 95.25 410 CYS A C 1
ATOM 3291 O O . CYS A 1 410 ? 3.385 -1.041 -32.049 1.00 95.25 410 CYS A O 1
ATOM 3293 N N . ILE A 1 411 ? 1.410 -1.196 -33.101 1.00 95.50 411 ILE A N 1
ATOM 3294 C CA . ILE A 1 411 ? 1.982 -1.554 -34.408 1.00 95.50 411 ILE A CA 1
ATOM 3295 C C . ILE A 1 411 ? 2.820 -0.401 -34.963 1.00 95.50 411 ILE A C 1
ATOM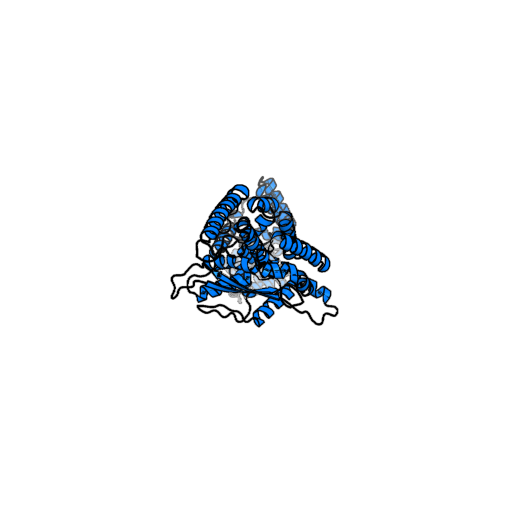 3297 O O . ILE A 1 411 ? 3.883 -0.638 -35.536 1.00 95.50 411 ILE A O 1
ATOM 3301 N N . THR A 1 412 ? 2.371 0.840 -34.782 1.00 96.69 412 THR A N 1
ATOM 3302 C CA . THR A 1 412 ? 3.120 2.030 -35.207 1.00 96.69 412 THR A CA 1
ATOM 3303 C C . THR A 1 412 ? 4.451 2.128 -34.462 1.00 96.69 412 THR A C 1
ATOM 3305 O O . THR A 1 412 ? 5.505 2.236 -35.095 1.00 96.69 412 THR A O 1
ATOM 3308 N N . ALA A 1 413 ? 4.428 1.964 -33.136 1.00 95.88 413 ALA A N 1
ATOM 3309 C CA . ALA A 1 413 ? 5.636 1.915 -32.312 1.00 95.88 413 ALA A CA 1
ATOM 3310 C C . ALA A 1 413 ? 6.574 0.760 -32.711 1.00 95.88 413 ALA A C 1
ATOM 3312 O O . ALA A 1 413 ? 7.787 0.939 -32.816 1.00 95.88 413 ALA A O 1
ATOM 3313 N N . LEU A 1 414 ? 6.018 -0.424 -32.989 1.00 94.88 414 LEU A N 1
ATOM 3314 C CA . LEU A 1 414 ? 6.771 -1.606 -33.409 1.00 94.88 414 LEU A CA 1
ATOM 3315 C C . LEU A 1 414 ? 7.464 -1.401 -34.762 1.00 94.88 414 LEU A C 1
ATOM 3317 O O . LEU A 1 414 ? 8.636 -1.743 -34.905 1.00 94.88 414 LEU A O 1
ATOM 3321 N N . LYS A 1 415 ? 6.768 -0.824 -35.750 1.00 96.50 415 LYS A N 1
ATOM 3322 C CA . LYS A 1 415 ? 7.352 -0.499 -37.062 1.00 96.50 415 LYS A CA 1
ATOM 3323 C C . LYS A 1 415 ? 8.513 0.482 -36.916 1.00 96.50 415 LYS A C 1
ATOM 3325 O O . LYS A 1 415 ? 9.571 0.265 -37.506 1.00 96.50 415 LYS A O 1
ATOM 3330 N N . LEU A 1 416 ? 8.338 1.513 -36.088 1.00 95.81 416 LEU A N 1
ATOM 3331 C CA . LEU A 1 416 ? 9.387 2.486 -35.798 1.00 95.81 416 LEU A CA 1
ATOM 3332 C C . LEU A 1 416 ? 10.599 1.818 -35.131 1.00 95.81 416 LEU A C 1
ATOM 3334 O O . LEU A 1 416 ? 11.726 2.013 -35.586 1.00 95.81 416 LEU A O 1
ATOM 3338 N N . TYR A 1 417 ? 10.369 0.959 -34.133 1.00 95.69 417 TYR A N 1
ATOM 3339 C CA . TYR A 1 417 ? 11.422 0.181 -33.477 1.00 95.69 417 TYR A CA 1
ATOM 3340 C C . TYR A 1 417 ? 12.209 -0.678 -34.471 1.00 95.69 417 TYR A C 1
ATOM 3342 O O . TYR A 1 417 ? 13.433 -0.594 -34.513 1.00 95.69 417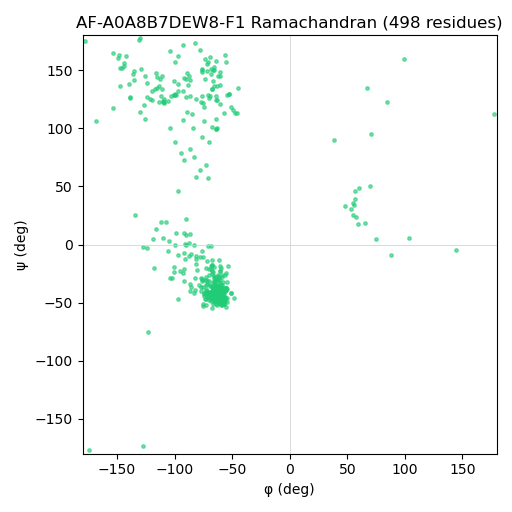 TYR A O 1
ATOM 3350 N N . ILE A 1 418 ? 11.523 -1.469 -35.302 1.00 94.56 418 ILE A N 1
ATOM 3351 C CA . ILE A 1 418 ? 12.171 -2.349 -36.286 1.00 94.56 418 ILE A CA 1
ATOM 3352 C C . ILE A 1 418 ? 12.984 -1.525 -37.291 1.00 94.56 418 ILE A C 1
ATOM 3354 O O . ILE A 1 418 ? 14.102 -1.904 -37.623 1.00 94.56 418 ILE A O 1
ATOM 3358 N N . SER A 1 419 ? 12.465 -0.379 -37.742 1.00 95.94 419 SER A N 1
ATOM 3359 C CA . SER A 1 419 ? 13.170 0.463 -38.715 1.00 95.94 419 SER A CA 1
ATOM 3360 C C . SER A 1 419 ? 14.485 1.050 -38.185 1.00 95.94 419 SER A C 1
ATOM 3362 O O . SER A 1 419 ? 15.441 1.170 -38.945 1.00 95.94 419 SER A O 1
ATOM 3364 N N . LYS A 1 420 ? 14.554 1.393 -36.889 1.00 94.12 420 LYS A N 1
ATOM 3365 C CA . LYS A 1 420 ? 15.707 2.091 -36.289 1.00 94.12 420 LYS A CA 1
ATOM 3366 C C . LYS A 1 420 ? 16.643 1.183 -35.486 1.00 94.12 420 LYS A C 1
ATOM 3368 O O . LYS A 1 420 ? 17.833 1.470 -35.381 1.00 94.12 420 LYS A O 1
ATOM 3373 N N . TYR A 1 421 ? 16.117 0.102 -34.914 1.00 95.12 421 TYR A N 1
ATOM 3374 C CA . TYR A 1 421 ? 16.796 -0.712 -33.901 1.00 95.12 421 TYR A CA 1
ATOM 3375 C C . TYR A 1 421 ? 16.693 -2.222 -34.166 1.00 95.12 421 TYR A C 1
ATOM 3377 O O . TYR A 1 421 ? 16.813 -3.013 -33.235 1.00 95.12 421 TYR A O 1
ATOM 3385 N N . SER A 1 422 ? 16.513 -2.651 -35.423 1.00 92.81 422 SER A N 1
ATOM 3386 C CA . SER A 1 422 ? 16.441 -4.077 -35.814 1.00 92.81 422 SER A CA 1
ATOM 3387 C C . SER A 1 422 ? 17.645 -4.921 -35.381 1.00 92.81 422 SER A C 1
ATOM 3389 O O . SER A 1 422 ? 17.517 -6.132 -35.214 1.00 92.81 422 SER A O 1
ATOM 3391 N N . TRP A 1 423 ? 18.804 -4.295 -35.174 1.00 93.00 423 TRP A N 1
ATOM 3392 C CA . TRP A 1 423 ? 20.028 -4.938 -34.693 1.00 93.00 423 TRP A CA 1
ATOM 3393 C C . TRP A 1 423 ? 19.978 -5.343 -33.209 1.00 93.00 423 TRP A C 1
ATOM 3395 O O . TRP A 1 423 ? 20.828 -6.118 -32.763 1.00 93.00 423 TRP A O 1
ATOM 3405 N N . TYR A 1 424 ? 19.008 -4.844 -32.434 1.00 92.69 424 TYR A N 1
ATOM 3406 C CA . TYR A 1 424 ? 18.799 -5.209 -31.035 1.00 92.69 424 TYR A CA 1
ATOM 3407 C C . TYR A 1 424 ? 17.532 -6.061 -30.894 1.00 92.69 424 TYR A C 1
ATOM 3409 O O . TYR A 1 424 ? 16.431 -5.626 -31.227 1.00 92.69 424 TYR A O 1
ATOM 3417 N N . TYR A 1 425 ? 17.661 -7.276 -30.354 1.00 89.75 425 TYR A N 1
ATOM 3418 C CA . TYR A 1 425 ? 16.496 -8.126 -30.112 1.00 89.75 425 TYR A CA 1
ATOM 3419 C C . TYR A 1 425 ? 15.634 -7.574 -28.976 1.00 89.75 425 TYR A C 1
ATOM 3421 O O . TYR A 1 425 ? 16.101 -7.370 -27.855 1.00 89.75 425 TYR A O 1
ATOM 3429 N N . MET A 1 426 ? 14.352 -7.381 -29.272 1.00 86.50 426 MET A N 1
ATOM 3430 C CA . MET A 1 426 ? 13.363 -6.885 -28.323 1.00 86.50 426 MET A CA 1
ATOM 3431 C C . MET A 1 426 ? 13.218 -7.821 -27.117 1.00 86.50 426 MET A C 1
ATOM 3433 O O . MET A 1 426 ? 13.135 -9.042 -27.262 1.00 86.50 426 MET A O 1
ATOM 3437 N N . ALA A 1 427 ? 13.129 -7.244 -25.917 1.00 85.81 427 ALA A N 1
ATOM 3438 C CA . ALA A 1 427 ? 12.871 -8.012 -24.705 1.00 85.81 427 ALA A CA 1
ATOM 3439 C C . ALA A 1 427 ? 11.502 -8.717 -24.774 1.00 85.81 427 ALA A C 1
ATOM 3441 O O . ALA A 1 427 ? 10.527 -8.159 -25.283 1.00 85.81 427 ALA A O 1
ATOM 3442 N N . GLN A 1 428 ? 11.399 -9.923 -24.206 1.00 79.50 428 GLN A N 1
ATOM 3443 C CA . GLN A 1 428 ? 10.190 -10.754 -24.298 1.00 79.50 428 GLN A CA 1
ATOM 3444 C C . GLN A 1 428 ? 8.930 -10.040 -23.779 1.00 79.50 428 GLN A C 1
ATOM 3446 O O . GLN A 1 428 ? 7.873 -10.129 -24.402 1.00 79.50 428 GLN A O 1
ATOM 3451 N N . SER A 1 429 ? 9.037 -9.291 -22.675 1.00 80.06 429 SER A N 1
ATOM 3452 C CA . SER A 1 429 ? 7.921 -8.509 -22.122 1.00 80.06 429 SER A CA 1
ATOM 3453 C C . SER A 1 429 ? 7.476 -7.383 -23.057 1.00 80.06 429 SER A C 1
ATOM 3455 O O . SER A 1 429 ? 6.278 -7.174 -23.232 1.00 80.06 429 SER A O 1
ATOM 3457 N N . VAL A 1 430 ? 8.430 -6.700 -23.697 1.00 86.81 430 VAL A N 1
ATOM 3458 C CA . VAL A 1 430 ? 8.157 -5.615 -24.650 1.00 86.81 430 VAL A CA 1
ATOM 3459 C C . VAL A 1 430 ? 7.467 -6.176 -25.891 1.00 86.81 430 VAL A C 1
ATOM 3461 O O . VAL A 1 430 ? 6.428 -5.666 -26.298 1.00 86.81 430 VAL A O 1
ATOM 3464 N N . HIS A 1 431 ? 7.966 -7.295 -26.423 1.00 86.50 431 HIS A N 1
ATOM 3465 C CA . HIS A 1 431 ? 7.336 -8.004 -27.536 1.00 86.50 431 HIS A CA 1
ATOM 3466 C C . HIS A 1 431 ? 5.912 -8.449 -27.194 1.00 86.50 431 HIS A C 1
ATOM 3468 O O . HIS A 1 431 ? 4.976 -8.197 -27.952 1.00 86.50 431 HIS A O 1
ATOM 3474 N N . LYS A 1 432 ? 5.725 -9.061 -26.018 1.00 81.38 432 LYS A N 1
ATOM 3475 C CA . LYS A 1 432 ? 4.408 -9.491 -25.538 1.00 81.38 432 LYS A CA 1
ATOM 3476 C C . LYS A 1 432 ? 3.422 -8.324 -25.479 1.00 81.38 432 LYS A C 1
ATOM 3478 O O . LYS A 1 432 ? 2.263 -8.516 -25.824 1.00 81.38 432 LYS A O 1
ATOM 3483 N N . ILE A 1 433 ? 3.865 -7.133 -25.082 1.00 85.75 433 ILE A N 1
ATOM 3484 C CA . ILE A 1 433 ? 3.017 -5.938 -25.011 1.00 85.75 433 ILE A CA 1
ATOM 3485 C C . ILE A 1 433 ? 2.736 -5.367 -26.404 1.00 85.75 433 ILE A C 1
ATOM 3487 O O . ILE A 1 433 ? 1.574 -5.196 -26.757 1.00 85.75 433 ILE A O 1
ATOM 3491 N N . LEU A 1 434 ? 3.763 -5.131 -27.221 1.00 89.62 434 LEU A N 1
ATOM 3492 C CA . LEU A 1 434 ? 3.590 -4.490 -28.528 1.00 89.62 434 LEU A CA 1
ATOM 3493 C C . LEU A 1 434 ? 2.853 -5.378 -29.541 1.00 89.62 434 LEU A C 1
ATOM 3495 O O . LEU A 1 434 ? 2.095 -4.872 -30.363 1.00 89.62 434 LEU A O 1
ATOM 3499 N N . VAL A 1 435 ? 3.059 -6.697 -29.491 1.00 87.38 435 VAL A N 1
ATOM 3500 C CA . VAL A 1 435 ? 2.472 -7.641 -30.458 1.00 87.38 435 VAL A CA 1
ATOM 3501 C C . VAL A 1 435 ? 1.198 -8.279 -29.918 1.00 87.38 435 VAL A C 1
ATOM 3503 O O . VAL A 1 435 ? 0.190 -8.340 -30.617 1.00 87.38 435 VAL A O 1
ATOM 3506 N N . HIS A 1 436 ? 1.221 -8.756 -28.673 1.00 82.19 436 HIS A N 1
ATOM 3507 C CA . HIS A 1 436 ? 0.108 -9.512 -28.091 1.00 82.19 436 HIS A CA 1
ATOM 3508 C C . HIS A 1 436 ? -0.716 -8.713 -27.074 1.00 82.19 436 HIS A C 1
ATOM 3510 O O . HIS A 1 436 ? -1.747 -9.210 -26.622 1.00 82.19 436 HIS A O 1
ATOM 3516 N N . GLY A 1 437 ? -0.315 -7.485 -26.724 1.00 82.75 437 GLY A N 1
ATOM 3517 C CA . GLY A 1 437 ? -0.934 -6.711 -25.647 1.00 82.75 437 GLY A CA 1
ATOM 3518 C C . GLY A 1 437 ? -2.419 -6.473 -25.876 1.00 82.75 437 GLY A C 1
ATOM 3519 O O . GLY A 1 437 ? -3.218 -6.754 -24.988 1.00 82.75 437 GLY A O 1
ATOM 3520 N N . HIS A 1 438 ? -2.806 -6.085 -27.093 1.00 87.88 438 HIS A N 1
ATOM 3521 C CA . HIS A 1 438 ? -4.211 -5.875 -27.451 1.00 87.88 438 HIS A CA 1
ATOM 3522 C C . HIS A 1 438 ? -5.065 -7.144 -27.260 1.00 87.88 438 HIS A C 1
ATOM 3524 O O . HIS A 1 438 ? -6.184 -7.076 -26.761 1.00 87.88 438 HIS A O 1
ATOM 3530 N N . ALA A 1 439 ? -4.532 -8.319 -27.619 1.00 84.25 439 ALA A N 1
ATOM 3531 C CA . ALA A 1 439 ? -5.237 -9.591 -27.487 1.00 84.25 439 ALA A CA 1
ATOM 3532 C C . ALA A 1 439 ? -5.344 -10.023 -26.022 1.00 84.25 439 ALA A C 1
ATOM 3534 O O . ALA A 1 439 ? -6.313 -10.677 -25.640 1.00 84.25 439 ALA A O 1
ATOM 3535 N N . ILE A 1 440 ? -4.355 -9.661 -25.200 1.00 81.06 440 ILE A N 1
ATOM 3536 C CA . ILE A 1 440 ? -4.395 -9.911 -23.762 1.00 81.06 440 ILE A CA 1
ATOM 3537 C C . ILE A 1 440 ? -5.422 -8.991 -23.099 1.00 81.06 440 ILE A C 1
ATOM 3539 O O . ILE A 1 440 ? -6.233 -9.506 -22.334 1.00 81.06 440 ILE A O 1
ATOM 3543 N N . ILE A 1 441 ? -5.442 -7.692 -23.433 1.00 84.00 441 ILE A N 1
ATOM 3544 C CA . ILE A 1 441 ? -6.448 -6.720 -22.961 1.00 84.00 441 ILE A CA 1
ATOM 3545 C C . ILE A 1 441 ? -7.855 -7.199 -23.317 1.00 84.00 441 ILE A C 1
ATOM 3547 O O . ILE A 1 441 ? -8.697 -7.296 -22.436 1.00 84.00 441 ILE A O 1
ATOM 3551 N N . ALA A 1 442 ? -8.084 -7.602 -24.570 1.00 83.25 442 ALA A N 1
ATOM 3552 C CA . ALA A 1 442 ? -9.386 -8.091 -25.031 1.00 83.25 442 ALA A CA 1
ATOM 3553 C C . ALA A 1 442 ? -9.879 -9.350 -24.292 1.00 83.25 442 ALA A C 1
ATOM 3555 O O . ALA A 1 442 ? -11.069 -9.648 -24.292 1.00 83.25 442 ALA A O 1
ATOM 3556 N N . ARG A 1 443 ? -8.962 -10.126 -23.701 1.00 78.69 443 ARG A N 1
ATOM 3557 C CA . ARG A 1 443 ? -9.275 -11.328 -22.912 1.00 78.69 443 ARG A CA 1
ATOM 3558 C C . ARG A 1 443 ? -9.325 -11.051 -21.406 1.00 78.69 443 ARG A C 1
ATOM 3560 O O . ARG A 1 443 ? -9.708 -11.952 -20.657 1.00 78.69 443 ARG A O 1
ATOM 3567 N N . GLN A 1 444 ? -8.915 -9.858 -20.963 1.00 69.81 444 GLN A N 1
ATOM 3568 C CA . GLN A 1 444 ? -9.029 -9.448 -19.567 1.00 69.81 444 GLN A CA 1
ATOM 3569 C C . GLN A 1 444 ? -10.465 -9.076 -19.230 1.00 69.81 444 GLN A C 1
ATOM 3571 O O . GLN A 1 444 ? -11.211 -8.579 -20.062 1.00 69.81 444 GLN A O 1
ATOM 3576 N N . TYR A 1 445 ? -10.816 -9.293 -17.967 1.00 68.31 445 TYR A N 1
ATOM 3577 C CA . TYR A 1 445 ? -12.120 -8.928 -17.414 1.00 68.31 445 TYR A CA 1
ATOM 3578 C C . TYR A 1 445 ? -12.100 -7.569 -16.725 1.00 68.31 445 TYR A C 1
ATOM 3580 O O . TYR A 1 445 ? -13.144 -6.962 -16.551 1.00 68.31 445 TYR A O 1
ATOM 3588 N N . LEU A 1 446 ? -10.914 -7.130 -16.309 1.00 71.31 446 LEU A N 1
ATOM 3589 C CA . LEU A 1 446 ? -10.688 -5.861 -15.647 1.00 71.31 446 LEU A CA 1
ATOM 3590 C C . LEU A 1 446 ? -9.546 -5.130 -16.350 1.00 71.31 446 LEU A C 1
ATOM 3592 O O . LEU A 1 446 ? -8.629 -5.787 -16.865 1.00 71.31 446 LEU A O 1
ATOM 3596 N N . PRO A 1 447 ? -9.559 -3.790 -16.324 1.00 78.81 447 PRO A N 1
ATOM 3597 C CA . PRO A 1 447 ? -8.417 -2.978 -16.706 1.00 78.81 447 PRO A CA 1
ATOM 3598 C C . PRO A 1 447 ? -7.107 -3.495 -16.105 1.00 78.81 447 PRO A C 1
ATOM 3600 O O . PRO A 1 447 ? -7.028 -3.810 -14.915 1.00 78.81 447 PRO A O 1
ATOM 3603 N N . ILE A 1 448 ? -6.054 -3.561 -16.925 1.00 76.94 448 ILE A N 1
ATOM 3604 C CA . ILE A 1 448 ? -4.754 -4.130 -16.527 1.00 76.94 448 ILE A CA 1
ATOM 3605 C C . ILE A 1 448 ? -4.178 -3.421 -15.297 1.00 76.94 448 ILE A C 1
ATOM 3607 O O . ILE A 1 448 ? -3.633 -4.088 -14.421 1.00 76.94 448 ILE A O 1
ATOM 3611 N N . GLY A 1 449 ? -4.361 -2.102 -15.185 1.00 76.00 449 GLY A N 1
ATOM 3612 C CA . GLY A 1 449 ? -3.926 -1.335 -14.016 1.00 76.00 449 GLY A CA 1
ATOM 3613 C C . GLY A 1 449 ? -4.491 -1.868 -12.692 1.00 76.00 449 GLY A C 1
ATOM 3614 O O . GLY A 1 449 ? -3.762 -1.952 -11.708 1.00 76.00 449 GLY A O 1
ATOM 3615 N N . LEU A 1 450 ? -5.745 -2.340 -12.664 1.00 73.50 450 LEU A N 1
ATOM 3616 C CA . LEU A 1 450 ? -6.356 -2.933 -11.460 1.00 73.50 450 LEU A CA 1
ATOM 3617 C C . LEU A 1 450 ? -5.784 -4.323 -11.135 1.00 73.50 450 LEU A C 1
ATOM 3619 O O . LEU A 1 450 ? -5.714 -4.739 -9.972 1.00 73.50 450 LEU A O 1
ATOM 3623 N N . MET A 1 451 ? -5.318 -5.030 -12.162 1.00 73.19 451 MET A N 1
ATOM 3624 C CA . MET A 1 451 ? -4.691 -6.349 -12.063 1.00 73.19 451 MET A CA 1
ATOM 3625 C C . MET A 1 451 ? -3.197 -6.290 -11.703 1.00 73.19 451 MET A C 1
ATOM 3627 O O . MET A 1 451 ? -2.576 -7.339 -11.550 1.00 73.19 451 MET A O 1
ATOM 3631 N N . SER A 1 452 ? -2.643 -5.088 -11.525 1.00 77.88 452 SER A N 1
ATOM 3632 C CA . SER A 1 452 ? -1.234 -4.844 -11.213 1.00 77.88 452 SER A CA 1
ATOM 3633 C C . SER A 1 452 ? -0.765 -5.486 -9.900 1.00 77.88 452 SER A C 1
ATOM 3635 O O . SER A 1 452 ? -1.502 -5.540 -8.903 1.00 77.88 452 SER A O 1
ATOM 3637 N N . GLU A 1 453 ? 0.494 -5.925 -9.906 1.00 75.88 453 GLU A N 1
ATOM 3638 C CA . GLU A 1 453 ? 1.263 -6.425 -8.765 1.00 75.88 453 GLU A CA 1
ATOM 3639 C C . GLU A 1 453 ? 1.801 -5.319 -7.838 1.00 75.88 453 GLU A C 1
ATOM 3641 O O . GLU A 1 453 ? 2.238 -5.617 -6.730 1.00 75.88 453 GLU A O 1
ATOM 3646 N N . GLU A 1 454 ? 1.728 -4.043 -8.236 1.00 76.56 454 GLU A N 1
ATOM 3647 C CA . GLU A 1 454 ? 2.310 -2.916 -7.479 1.00 76.56 454 GLU A CA 1
ATOM 3648 C C . GLU A 1 454 ? 1.794 -2.829 -6.044 1.00 76.56 454 GLU A C 1
ATOM 3650 O O . GLU A 1 454 ? 2.562 -2.583 -5.115 1.00 76.56 454 GLU A O 1
ATOM 3655 N N . ALA A 1 455 ? 0.494 -3.070 -5.854 1.00 77.12 455 ALA A N 1
ATOM 3656 C CA . ALA A 1 455 ? -0.117 -3.070 -4.531 1.00 77.12 455 ALA A CA 1
ATOM 3657 C C . ALA A 1 455 ? 0.489 -4.156 -3.627 1.00 77.12 455 ALA A C 1
ATOM 3659 O O . ALA A 1 455 ? 0.694 -3.927 -2.440 1.00 77.12 455 ALA A O 1
ATOM 3660 N N . GLN A 1 456 ? 0.811 -5.323 -4.192 1.00 78.50 456 GLN A N 1
ATOM 3661 C CA . GLN A 1 456 ? 1.438 -6.409 -3.448 1.00 78.50 456 GLN A CA 1
ATOM 3662 C C . GLN A 1 456 ? 2.904 -6.102 -3.131 1.00 78.50 456 GLN A C 1
ATOM 3664 O O . GLN A 1 456 ? 3.333 -6.325 -2.002 1.00 78.50 456 GLN A O 1
ATOM 3669 N N . GLU A 1 457 ? 3.663 -5.556 -4.082 1.00 75.44 457 GLU A N 1
ATOM 3670 C CA . GLU A 1 457 ? 5.059 -5.186 -3.830 1.00 75.44 457 GLU A CA 1
ATOM 3671 C C . GLU A 1 457 ? 5.164 -4.054 -2.793 1.00 75.44 457 GLU A C 1
ATOM 3673 O O . GLU A 1 457 ? 6.059 -4.054 -1.945 1.00 75.44 457 GLU A O 1
ATOM 3678 N N . ALA A 1 458 ? 4.205 -3.122 -2.778 1.00 80.88 458 ALA A N 1
ATOM 3679 C CA . ALA A 1 458 ? 4.105 -2.111 -1.730 1.00 80.88 458 ALA A CA 1
ATOM 3680 C C . ALA A 1 458 ? 3.893 -2.739 -0.340 1.00 80.88 458 ALA A C 1
ATOM 3682 O O . ALA A 1 458 ? 4.544 -2.311 0.618 1.00 80.88 458 ALA A O 1
ATOM 3683 N N . CYS A 1 459 ? 3.087 -3.805 -0.231 1.00 83.06 459 CYS A N 1
ATOM 3684 C CA . CYS A 1 459 ? 2.898 -4.533 1.028 1.00 83.06 459 CYS A CA 1
ATOM 3685 C C . CYS A 1 459 ? 4.197 -5.141 1.581 1.00 83.06 459 CYS A C 1
ATOM 3687 O O . CYS A 1 459 ? 4.296 -5.330 2.792 1.00 83.06 459 CYS A O 1
ATOM 3689 N N . ASN A 1 460 ? 5.224 -5.397 0.758 1.00 83.88 460 ASN A N 1
ATOM 3690 C CA . ASN A 1 460 ? 6.524 -5.858 1.262 1.00 83.88 460 ASN A CA 1
ATOM 3691 C C . ASN A 1 460 ? 7.186 -4.815 2.186 1.00 83.88 460 ASN A C 1
ATOM 3693 O O . ASN A 1 460 ? 7.920 -5.184 3.106 1.00 83.88 460 ASN A O 1
ATOM 3697 N N . LYS A 1 461 ? 6.928 -3.515 1.971 1.00 84.38 461 LYS A N 1
ATOM 3698 C CA . LYS A 1 461 ? 7.420 -2.439 2.850 1.00 84.38 461 LYS A CA 1
ATOM 3699 C C . LYS A 1 461 ? 6.705 -2.461 4.196 1.00 84.38 461 LYS A C 1
ATOM 3701 O O . LYS A 1 461 ? 7.367 -2.449 5.234 1.00 84.38 461 LYS A O 1
ATOM 3706 N N . ASP A 1 462 ? 5.378 -2.556 4.171 1.00 86.25 462 ASP A N 1
ATOM 3707 C CA . ASP A 1 462 ? 4.560 -2.664 5.382 1.00 86.25 462 ASP A CA 1
ATOM 3708 C C . ASP A 1 462 ? 4.926 -3.906 6.176 1.00 86.25 462 ASP A C 1
ATOM 3710 O O . ASP A 1 462 ? 5.060 -3.847 7.392 1.00 86.25 462 ASP A O 1
ATOM 3714 N N . PHE A 1 463 ? 5.186 -5.015 5.489 1.00 84.88 463 PHE A N 1
ATOM 3715 C CA . PHE A 1 463 ? 5.647 -6.238 6.115 1.00 84.88 463 PHE A CA 1
ATOM 3716 C C . PHE A 1 463 ? 6.946 -6.027 6.901 1.00 84.88 463 PHE A C 1
ATOM 3718 O O . PHE A 1 463 ? 7.014 -6.402 8.073 1.00 84.88 463 PHE A O 1
ATOM 3725 N N . LYS A 1 464 ? 7.977 -5.432 6.277 1.00 85.81 464 LYS A N 1
ATOM 3726 C CA . LYS A 1 464 ? 9.268 -5.171 6.940 1.00 85.81 464 LYS A CA 1
ATOM 3727 C C . LYS A 1 464 ? 9.057 -4.336 8.203 1.00 85.81 464 LYS A C 1
ATOM 3729 O O . LYS A 1 464 ? 9.515 -4.725 9.275 1.00 85.81 464 LYS A O 1
ATOM 3734 N N . LYS A 1 465 ? 8.262 -3.271 8.086 1.00 88.69 465 LYS A N 1
ATOM 3735 C CA . LYS A 1 465 ? 7.887 -2.384 9.193 1.00 88.69 465 LYS A CA 1
ATOM 3736 C C . LYS A 1 465 ? 7.098 -3.108 10.292 1.00 88.69 465 LYS A C 1
ATOM 3738 O O . LYS A 1 465 ? 7.411 -2.986 11.469 1.00 88.69 465 LYS A O 1
ATOM 3743 N N . PHE A 1 466 ? 6.086 -3.900 9.936 1.00 91.19 466 PHE A N 1
ATOM 3744 C CA . PHE A 1 466 ? 5.267 -4.668 10.882 1.00 91.19 466 PHE A CA 1
ATOM 3745 C C . PHE A 1 466 ? 6.081 -5.708 11.631 1.00 91.19 466 PHE A C 1
ATOM 3747 O O . PHE A 1 466 ? 5.918 -5.870 12.843 1.00 91.19 466 PHE A O 1
ATOM 3754 N N . ARG A 1 467 ? 6.986 -6.382 10.921 1.00 88.62 467 ARG A N 1
ATOM 3755 C CA . ARG A 1 467 ? 7.913 -7.317 11.532 1.00 88.62 467 ARG A CA 1
ATOM 3756 C C . ARG A 1 467 ? 8.838 -6.575 12.483 1.00 88.62 467 ARG A C 1
ATOM 3758 O O . ARG A 1 467 ? 8.976 -7.032 13.605 1.00 88.62 467 ARG A O 1
ATOM 3765 N N . GLU A 1 468 ? 9.446 -5.461 12.107 1.00 88.88 468 GLU A N 1
ATOM 3766 C CA . GLU A 1 468 ? 10.398 -4.749 12.967 1.00 88.88 468 GLU A CA 1
ATOM 3767 C C . GLU A 1 468 ? 9.745 -4.129 14.212 1.00 88.88 468 GLU A C 1
ATOM 3769 O O . GLU A 1 468 ? 10.125 -4.480 15.331 1.00 88.88 468 GLU A O 1
ATOM 3774 N N . ASP A 1 469 ? 8.705 -3.316 14.020 1.00 89.06 469 ASP A N 1
ATOM 3775 C CA . ASP A 1 469 ? 8.197 -2.399 15.051 1.00 89.06 469 ASP A CA 1
ATOM 3776 C C . ASP A 1 469 ? 6.946 -2.908 15.785 1.00 89.06 469 ASP A C 1
ATOM 3778 O O . ASP A 1 469 ? 6.643 -2.475 16.899 1.00 89.06 469 ASP A O 1
ATOM 3782 N N . PHE A 1 470 ? 6.175 -3.812 15.168 1.00 90.62 470 PHE A N 1
ATOM 3783 C CA . PHE A 1 470 ? 4.824 -4.162 15.636 1.00 90.62 470 PHE A CA 1
ATOM 3784 C C . PHE A 1 470 ? 4.650 -5.627 16.038 1.00 90.62 470 PHE A C 1
ATOM 3786 O O . PHE A 1 470 ? 3.535 -6.026 16.384 1.00 90.62 470 PHE A O 1
ATOM 3793 N N . SER A 1 471 ? 5.726 -6.416 16.031 1.00 91.94 471 SER A N 1
ATOM 3794 C CA . SER A 1 471 ? 5.699 -7.822 16.436 1.00 91.94 471 SER A CA 1
ATOM 3795 C C . SER A 1 471 ? 6.456 -8.062 17.740 1.00 91.94 471 SER A C 1
ATOM 3797 O O . SER A 1 471 ? 7.484 -7.442 18.022 1.00 91.94 471 SER A O 1
ATOM 3799 N N . ARG A 1 472 ? 5.961 -8.997 18.552 1.00 90.75 472 ARG A N 1
ATOM 3800 C CA . ARG A 1 472 ? 6.664 -9.450 19.752 1.00 90.75 472 ARG A CA 1
ATOM 3801 C C . ARG A 1 472 ? 7.905 -10.249 19.362 1.00 90.75 472 ARG A C 1
ATOM 3803 O O . ARG A 1 472 ? 7.828 -11.230 18.628 1.00 90.75 472 ARG A O 1
ATOM 3810 N N . LYS A 1 473 ? 9.051 -9.861 19.926 1.00 89.12 473 LYS A N 1
ATOM 3811 C CA . LYS A 1 473 ? 10.363 -10.504 19.714 1.00 89.12 473 LYS A CA 1
ATOM 3812 C C . LYS A 1 473 ? 10.681 -11.620 20.710 1.00 89.12 473 LYS A C 1
ATOM 3814 O O . LYS A 1 473 ? 11.841 -11.957 20.909 1.00 89.12 473 LYS A O 1
ATOM 3819 N N . THR A 1 474 ? 9.652 -12.188 21.334 1.00 89.31 474 THR A N 1
ATOM 3820 C CA . THR A 1 474 ? 9.764 -13.278 22.313 1.00 89.31 474 THR A CA 1
ATOM 3821 C C . THR A 1 474 ? 10.078 -14.618 21.654 1.00 89.31 474 THR A C 1
ATOM 3823 O O . THR A 1 474 ? 10.909 -15.368 22.153 1.00 89.31 474 THR A O 1
ATOM 3826 N N . SER A 1 475 ? 9.442 -14.915 20.520 1.00 88.56 475 SER A N 1
ATOM 3827 C CA . SER A 1 475 ? 9.628 -16.144 19.743 1.00 88.56 475 SER A CA 1
ATOM 3828 C C . SER A 1 475 ? 9.305 -15.897 18.265 1.00 88.56 475 SER A C 1
ATOM 3830 O O . SER A 1 475 ? 8.682 -14.883 17.929 1.00 88.56 475 SER A O 1
ATOM 3832 N N . ARG A 1 476 ? 9.705 -16.811 17.370 1.00 86.00 476 ARG A N 1
ATOM 3833 C CA . ARG A 1 476 ? 9.308 -16.737 15.951 1.00 86.00 476 ARG A CA 1
ATOM 3834 C C . ARG A 1 476 ? 7.822 -16.928 15.769 1.00 86.00 476 ARG A C 1
ATOM 3836 O O . ARG A 1 476 ? 7.207 -16.147 15.055 1.00 86.00 476 ARG A O 1
ATOM 3843 N N . ILE A 1 477 ? 7.249 -17.894 16.477 1.00 90.81 477 ILE A N 1
ATOM 3844 C CA . ILE A 1 477 ? 5.807 -18.146 16.478 1.00 90.81 477 ILE A CA 1
ATOM 3845 C C . ILE A 1 477 ? 5.045 -16.868 16.850 1.00 90.81 477 ILE A C 1
ATOM 3847 O O . ILE A 1 477 ? 4.095 -16.497 16.165 1.00 90.81 477 ILE A O 1
ATOM 3851 N N . ASP A 1 478 ? 5.470 -16.149 17.893 1.00 91.75 478 ASP A N 1
ATOM 3852 C CA . ASP A 1 478 ? 4.845 -14.876 18.268 1.00 91.75 478 ASP A CA 1
ATOM 3853 C C . ASP A 1 478 ? 5.044 -13.793 17.203 1.00 91.75 478 ASP A C 1
ATOM 3855 O O . ASP A 1 478 ? 4.095 -13.073 16.889 1.00 91.75 478 ASP A O 1
ATOM 3859 N N . THR A 1 479 ? 6.246 -13.700 16.622 1.00 91.25 479 THR A N 1
ATOM 3860 C CA . THR A 1 479 ? 6.544 -12.748 15.542 1.00 91.25 479 THR A CA 1
ATOM 3861 C C . THR A 1 479 ? 5.646 -12.995 14.329 1.00 91.25 479 THR A C 1
ATOM 3863 O O . THR A 1 479 ? 4.974 -12.075 13.867 1.00 91.25 479 THR A O 1
ATOM 3866 N N . ASN A 1 480 ? 5.586 -14.238 13.848 1.00 91.38 480 ASN A N 1
ATOM 3867 C CA . ASN A 1 480 ? 4.798 -14.656 12.690 1.00 91.38 480 ASN A CA 1
ATOM 3868 C C . ASN A 1 480 ? 3.294 -14.481 12.947 1.00 91.38 480 ASN A C 1
ATOM 3870 O O . ASN A 1 480 ? 2.563 -14.004 12.078 1.00 91.38 480 ASN A O 1
ATOM 3874 N N . ARG A 1 481 ? 2.831 -14.788 14.166 1.00 93.81 481 ARG A N 1
ATOM 3875 C CA . ARG A 1 481 ? 1.437 -14.580 14.578 1.00 93.81 481 ARG A CA 1
ATOM 3876 C C . ARG A 1 481 ? 1.059 -13.104 14.585 1.00 93.81 481 ARG A C 1
ATOM 3878 O O . ARG A 1 481 ? 0.011 -12.746 14.054 1.00 93.81 481 ARG A O 1
ATOM 3885 N N . ASP A 1 482 ? 1.881 -12.247 15.185 1.00 93.38 482 ASP A N 1
ATOM 3886 C CA . ASP A 1 482 ? 1.606 -10.808 15.251 1.00 93.38 482 ASP A CA 1
ATOM 3887 C C . ASP A 1 482 ? 1.608 -10.169 13.865 1.00 93.38 482 ASP A C 1
ATOM 3889 O O . ASP A 1 482 ? 0.780 -9.309 13.574 1.00 93.38 482 ASP A O 1
ATOM 3893 N N . LEU A 1 483 ? 2.500 -10.637 13.002 1.00 91.88 483 LEU A N 1
ATOM 3894 C CA . LEU A 1 483 ? 2.648 -10.185 11.631 1.00 91.88 483 LEU A CA 1
ATOM 3895 C C . LEU A 1 483 ? 1.439 -10.541 10.762 1.00 91.88 483 LEU A C 1
ATOM 3897 O O . LEU A 1 483 ? 0.855 -9.643 10.157 1.00 91.88 483 LEU A O 1
ATOM 3901 N N . VAL A 1 484 ? 1.000 -11.806 10.762 1.00 92.25 484 VAL A N 1
ATOM 3902 C CA . VAL A 1 484 ? -0.228 -12.214 10.053 1.00 92.25 484 VAL A CA 1
ATOM 3903 C C . VAL A 1 484 ? -1.441 -11.465 10.593 1.00 92.25 484 VAL A C 1
ATOM 3905 O O . VAL A 1 484 ? -2.225 -10.923 9.818 1.00 92.25 484 VAL A O 1
ATOM 3908 N N . ASN A 1 485 ? -1.569 -11.344 11.914 1.00 93.81 485 ASN A N 1
ATOM 3909 C CA . ASN A 1 485 ? -2.670 -10.604 12.526 1.00 93.81 485 ASN A CA 1
ATOM 3910 C C . ASN A 1 485 ? -2.673 -9.120 12.127 1.00 93.81 485 ASN A C 1
ATOM 3912 O O . ASN A 1 485 ? -3.731 -8.554 11.849 1.00 93.81 485 ASN A O 1
ATOM 3916 N N . ARG A 1 486 ? -1.504 -8.469 12.090 1.00 92.69 486 ARG A N 1
ATOM 3917 C CA . ARG A 1 486 ? -1.395 -7.061 11.688 1.00 92.69 486 ARG A CA 1
ATOM 3918 C C . ARG A 1 486 ? -1.767 -6.882 10.217 1.00 92.69 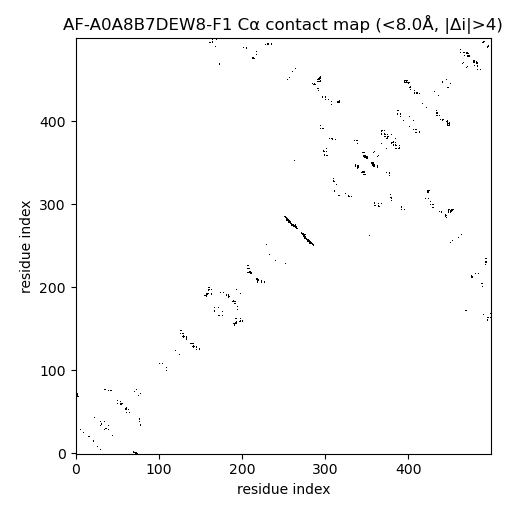486 ARG A C 1
ATOM 3920 O O . ARG A 1 486 ? -2.504 -5.945 9.929 1.00 92.69 486 ARG A O 1
ATOM 3927 N N . LEU A 1 487 ? -1.330 -7.788 9.337 1.00 91.50 487 LEU A N 1
ATOM 3928 C CA . LEU A 1 487 ? -1.682 -7.785 7.911 1.00 91.50 487 LEU A CA 1
ATOM 3929 C C . LEU A 1 487 ? -3.188 -7.972 7.684 1.00 91.50 487 LEU A C 1
ATOM 3931 O O . LEU A 1 487 ? -3.783 -7.274 6.863 1.00 91.50 487 LEU A O 1
ATOM 3935 N N . LEU A 1 488 ? -3.821 -8.880 8.431 1.00 92.31 488 LEU A N 1
ATOM 3936 C CA . LEU A 1 488 ? -5.267 -9.109 8.364 1.00 92.31 488 LEU A CA 1
ATOM 3937 C C . LEU A 1 488 ? -6.055 -7.872 8.805 1.00 92.31 488 LEU A C 1
ATOM 3939 O O . LEU A 1 488 ? -6.978 -7.455 8.119 1.00 92.31 488 LEU A O 1
ATOM 3943 N N . VAL A 1 489 ? -5.644 -7.222 9.896 1.00 92.69 489 VAL A N 1
ATOM 3944 C CA . VAL A 1 489 ? -6.288 -5.983 10.362 1.00 92.69 489 VAL A CA 1
ATOM 3945 C C . VAL A 1 489 ? -6.049 -4.828 9.389 1.00 92.69 489 VAL A C 1
ATOM 3947 O O . VAL A 1 489 ? -6.956 -4.038 9.142 1.00 92.69 489 VAL A O 1
ATOM 3950 N N . SER A 1 490 ? -4.844 -4.704 8.824 1.00 91.06 490 SER A N 1
ATOM 3951 C CA . SER A 1 490 ? -4.537 -3.625 7.880 1.00 91.06 490 SER A CA 1
ATOM 3952 C C . SER A 1 490 ? -5.241 -3.780 6.532 1.00 91.06 490 SER A C 1
ATOM 3954 O O . SER A 1 490 ? -5.357 -2.787 5.820 1.00 91.06 490 SER A O 1
ATOM 3956 N N . SER A 1 491 ? -5.679 -4.989 6.180 1.00 89.50 491 SER A N 1
ATOM 3957 C CA . SER A 1 491 ? -6.422 -5.289 4.948 1.00 89.50 491 SER A CA 1
ATOM 3958 C C . SER A 1 491 ? -7.919 -5.529 5.179 1.00 89.50 491 SER A C 1
ATOM 3960 O O . SER A 1 491 ? -8.647 -5.818 4.230 1.00 89.50 491 SER A O 1
ATOM 3962 N N . ASP A 1 492 ? -8.397 -5.390 6.419 1.00 90.81 492 ASP A N 1
ATOM 3963 C CA . ASP A 1 492 ? -9.802 -5.579 6.768 1.00 90.81 492 ASP A CA 1
ATOM 3964 C C . ASP A 1 492 ? -10.677 -4.514 6.071 1.00 90.81 492 ASP A C 1
ATOM 3966 O O . ASP A 1 492 ? -10.422 -3.314 6.241 1.00 90.81 492 ASP A O 1
ATOM 3970 N N . PRO A 1 493 ? -11.708 -4.902 5.294 1.00 86.19 493 PRO A N 1
ATOM 3971 C CA . PRO A 1 493 ? -12.537 -3.946 4.562 1.00 86.19 493 PRO A CA 1
ATOM 3972 C C . PRO A 1 493 ? -13.292 -2.941 5.442 1.00 86.19 493 PRO A C 1
ATOM 3974 O O . PRO A 1 493 ? -13.472 -1.801 5.023 1.00 86.19 493 PRO A O 1
ATOM 3977 N N . VAL A 1 494 ? -13.716 -3.319 6.655 1.00 88.56 494 VAL A N 1
ATOM 3978 C CA . VAL A 1 494 ? -14.394 -2.398 7.585 1.00 88.56 494 VAL A CA 1
ATOM 3979 C C . VAL A 1 494 ? -13.403 -1.354 8.073 1.00 88.56 494 VAL A C 1
ATOM 3981 O O . VAL A 1 494 ? -13.693 -0.164 8.005 1.00 88.56 494 VAL A O 1
ATOM 3984 N N . ILE A 1 495 ? -12.221 -1.777 8.522 1.00 90.88 495 ILE A N 1
ATOM 3985 C CA . ILE A 1 495 ? -11.193 -0.844 9.006 1.00 90.88 495 ILE A CA 1
ATOM 3986 C C . ILE A 1 495 ? -10.697 0.049 7.869 1.00 90.88 495 ILE A C 1
ATOM 3988 O O . ILE A 1 495 ? -10.541 1.251 8.051 1.00 90.88 495 ILE A O 1
ATOM 3992 N N . THR A 1 496 ? -10.511 -0.514 6.677 1.00 87.06 496 THR A N 1
ATOM 3993 C CA . THR A 1 496 ? -10.081 0.242 5.495 1.00 87.06 496 THR A CA 1
ATOM 3994 C C . THR A 1 496 ? -11.135 1.262 5.061 1.00 87.06 496 THR A C 1
ATOM 3996 O O . THR A 1 496 ? -10.766 2.358 4.661 1.00 87.06 496 THR A O 1
ATOM 3999 N N . SER A 1 497 ? -12.433 0.960 5.201 1.00 84.44 497 SER A N 1
ATOM 4000 C CA . SER A 1 497 ? -13.515 1.911 4.887 1.00 84.44 497 SER A CA 1
ATOM 4001 C C . SER A 1 497 ? -13.584 3.125 5.820 1.00 84.44 497 SER A C 1
ATOM 4003 O O . SER A 1 497 ? -14.228 4.114 5.482 1.00 84.44 497 SER A O 1
ATOM 4005 N N . LEU A 1 498 ? -12.942 3.047 6.990 1.00 86.12 498 LEU A N 1
ATOM 4006 C CA . LEU A 1 498 ? -12.869 4.141 7.960 1.00 86.12 498 LEU A CA 1
ATOM 4007 C C . LEU A 1 498 ? -11.642 5.037 7.752 1.00 86.12 498 LEU A C 1
ATOM 4009 O O . LEU A 1 498 ? -11.593 6.115 8.346 1.00 86.12 498 LEU A O 1
ATOM 4013 N N . ARG A 1 499 ? -10.673 4.607 6.929 1.00 82.19 499 ARG A N 1
ATOM 4014 C CA . ARG A 1 499 ? -9.500 5.420 6.594 1.00 82.19 499 ARG A CA 1
ATOM 4015 C C . ARG A 1 499 ? -9.926 6.634 5.784 1.00 82.19 499 ARG A C 1
ATOM 4017 O O . ARG A 1 499 ? -10.818 6.537 4.941 1.00 82.19 499 ARG A O 1
ATOM 4024 N N . LYS A 1 500 ? -9.299 7.769 6.076 1.00 61.56 500 LYS A N 1
ATOM 4025 C CA . LYS A 1 500 ? -9.595 9.052 5.433 1.00 61.56 500 LYS A CA 1
ATOM 4026 C C . LYS A 1 500 ? -8.830 9.262 4.140 1.00 61.56 500 LYS A C 1
ATOM 4028 O O . LYS A 1 500 ? -7.671 8.802 4.058 1.00 61.56 500 LYS A O 1
#

Nearest PDB structures (foldseek):
  6pr5-assembly1_A  TM=9.066E-01  e=9.616E-22  Helicoverpa zea
  6pqn-assembly1_A  TM=6.052E-01  e=4.703E-19  Helicoverpa zea
  6pqn-assembly1_B  TM=5.934E-01  e=1.438E-18  Helicoverpa zea
  6pqy-assembly1_D  TM=7.614E-01  e=3.758E-15  Helicoverpa zea
  6pqr-assembly1_A  TM=5.666E-01  e=6.542E-17  Helicoverpa zea

Radius of gyration: 47.02 Å; Cα contacts (8 Å, |Δi|>4): 476; chains: 1; bounding box: 101×62×134 Å

Mean predicted aligned error: 17.44 Å

pLDDT: mean 80.13, std 14.92, range [30.0, 97.44]

Secondary structure (DSSP, 8-state):
-BHHHHHTTS-GGG--TT-HHHHHHHHHHHHTTT--HHHHHHHHHHHHHHHHHTTT-HHHHHHHHHHHHTSBHHHHH----------S-------PPPPPTTTS-HHHHHHHHHHHHHHS-HHHHHHHHHHHHHHTT-HHHHHHHHHHHTT-----PPPHHHHHHHHHHTT--HHHHHHHHHHHHTTT---SPPHHHHHHHHHHTPPS--EE-SS-EE--HHHHHHHHHHHHHHHTHHHHHHT-TT-------EEEEEEEEE-PPPPSSSS---EEEEEEEEE--S-------HHHHHHHHHHHHHHHHHHTTT--S---SHHHHHHHHHHHHHHHHHHHHHH----SPBPTTSS-BS--HHHHHHHHHTHHHHHHHHT--HHHHHHHHHHHHHHHS-S---HHHHHHHHHHHHHHHHHHHTTSPPPHHHHHHHHHHHHHHHH-SS-GGGG-SHHHHHHHHHHHHHHHHSS-TT-HHHHHHHHHHHHHHHT-HHHHHT--